Protein AF-0000000087724705 (afdb_homodimer)

InterPro domains:
  IPR007866 TRIC channel [PF05197] (50-212)
  IPR007866 TRIC channel [PTHR12454] (35-281)

Solvent-accessible surface area (backbone atoms only — not comparable to full-atom values): 36674 Å² total; per-residue (Å²): 130,85,68,82,76,66,83,76,35,83,44,83,50,67,69,30,31,50,44,30,51,57,62,64,63,56,51,65,71,60,34,50,44,27,24,24,45,42,32,36,64,49,68,63,79,30,59,83,73,36,63,65,58,34,53,52,43,27,47,29,46,67,46,22,6,49,41,53,34,20,57,72,58,38,36,64,85,84,36,46,42,59,69,80,68,42,65,62,55,48,52,48,34,52,51,32,29,44,42,36,67,64,35,84,89,39,58,52,40,53,51,52,64,36,68,74,46,35,34,51,16,46,35,22,39,40,50,52,35,38,50,43,15,53,51,36,24,53,49,27,47,69,76,26,66,88,25,64,50,31,21,39,51,36,2,17,33,23,39,23,27,6,56,49,52,36,39,52,52,29,50,74,68,68,63,59,91,65,75,42,48,59,45,38,66,45,63,56,45,46,45,16,36,51,43,18,44,50,38,42,39,31,32,61,73,66,34,36,24,46,54,58,22,27,46,13,49,47,40,46,55,50,40,49,48,41,63,45,27,61,81,66,72,45,92,73,60,83,49,50,66,56,50,52,49,50,28,61,75,61,50,41,73,64,56,52,61,39,45,52,48,42,48,49,44,47,50,46,50,62,60,60,46,70,76,70,78,78,71,77,72,75,76,74,75,78,76,78,76,77,74,75,80,73,76,69,84,80,77,86,83,91,88,77,89,72,88,88,78,88,69,83,88,78,85,84,73,89,93,77,89,70,89,88,76,86,74,94,77,135,130,84,69,81,74,66,82,74,35,83,43,81,49,68,68,31,31,50,45,30,51,56,63,64,65,57,51,63,70,57,35,48,43,26,26,23,46,44,31,35,62,49,68,63,79,30,58,59,48,12,52,56,45,33,52,52,42,28,48,31,45,69,45,21,7,49,41,52,34,18,60,71,65,54,35,46,85,86,38,43,42,59,56,48,69,36,51,63,56,46,52,47,36,53,53,32,28,44,40,36,67,38,35,83,88,37,57,52,38,55,51,52,65,36,68,73,46,34,35,51,16,45,35,22,38,39,50,54,36,37,50,42,15,52,50,36,25,53,48,26,46,68,76,38,66,90,47,69,61,47,20,38,50,36,2,17,34,24,39,22,27,7,52,48,53,36,39,52,54,28,50,75,67,69,63,60,89,66,77,40,50,84,67,38,67,44,64,56,46,46,46,16,34,51,44,18,43,52,37,43,38,33,33,61,73,65,35,38,24,46,54,58,24,28,46,13,49,47,39,46,54,51,39,50,48,42,62,44,25,61,81,65,72,44,92,71,60,85,51,52,66,56,50,50,49,50,29,64,75,66,69,45,81,63,68,61,52,52,59,50,43,45,49,48,46,51,50,44,51,61,61,58,45,67,75,70,76,76,72,76,73,74,77,71,75,74,78,72,87,76,83,88,82,85,87,89,84,88,88,84,90,84,87,92,85,84,93,88,86,94,84,91,88,89,95,76,90,95,85,94,78,92,96,79,93,94,74,99,81,135

Organism: NCBI:txid307507

pLDDT: mean 77.13, std 30.65, range [13.24, 98.88]

Structure (mmCIF, N/CA/C/O backbone):
data_AF-0000000087724705-model_v1
#
loop_
_entity.id
_entity.type
_entity.pdbx_description
1 polymer 'Uncharacterized protein'
#
loop_
_atom_site.group_PDB
_atom_site.id
_atom_site.type_symbol
_atom_site.label_atom_id
_atom_site.label_alt_id
_atom_site.label_comp_id
_atom_site.label_asym_id
_atom_site.label_entity_id
_atom_site.label_seq_id
_atom_site.pdbx_PDB_ins_code
_atom_site.Cartn_x
_atom_site.Cartn_y
_atom_site.Cartn_z
_atom_site.occupancy
_atom_site.B_iso_or_equiv
_atom_site.auth_seq_id
_atom_site.auth_comp_id
_atom_site.auth_asym_id
_atom_site.auth_atom_id
_atom_site.pdbx_PDB_model_num
ATOM 1 N N . MET A 1 1 ? 29.453 -5.098 37.906 1 23.61 1 MET A N 1
ATOM 2 C CA . MET A 1 1 ? 29.141 -3.729 37.5 1 23.61 1 MET A CA 1
ATOM 3 C C . MET A 1 1 ? 29.422 -3.512 36.031 1 23.61 1 MET A C 1
ATOM 5 O O . MET A 1 1 ? 30.016 -2.502 35.625 1 23.61 1 MET A O 1
ATOM 9 N N . LEU A 1 2 ? 29.609 -4.559 35.156 1 29.92 2 LEU A N 1
ATOM 10 C CA . LEU A 1 2 ? 29.844 -4.461 33.719 1 29.92 2 LEU A CA 1
ATOM 11 C C . LEU A 1 2 ? 28.812 -3.539 33.062 1 29.92 2 LEU A C 1
ATOM 13 O O . LEU A 1 2 ? 27.625 -3.867 33 1 29.92 2 LEU A O 1
ATOM 17 N N . GLY A 1 3 ? 28.844 -2.223 33.312 1 32.25 3 GLY A N 1
ATOM 18 C CA . GLY A 1 3 ? 27.922 -1.231 32.781 1 32.25 3 GLY A CA 1
ATOM 19 C C . GLY A 1 3 ? 27.594 -1.435 31.328 1 32.25 3 GLY A C 1
ATOM 20 O O . GLY A 1 3 ? 28.469 -1.817 30.531 1 32.25 3 GLY A O 1
ATOM 21 N N . SER A 1 4 ? 26.375 -1.932 30.953 1 38.59 4 SER A N 1
ATOM 22 C CA . SER A 1 4 ? 25.781 -2.154 29.641 1 38.59 4 SER A CA 1
ATOM 23 C C . SER A 1 4 ? 26.219 -1.076 28.656 1 38.59 4 SER A C 1
ATOM 25 O O . SER A 1 4 ? 25.906 0.103 28.844 1 38.59 4 SER A O 1
ATOM 27 N N . LEU A 1 5 ? 27.453 -1.017 28.203 1 36.84 5 LEU A N 1
ATOM 28 C CA . LEU A 1 5 ? 27.969 -0.115 27.188 1 36.84 5 LEU A CA 1
ATOM 29 C C . LEU A 1 5 ? 26.984 0.033 26.031 1 36.84 5 LEU A C 1
ATOM 31 O O . LEU A 1 5 ? 26.828 -0.881 25.219 1 36.84 5 LEU A O 1
ATOM 35 N N . ALA A 1 6 ? 25.828 0.545 26.234 1 42.91 6 ALA A N 1
ATOM 36 C CA . ALA A 1 6 ? 25 0.966 25.109 1 42.91 6 ALA A CA 1
ATOM 37 C C . ALA A 1 6 ? 25.844 1.614 24.016 1 42.91 6 ALA A C 1
ATOM 39 O O . ALA A 1 6 ? 26.688 2.473 24.297 1 42.91 6 ALA A O 1
ATOM 40 N N . PRO A 1 7 ? 26.188 1.064 22.953 1 50.22 7 PRO A N 1
ATOM 41 C CA . PRO A 1 7 ? 27.062 1.64 21.922 1 50.22 7 PRO A CA 1
ATOM 42 C C . PRO A 1 7 ? 26.781 3.123 21.688 1 50.22 7 PRO A C 1
ATOM 44 O O . PRO A 1 7 ? 25.625 3.539 21.625 1 50.22 7 PRO A O 1
ATOM 47 N N . THR A 1 8 ? 27.609 4.082 22.203 1 57.62 8 THR A N 1
ATOM 48 C CA . THR A 1 8 ? 27.562 5.535 22.094 1 57.62 8 THR A CA 1
ATOM 49 C C . THR A 1 8 ? 27.453 5.965 20.625 1 57.62 8 THR A C 1
ATOM 51 O O . THR A 1 8 ? 28.156 5.422 19.766 1 57.62 8 THR A O 1
ATOM 54 N N . SER A 1 9 ? 26.406 6.539 20.141 1 68.38 9 SER A N 1
ATOM 55 C CA . SER A 1 9 ? 26.281 7.148 18.828 1 68.38 9 SER A CA 1
ATOM 56 C C . SER A 1 9 ? 27.453 8.07 18.531 1 68.38 9 SER A C 1
ATOM 58 O O . SER A 1 9 ? 27.906 8.805 19.406 1 68.38 9 SER A O 1
ATOM 60 N N . PRO A 1 10 ? 28.125 7.941 17.469 1 78.12 10 PRO A N 1
ATOM 61 C CA . PRO A 1 10 ? 29.328 8.711 17.125 1 78.12 10 PRO A CA 1
ATOM 62 C C . PRO A 1 10 ? 29.109 10.219 17.203 1 78.12 10 PRO A C 1
ATOM 64 O O . PRO A 1 10 ? 30.031 10.969 17.516 1 78.12 10 PRO A O 1
ATOM 67 N N . LEU A 1 11 ? 27.906 10.609 16.891 1 86.94 11 LEU A N 1
ATOM 68 C CA . LEU A 1 11 ? 27.609 12.039 16.938 1 86.94 11 LEU A CA 1
ATOM 69 C C . LEU A 1 11 ? 26.75 12.383 18.141 1 86.94 11 LEU A C 1
ATOM 71 O O . LEU A 1 11 ? 25.609 11.922 18.234 1 86.94 11 LEU A O 1
ATOM 75 N N . ASP A 1 12 ? 27.344 13 19.078 1 86 12 ASP A N 1
ATOM 76 C CA . ASP A 1 12 ? 26.609 13.438 20.25 1 86 12 ASP A CA 1
ATOM 77 C C . ASP A 1 12 ? 26.031 14.836 20.047 1 86 12 ASP A C 1
ATOM 79 O O . ASP A 1 12 ? 26.766 15.812 19.922 1 86 12 ASP A O 1
ATOM 83 N N . LEU A 1 13 ? 24.719 14.906 19.875 1 92.81 13 LEU A N 1
ATOM 84 C CA . LEU A 1 13 ? 24.016 16.156 19.656 1 92.81 13 LEU A CA 1
ATOM 85 C C . LEU A 1 13 ? 23.016 16.422 20.766 1 92.81 13 LEU A C 1
ATOM 87 O O . LEU A 1 13 ? 21.797 16.375 20.531 1 92.81 13 LEU A O 1
ATOM 91 N N . PRO A 1 14 ? 23.469 16.828 21.969 1 91.56 14 PRO A N 1
ATOM 92 C CA . PRO A 1 14 ? 22.547 17.016 23.094 1 91.56 14 PRO A CA 1
ATOM 93 C C . PRO A 1 14 ? 21.5 18.094 22.828 1 91.56 14 PRO A C 1
ATOM 95 O O . PRO A 1 14 ? 20.375 17.984 23.312 1 91.56 14 PRO A O 1
ATOM 98 N N . TRP A 1 15 ? 21.875 19.094 22.141 1 94.19 15 TRP A N 1
ATOM 99 C CA . TRP A 1 15 ? 20.922 20.156 21.844 1 94.19 15 TRP A CA 1
ATOM 100 C C . TRP A 1 15 ? 19.766 19.641 21 1 94.19 15 TRP A C 1
ATOM 102 O O . TRP A 1 15 ? 18.641 20.141 21.094 1 94.19 15 TRP A O 1
ATOM 112 N N . ALA A 1 16 ? 20.016 18.703 20.141 1 94.62 16 ALA A N 1
ATOM 113 C CA . ALA A 1 16 ? 18.953 18.109 19.312 1 94.62 16 ALA A CA 1
ATOM 114 C C . ALA A 1 16 ? 17.984 17.297 20.172 1 94.62 16 ALA A C 1
ATOM 116 O O . ALA A 1 16 ? 16.781 17.281 19.891 1 94.62 16 ALA A O 1
ATOM 117 N N . ALA A 1 17 ? 18.516 16.688 21.125 1 94.75 17 ALA A N 1
ATOM 118 C CA . ALA A 1 17 ? 17.656 15.961 22.062 1 94.75 17 ALA A CA 1
ATOM 119 C C . ALA A 1 17 ? 16.781 16.922 22.859 1 94.75 17 ALA A C 1
ATOM 121 O O . ALA A 1 17 ? 15.625 16.609 23.172 1 94.75 17 ALA A O 1
ATOM 122 N N . GLU A 1 18 ? 17.312 18.062 23.203 1 95.69 18 GLU A N 1
ATOM 123 C CA . GLU A 1 18 ? 16.562 19.078 23.906 1 95.69 18 GLU A CA 1
ATOM 124 C C . GLU A 1 18 ? 15.43 19.641 23.031 1 95.69 18 GLU A C 1
ATOM 126 O O . GLU A 1 18 ? 14.359 19.984 23.531 1 95.69 18 GLU A O 1
ATOM 131 N N . LEU A 1 19 ? 15.734 19.734 21.781 1 96.19 19 LEU A N 1
ATOM 132 C CA . LEU A 1 19 ? 14.688 20.141 20.859 1 96.19 19 LEU A CA 1
ATOM 133 C C . LEU A 1 19 ? 13.523 19.156 20.875 1 96.19 19 LEU A C 1
ATOM 135 O O . LEU A 1 19 ? 12.359 19.547 20.906 1 96.19 19 LEU A O 1
ATOM 139 N N . ALA A 1 20 ? 13.891 17.922 20.828 1 96.19 20 ALA A N 1
ATOM 140 C CA . ALA A 1 20 ? 12.859 16.891 20.891 1 96.19 20 ALA A CA 1
ATOM 141 C C . ALA A 1 20 ? 12.016 17.031 22.156 1 96.19 20 ALA A C 1
ATOM 143 O O . ALA A 1 20 ? 10.789 16.938 22.109 1 96.19 20 ALA A O 1
ATOM 144 N N . ALA A 1 21 ? 12.664 17.25 23.266 1 95.5 21 ALA A N 1
ATOM 145 C CA . ALA A 1 21 ? 11.984 17.438 24.547 1 95.5 21 ALA A CA 1
ATOM 146 C C . ALA A 1 21 ? 11.086 18.672 24.516 1 95.5 21 ALA A C 1
ATOM 148 O O . ALA A 1 21 ? 10 18.672 25.094 1 95.5 21 ALA A O 1
ATOM 149 N N . GLY A 1 22 ? 11.57 19.703 23.938 1 96.31 22 GLY A N 1
ATOM 150 C CA . GLY A 1 22 ? 10.773 20.906 23.766 1 96.31 22 GLY A CA 1
ATOM 151 C C . GLY A 1 22 ? 9.492 20.656 22.984 1 96.31 22 GLY A C 1
ATOM 152 O O . GLY A 1 22 ? 8.414 21.078 23.406 1 96.31 22 GLY A O 1
ATOM 153 N N . TRP A 1 23 ? 9.617 19.984 21.875 1 96.56 23 TRP A N 1
ATOM 154 C CA . TRP A 1 23 ? 8.445 19.688 21.062 1 96.56 23 TRP A CA 1
ATOM 155 C C . TRP A 1 23 ? 7.484 18.766 21.797 1 96.56 23 TRP A C 1
ATOM 157 O O . TRP A 1 23 ? 6.266 18.922 21.719 1 96.56 23 TRP A O 1
ATOM 167 N N . ASP A 1 24 ? 8.023 17.844 22.594 1 94.94 24 ASP A N 1
ATOM 168 C CA . ASP A 1 24 ? 7.227 16.875 23.328 1 94.94 24 ASP A CA 1
ATOM 169 C C . ASP A 1 24 ? 6.492 17.531 24.5 1 94.94 24 ASP A C 1
ATOM 171 O O . ASP A 1 24 ? 5.547 16.953 25.047 1 94.94 24 ASP A O 1
ATOM 175 N N . SER A 1 25 ? 6.93 18.672 24.859 1 96.06 25 SER A N 1
ATOM 176 C CA . SER A 1 25 ? 6.348 19.344 26.016 1 96.06 25 SER A CA 1
ATOM 177 C C . SER A 1 25 ? 4.984 19.938 25.688 1 96.06 25 SER A C 1
ATOM 179 O O . SER A 1 25 ? 4.203 20.25 26.578 1 96.06 25 SER A O 1
ATOM 181 N N . VAL A 1 26 ? 4.684 20.109 24.375 1 95.62 26 VAL A N 1
ATOM 182 C CA . VAL A 1 26 ? 3.359 20.562 23.984 1 95.62 26 VAL A CA 1
ATOM 183 C C . VAL A 1 26 ? 2.32 19.484 24.281 1 95.62 26 VAL A C 1
ATOM 185 O O . VAL A 1 26 ? 2.432 18.359 23.797 1 95.62 26 VAL A O 1
ATOM 188 N N . PRO A 1 27 ? 1.357 19.859 25.094 1 95.12 27 PRO A N 1
ATOM 189 C CA . PRO A 1 27 ? 0.383 18.828 25.469 1 95.12 27 PRO A CA 1
ATOM 190 C C . PRO A 1 27 ? -0.416 18.312 24.281 1 95.12 27 PRO A C 1
ATOM 192 O O . PRO A 1 27 ? -0.725 19.062 23.359 1 95.12 27 PRO A O 1
ATOM 195 N N . LEU A 1 28 ? -0.783 17.094 24.344 1 93.38 28 LEU A N 1
ATOM 196 C CA . LEU A 1 28 ? -1.473 16.422 23.25 1 93.38 28 LEU A CA 1
ATOM 197 C C . LEU A 1 28 ? -2.779 17.125 22.906 1 93.38 28 LEU A C 1
ATOM 199 O O . LEU A 1 28 ? -3.113 17.297 21.734 1 93.38 28 LEU A O 1
ATOM 203 N N . TRP A 1 29 ? -3.572 17.531 23.969 1 94.75 29 TRP A N 1
ATOM 204 C CA . TRP A 1 29 ? -4.859 18.172 23.719 1 94.75 29 TRP A CA 1
ATOM 205 C C . TRP A 1 29 ? -4.684 19.453 22.906 1 94.75 29 TRP A C 1
ATOM 207 O O . TRP A 1 29 ? -5.516 19.781 22.062 1 94.75 29 TRP A O 1
ATOM 217 N N . ALA A 1 30 ? -3.607 20.188 23.156 1 96.69 30 ALA A N 1
ATOM 218 C CA . ALA A 1 30 ? -3.35 21.438 22.438 1 96.69 30 ALA A CA 1
ATOM 219 C C . ALA A 1 30 ? -2.973 21.156 20.984 1 96.69 30 ALA A C 1
ATOM 221 O O . ALA A 1 30 ? -3.455 21.844 20.062 1 96.69 30 ALA A O 1
ATOM 222 N N . LYS A 1 31 ? -2.111 20.156 20.734 1 97.38 31 LYS A N 1
ATOM 223 C CA . LYS A 1 31 ? -1.739 19.766 19.375 1 97.38 31 LYS A CA 1
ATOM 224 C C . LYS A 1 31 ? -2.953 19.281 18.578 1 97.38 31 LYS A C 1
ATOM 226 O O . LYS A 1 31 ? -3.145 19.656 17.422 1 97.38 31 LYS A O 1
ATOM 231 N N . LEU A 1 32 ? -3.734 18.516 19.281 1 97.88 32 LEU A N 1
ATOM 232 C CA . LEU A 1 32 ? -4.906 17.938 18.641 1 97.88 32 LEU A CA 1
ATOM 233 C C . LEU A 1 32 ? -5.934 19.016 18.297 1 97.88 32 LEU A C 1
ATOM 235 O O . LEU A 1 32 ? -6.574 18.953 17.25 1 97.88 32 LEU A O 1
ATOM 239 N N . THR A 1 33 ? -6.113 19.922 19.203 1 98.19 33 THR A N 1
ATOM 240 C CA . THR A 1 33 ? -7.055 21 18.953 1 98.19 33 THR A CA 1
ATOM 241 C C . THR A 1 33 ? -6.602 21.859 17.766 1 98.19 33 THR A C 1
ATOM 243 O O . THR A 1 33 ? -7.383 22.109 16.844 1 98.19 33 THR A O 1
ATOM 246 N N . GLY A 1 34 ? -5.348 22.312 17.797 1 98.19 34 GLY A N 1
ATOM 247 C CA . GLY A 1 34 ? -4.832 23.047 16.672 1 98.19 34 GLY A CA 1
ATOM 248 C C . GLY A 1 34 ? -4.93 22.297 15.352 1 98.19 34 GLY A C 1
ATOM 249 O O . GLY A 1 34 ? -5.344 22.859 14.336 1 98.19 34 GLY A O 1
ATOM 250 N N . HIS A 1 35 ? -4.582 21.047 15.383 1 98.38 35 HIS A N 1
ATOM 251 C CA . HIS A 1 35 ? -4.66 20.172 14.219 1 98.38 35 HIS A CA 1
ATOM 252 C C . HIS A 1 35 ? -6.09 20.062 13.703 1 98.38 35 HIS A C 1
ATOM 254 O O . HIS A 1 35 ? -6.336 20.203 12.508 1 98.38 35 HIS A O 1
ATOM 260 N N . SER A 1 36 ? -7.008 19.875 14.602 1 98.62 36 SER A N 1
ATOM 261 C CA . SER A 1 36 ? -8.406 19.703 14.242 1 98.62 36 SER A CA 1
ATOM 262 C C . SER A 1 36 ? -9 20.984 13.672 1 98.62 36 SER A C 1
ATOM 264 O O . SER A 1 36 ? -9.781 20.938 12.711 1 98.62 36 SER A O 1
ATOM 266 N N . LEU A 1 37 ? -8.633 22.062 14.266 1 98.25 37 LEU A N 1
ATOM 267 C CA . LEU A 1 37 ? -9.102 23.344 13.734 1 98.25 37 LEU A CA 1
ATOM 268 C C . LEU A 1 37 ? -8.594 23.562 12.312 1 98.25 37 LEU A C 1
ATOM 270 O O . LEU A 1 37 ? -9.336 24.047 11.453 1 98.25 37 LEU A O 1
ATOM 274 N N . PHE A 1 38 ? -7.426 23.203 12.078 1 97.69 38 PHE A N 1
ATOM 275 C CA . PHE A 1 38 ? -6.836 23.391 10.758 1 97.69 38 PHE A CA 1
ATOM 276 C C . PHE A 1 38 ? -7.539 22.531 9.727 1 97.69 38 PHE A C 1
ATOM 278 O O . PHE A 1 38 ? -7.973 23.031 8.68 1 97.69 38 PHE A O 1
ATOM 285 N N . VAL A 1 39 ? -7.664 21.234 10.016 1 97.81 39 VAL A N 1
ATOM 286 C CA . VAL A 1 39 ? -8.164 20.312 9 1 97.81 39 VAL A CA 1
ATOM 287 C C . VAL A 1 39 ? -9.664 20.516 8.805 1 97.81 39 VAL A C 1
ATOM 289 O O . VAL A 1 39 ? -10.188 20.297 7.707 1 97.81 39 VAL A O 1
ATOM 292 N N . ALA A 1 40 ? -10.305 21 9.836 1 97.44 40 ALA A N 1
ATOM 293 C CA . ALA A 1 40 ? -11.742 21.281 9.734 1 97.44 40 ALA A CA 1
ATOM 294 C C . ALA A 1 40 ? -12.023 22.359 8.703 1 97.44 40 ALA A C 1
ATOM 296 O O . ALA A 1 40 ? -13.133 22.438 8.172 1 97.44 40 ALA A O 1
ATOM 297 N N . GLY A 1 41 ? -11.047 23.219 8.453 1 95.5 41 GLY A N 1
ATOM 298 C CA . GLY A 1 41 ? -11.242 24.297 7.516 1 95.5 41 GLY A CA 1
ATOM 299 C C . GLY A 1 41 ? -10.891 23.938 6.086 1 95.5 41 GLY A C 1
ATOM 300 O O . GLY A 1 41 ? -11.055 24.734 5.172 1 95.5 41 GLY A O 1
ATOM 301 N N . LEU A 1 42 ? -10.539 22.688 5.859 1 94.75 42 LEU A N 1
ATOM 302 C CA . LEU A 1 42 ? -10.117 22.25 4.531 1 94.75 42 LEU A CA 1
ATOM 303 C C . LEU A 1 42 ? -11.312 21.781 3.707 1 94.75 42 LEU A C 1
ATOM 305 O O . LEU A 1 42 ? -12.383 21.531 4.254 1 94.75 42 LEU A O 1
ATOM 309 N N . ALA A 1 43 ? -11.203 21.875 2.383 1 94.25 43 ALA A N 1
ATOM 310 C CA . ALA A 1 43 ? -12.211 21.438 1.414 1 94.25 43 ALA A CA 1
ATOM 311 C C . ALA A 1 43 ? -13.555 22.109 1.683 1 94.25 43 ALA A C 1
ATOM 313 O O . ALA A 1 43 ? -14.578 21.422 1.789 1 94.25 43 ALA A O 1
ATOM 314 N N . PRO A 1 44 ? -13.578 23.375 1.803 1 92.75 44 PRO A N 1
ATOM 315 C CA . PRO A 1 44 ? -14.836 24.062 2.088 1 92.75 44 PRO A CA 1
ATOM 316 C C . PRO A 1 44 ? -15.906 23.812 1.023 1 92.75 44 PRO A C 1
ATOM 318 O O . PRO A 1 44 ? -17.094 23.969 1.291 1 92.75 44 PRO A O 1
ATOM 321 N N . GLU A 1 45 ? -15.5 23.375 -0.127 1 91.88 45 GLU A N 1
ATOM 322 C CA . GLU A 1 45 ? -16.422 23.109 -1.228 1 91.88 45 GLU A CA 1
ATOM 323 C C . GLU A 1 45 ? -17.391 21.984 -0.88 1 91.88 45 GLU A C 1
ATOM 325 O O . GLU A 1 45 ? -18.469 21.875 -1.472 1 91.88 45 GLU A O 1
ATOM 330 N N . PHE A 1 46 ? -17.047 21.172 0.083 1 94.56 46 PHE A N 1
ATOM 331 C CA . PHE A 1 46 ? -17.891 20.031 0.416 1 94.56 46 PHE A CA 1
ATOM 332 C C . PHE A 1 46 ? -18.875 20.375 1.527 1 94.56 46 PHE A C 1
ATOM 334 O O . PHE A 1 46 ? -19.812 19.625 1.78 1 94.56 46 PHE A O 1
ATOM 341 N N . LYS A 1 47 ? -18.703 21.531 2.191 1 91.31 47 LYS A N 1
ATOM 342 C CA . LYS A 1 47 ? -19.562 21.922 3.307 1 91.31 47 LYS A CA 1
ATOM 343 C C . LYS A 1 47 ? -21.016 22 2.873 1 91.31 47 LYS A C 1
ATOM 345 O O . LYS A 1 47 ? -21.922 21.594 3.619 1 91.31 47 LYS A O 1
ATOM 350 N N . GLY A 1 48 ? -21.188 22.516 1.69 1 91.19 48 GLY A N 1
ATOM 351 C CA . GLY A 1 48 ? -22.547 22.719 1.185 1 91.19 48 GLY A CA 1
ATOM 352 C C . GLY A 1 48 ? -23.094 21.531 0.419 1 91.19 48 GLY A C 1
ATOM 353 O O . GLY A 1 48 ? -24.281 21.484 0.111 1 91.19 48 GLY A O 1
ATOM 354 N N . VAL A 1 49 ? -22.312 20.578 0.096 1 90.88 49 VAL A N 1
ATOM 355 C CA . VAL A 1 49 ? -22.719 19.438 -0.711 1 90.88 49 VAL A CA 1
ATOM 356 C C . VAL A 1 49 ? -23.219 18.312 0.197 1 90.88 49 VAL A C 1
ATOM 358 O O . VAL A 1 49 ? -24.328 17.812 0.011 1 90.88 49 VAL A O 1
ATOM 361 N N . SER A 1 50 ? -22.453 17.922 1.137 1 93.5 50 SER A N 1
ATOM 362 C CA . SER A 1 50 ? -22.781 16.875 2.1 1 93.5 50 SER A CA 1
ATOM 363 C C . SER A 1 50 ? -21.969 17.031 3.381 1 93.5 50 SER A C 1
ATOM 365 O O . SER A 1 50 ? -20.734 16.953 3.359 1 93.5 50 SER A O 1
ATOM 367 N N . TRP A 1 51 ? -22.641 17.094 4.488 1 95.25 51 TRP A N 1
ATOM 368 C CA . TRP A 1 51 ? -21.969 17.266 5.773 1 95.25 51 TRP A CA 1
ATOM 369 C C . TRP A 1 51 ? -21.156 16.016 6.117 1 95.25 51 TRP A C 1
ATOM 371 O O . TRP A 1 51 ? -20.078 16.125 6.695 1 95.25 51 TRP A O 1
ATOM 381 N N . LEU A 1 52 ? -21.688 14.883 5.727 1 95.38 52 LEU A N 1
ATOM 382 C CA . LEU A 1 52 ? -21.016 13.633 6.059 1 95.38 52 LEU A CA 1
ATOM 383 C C . LEU A 1 52 ? -19.75 13.453 5.227 1 95.38 52 LEU A C 1
ATOM 385 O O . LEU A 1 52 ? -18.734 13 5.738 1 95.38 52 LEU A O 1
ATOM 389 N N . VAL A 1 53 ? -19.781 13.797 3.93 1 95.12 53 VAL A N 1
ATOM 390 C CA . VAL A 1 53 ? -18.594 13.727 3.09 1 95.12 53 VAL A CA 1
ATOM 391 C C . VAL A 1 53 ? -17.531 14.688 3.609 1 95.12 53 VAL A C 1
ATOM 393 O O . VAL A 1 53 ? -16.344 14.344 3.691 1 95.12 53 VAL A O 1
ATOM 396 N N . HIS A 1 54 ? -18 15.859 3.982 1 97.06 54 HIS A N 1
ATOM 397 C CA . HIS A 1 54 ? -17.062 16.844 4.512 1 97.06 54 HIS A CA 1
ATOM 398 C C . HIS A 1 54 ? -16.422 16.344 5.805 1 97.06 54 HIS A C 1
ATOM 400 O O . HIS A 1 54 ? -15.211 16.469 5.996 1 97.06 54 HIS A O 1
ATOM 406 N N . LEU A 1 55 ? -17.203 15.766 6.691 1 97.38 55 LEU A N 1
ATOM 407 C CA . LEU A 1 55 ? -16.734 15.219 7.957 1 97.38 55 LEU A CA 1
ATOM 408 C C . LEU A 1 55 ? -15.695 14.125 7.723 1 97.38 55 LEU A C 1
ATOM 410 O O . LEU A 1 55 ? -14.609 14.148 8.312 1 97.38 55 LEU A O 1
ATOM 414 N N . VAL A 1 56 ? -15.984 13.188 6.855 1 96.62 56 VAL A N 1
ATOM 415 C CA . VAL A 1 56 ? -15.117 12.047 6.602 1 96.62 56 VAL A CA 1
ATOM 416 C C . VAL A 1 56 ? -13.852 12.508 5.875 1 96.62 56 VAL A C 1
ATOM 418 O O . VAL A 1 56 ? -12.742 12.078 6.211 1 96.62 56 VAL A O 1
ATOM 421 N N . LEU A 1 57 ? -14.078 13.383 4.965 1 97.19 57 LEU A N 1
ATOM 422 C CA . LEU A 1 57 ? -12.969 13.883 4.16 1 97.19 57 LEU A CA 1
ATOM 423 C C . LEU A 1 57 ? -11.961 14.625 5.031 1 97.19 57 LEU A C 1
ATOM 425 O O . LEU A 1 57 ? -10.758 14.352 4.969 1 97.19 57 LEU A O 1
ATOM 429 N N . THR A 1 58 ? -12.414 15.5 5.844 1 98.19 58 THR A N 1
ATOM 430 C CA . THR A 1 58 ? -11.492 16.297 6.656 1 98.19 58 THR A CA 1
ATOM 431 C C . THR A 1 58 ? -10.906 15.453 7.785 1 98.19 58 THR A C 1
ATOM 433 O O . THR A 1 58 ? -9.766 15.656 8.195 1 98.19 58 THR A O 1
ATOM 436 N N . PHE A 1 59 ? -11.648 14.5 8.266 1 98.19 59 PHE A N 1
ATOM 437 C CA . PHE A 1 59 ? -11.094 13.562 9.234 1 98.19 59 PHE A CA 1
ATOM 438 C C . PHE A 1 59 ? -9.961 12.758 8.609 1 98.19 59 PHE A C 1
ATOM 440 O O . PHE A 1 59 ? -8.906 12.578 9.227 1 98.19 59 PHE A O 1
ATOM 447 N N . CYS A 1 60 ? -10.188 12.266 7.422 1 97.81 60 CYS A N 1
ATOM 448 C CA . CYS A 1 60 ? -9.164 11.5 6.727 1 97.81 60 CYS A CA 1
ATOM 449 C C . CYS A 1 60 ? -7.957 12.359 6.402 1 97.81 60 CYS A C 1
ATOM 451 O O . CYS A 1 60 ? -6.82 11.883 6.414 1 97.81 60 CYS A O 1
ATOM 453 N N . TRP A 1 61 ? -8.227 13.562 6.145 1 97.62 61 TRP A N 1
ATOM 454 C CA . TRP A 1 61 ? -7.121 14.477 5.891 1 97.62 61 TRP A CA 1
ATOM 455 C C . TRP A 1 61 ? -6.195 14.562 7.102 1 97.62 61 TRP A C 1
ATOM 457 O O . TRP A 1 61 ? -4.969 14.578 6.953 1 97.62 61 TRP A O 1
ATOM 467 N N . GLY A 1 62 ? -6.754 14.586 8.234 1 97.94 62 GLY A N 1
ATOM 468 C CA . GLY A 1 62 ? -5.977 14.789 9.445 1 97.94 62 GLY A CA 1
ATOM 469 C C . GLY A 1 62 ? -5.445 13.5 10.039 1 97.94 62 GLY A C 1
ATOM 470 O O . GLY A 1 62 ? -4.359 13.484 10.625 1 97.94 62 GLY A O 1
ATOM 471 N N . PHE A 1 63 ? -6.195 12.453 9.898 1 98.44 63 PHE A N 1
ATOM 472 C CA . PHE A 1 63 ? -5.848 11.25 10.656 1 98.44 63 PHE A CA 1
ATOM 473 C C . PHE A 1 63 ? -5.645 10.062 9.719 1 98.44 63 PHE A C 1
ATOM 475 O O . PHE A 1 63 ? -5.414 8.945 10.172 1 98.44 63 PHE A O 1
ATOM 482 N N . GLY A 1 64 ? -5.723 10.336 8.484 1 98.25 64 GLY A N 1
ATOM 483 C CA . GLY A 1 64 ? -5.641 9.266 7.5 1 98.25 64 GLY A CA 1
ATOM 484 C C . GLY A 1 64 ? -4.297 8.57 7.488 1 98.25 64 GLY A C 1
ATOM 485 O O . GLY A 1 64 ? -4.223 7.359 7.25 1 98.25 64 GLY A O 1
ATOM 486 N N . GLY A 1 65 ? -3.201 9.273 7.66 1 98.44 65 GLY A N 1
ATOM 487 C CA . GLY A 1 65 ? -1.891 8.656 7.742 1 98.44 65 GLY A CA 1
ATOM 488 C C . GLY A 1 65 ? -1.781 7.633 8.859 1 98.44 65 GLY A C 1
ATOM 489 O O . GLY A 1 65 ? -1.21 6.555 8.672 1 98.44 65 GLY A O 1
ATOM 490 N N . GLY A 1 66 ? -2.326 8.047 9.977 1 98.25 66 GLY A N 1
ATOM 491 C CA . GLY A 1 66 ? -2.365 7.113 11.086 1 98.25 66 GLY A CA 1
ATOM 492 C C . GLY A 1 66 ? -3.219 5.887 10.805 1 98.25 66 GLY A C 1
ATOM 493 O O . GLY A 1 66 ? -2.844 4.77 11.164 1 98.25 66 GLY A O 1
ATOM 494 N N . ILE A 1 67 ? -4.309 6.078 10.164 1 97.88 67 ILE A N 1
ATOM 495 C CA . ILE A 1 67 ? -5.219 4.984 9.852 1 97.88 67 ILE A CA 1
ATOM 496 C C . ILE A 1 67 ? -4.547 4.012 8.891 1 97.88 67 ILE A C 1
ATOM 498 O O . ILE A 1 67 ? -4.484 2.809 9.148 1 97.88 67 ILE A O 1
ATOM 502 N N . LEU A 1 68 ? -4.012 4.508 7.828 1 97.75 68 LEU A N 1
ATOM 503 C CA . LEU A 1 68 ? -3.428 3.658 6.797 1 97.75 68 LEU A CA 1
ATOM 504 C C . LEU A 1 68 ? -2.215 2.906 7.336 1 97.75 68 LEU A C 1
ATOM 506 O O . LEU A 1 68 ? -2.049 1.714 7.066 1 97.75 68 LEU A O 1
ATOM 510 N N . SER A 1 69 ? -1.34 3.619 8.031 1 98.06 69 SER A N 1
ATOM 511 C CA . SER A 1 69 ? -0.165 2.943 8.57 1 98.06 69 SER A CA 1
ATOM 512 C C . SER A 1 69 ? -0.559 1.888 9.602 1 98.06 69 SER A C 1
ATOM 514 O O . SER A 1 69 ? 0.06 0.824 9.672 1 98.06 69 SER A O 1
ATOM 516 N N . SER A 1 70 ? -1.626 2.135 10.375 1 97.81 70 SER A N 1
ATOM 517 C CA . SER A 1 70 ? -2.123 1.146 11.328 1 97.81 70 SER A CA 1
ATOM 518 C C . SER A 1 70 ? -2.656 -0.09 10.617 1 97.81 70 SER A C 1
ATOM 520 O O . SER A 1 70 ? -2.402 -1.219 11.039 1 97.81 70 SER A O 1
ATOM 522 N N . LEU A 1 71 ? -3.379 0.144 9.586 1 96.38 71 LEU A N 1
ATOM 523 C CA . LEU A 1 71 ? -3.93 -0.972 8.828 1 96.38 71 LEU A CA 1
ATOM 524 C C . LEU A 1 71 ? -2.816 -1.825 8.227 1 96.38 71 LEU A C 1
ATOM 526 O O . LEU A 1 71 ? -2.879 -3.055 8.273 1 96.38 71 LEU A O 1
ATOM 530 N N . LEU A 1 72 ? -1.81 -1.246 7.738 1 96.38 72 LEU A N 1
ATOM 531 C CA . LEU A 1 72 ? -0.713 -1.968 7.102 1 96.38 72 LEU A CA 1
ATOM 532 C C . LEU A 1 72 ? 0.109 -2.73 8.133 1 96.38 72 LEU A C 1
ATOM 534 O O . LEU A 1 72 ? 0.668 -3.787 7.832 1 96.38 72 LEU A O 1
ATOM 538 N N . ILE A 1 73 ? 0.212 -2.207 9.312 1 95.88 73 ILE A N 1
ATOM 539 C CA . ILE A 1 73 ? 0.971 -2.846 10.383 1 95.88 73 ILE A CA 1
ATOM 540 C C . ILE A 1 73 ? 0.21 -4.066 10.898 1 95.88 73 ILE A C 1
ATOM 542 O O . ILE A 1 73 ? 0.818 -5.035 11.359 1 95.88 73 ILE A O 1
ATOM 546 N N . MET A 1 74 ? -1.108 -4.074 10.852 1 95.31 74 MET A N 1
ATOM 547 C CA . MET A 1 74 ? -1.999 -5.188 11.172 1 95.31 74 MET A CA 1
ATOM 548 C C . MET A 1 74 ? -1.835 -5.609 12.625 1 95.31 74 MET A C 1
ATOM 550 O O . MET A 1 74 ? -1.883 -6.801 12.945 1 95.31 74 MET A O 1
ATOM 554 N N . ASP A 1 75 ? -1.503 -4.711 13.562 1 95.12 75 ASP A N 1
ATOM 555 C CA . ASP A 1 75 ? -1.355 -4.957 15 1 95.12 75 ASP A CA 1
ATOM 556 C C . ASP A 1 75 ? -2.049 -3.873 15.82 1 95.12 75 ASP A C 1
ATOM 558 O O . ASP A 1 75 ? -1.424 -2.881 16.203 1 95.12 75 ASP A O 1
ATOM 562 N N . PRO A 1 76 ? -3.291 -4.062 16.188 1 93.19 76 PRO A N 1
ATOM 563 C CA . PRO A 1 76 ? -4.074 -3.018 16.859 1 93.19 76 PRO A CA 1
ATOM 564 C C . PRO A 1 76 ? -3.57 -2.715 18.266 1 93.19 76 PRO A C 1
ATOM 566 O O . PRO A 1 76 ? -3.879 -1.657 18.812 1 93.19 76 PRO A O 1
ATOM 569 N N . LYS A 1 77 ? -2.85 -3.576 18.844 1 93.94 77 LYS A N 1
ATOM 570 C CA . LYS A 1 77 ? -2.297 -3.32 20.172 1 93.94 77 LYS A CA 1
ATOM 571 C C . LYS A 1 77 ? -1.115 -2.357 20.094 1 93.94 77 LYS A C 1
ATOM 573 O O . LYS A 1 77 ? -1.02 -1.423 20.891 1 93.94 77 LYS A O 1
ATOM 578 N N . ARG A 1 78 ? -0.283 -2.488 19.125 1 95.25 78 ARG A N 1
ATOM 579 C CA . ARG A 1 78 ? 0.927 -1.679 19.016 1 95.25 78 ARG A CA 1
ATOM 580 C C . ARG A 1 78 ? 0.687 -0.448 18.141 1 95.25 78 ARG A C 1
ATOM 582 O O . ARG A 1 78 ? 1.364 0.571 18.297 1 95.25 78 ARG A O 1
ATOM 589 N N . ALA A 1 79 ? -0.175 -0.564 17.203 1 96.44 79 ALA A N 1
ATOM 590 C CA . ALA A 1 79 ? -0.488 0.549 16.312 1 96.44 79 ALA A CA 1
ATOM 591 C C . ALA A 1 79 ? -1.996 0.714 16.156 1 96.44 79 ALA A C 1
ATOM 593 O O . ALA A 1 79 ? -2.533 0.518 15.062 1 96.44 79 ALA A O 1
ATOM 594 N N . PRO A 1 80 ? -2.623 1.139 17.188 1 95.31 80 PRO A N 1
ATOM 595 C CA . PRO A 1 80 ? -4.07 1.322 17.094 1 95.31 80 PRO A CA 1
ATOM 596 C C . PRO A 1 80 ? -4.453 2.5 16.188 1 95.31 80 PRO A C 1
ATOM 598 O O . PRO A 1 80 ? -3.674 3.443 16.047 1 95.31 80 PRO A O 1
ATOM 601 N N . ILE A 1 81 ? -5.59 2.352 15.594 1 96 81 ILE A N 1
ATOM 602 C CA . ILE A 1 81 ? -6.191 3.518 14.961 1 96 81 ILE A CA 1
ATOM 603 C C . ILE A 1 81 ? -6.578 4.543 16.031 1 96 81 ILE A C 1
ATOM 605 O O . ILE A 1 81 ? -7.293 4.219 16.969 1 96 81 ILE A O 1
ATOM 609 N N . ALA A 1 82 ? -6.184 5.75 15.859 1 93.31 82 ALA A N 1
ATOM 610 C CA . ALA A 1 82 ? -6.266 6.785 16.891 1 93.31 82 ALA A CA 1
ATOM 611 C C . ALA A 1 82 ? -7.707 6.988 17.344 1 93.31 82 ALA A C 1
ATOM 613 O O . ALA A 1 82 ? -7.965 7.191 18.531 1 93.31 82 ALA A O 1
ATOM 614 N N . LEU A 1 83 ? -8.641 6.91 16.469 1 93.75 83 LEU A N 1
ATOM 615 C CA . LEU A 1 83 ? -10.047 7.121 16.781 1 93.75 83 LEU A CA 1
ATOM 616 C C . LEU A 1 83 ? -10.531 6.105 17.812 1 93.75 83 LEU A C 1
ATOM 618 O O . LEU A 1 83 ? -11.43 6.398 18.594 1 93.75 83 LEU A O 1
ATOM 622 N N . PHE A 1 84 ? -9.922 4.945 17.875 1 95.56 84 PHE A N 1
ATOM 623 C CA . PHE A 1 84 ? -10.375 3.865 18.75 1 95.56 84 PHE A CA 1
ATOM 624 C C . PHE A 1 84 ? -9.477 3.752 19.969 1 95.56 84 PHE A C 1
ATOM 626 O O . PHE A 1 84 ? -9.773 2.98 20.891 1 95.56 84 PHE A O 1
ATOM 633 N N . ALA A 1 85 ? -8.461 4.527 19.984 1 91.25 85 ALA A N 1
ATOM 634 C CA . ALA A 1 85 ? -7.477 4.422 21.062 1 91.25 85 ALA A CA 1
ATOM 635 C C . ALA A 1 85 ? -7.863 5.305 22.25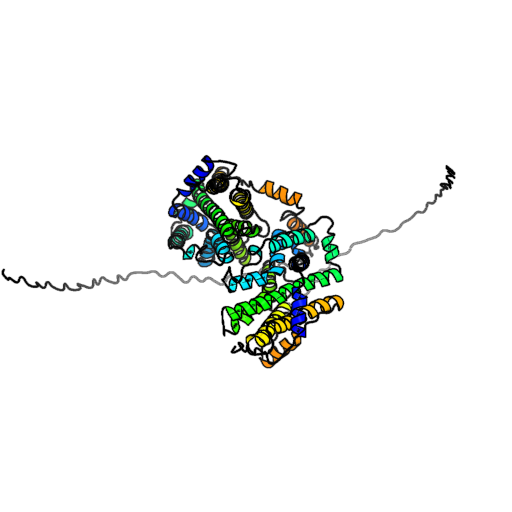 1 91.25 85 ALA A C 1
ATOM 637 O O . ALA A 1 85 ? -7.527 5 23.391 1 91.25 85 ALA A O 1
ATOM 638 N N . SER A 1 86 ? -8.523 6.48 22.016 1 89.94 86 SER A N 1
ATOM 639 C CA . SER A 1 86 ? -8.922 7.395 23.078 1 89.94 86 SER A CA 1
ATOM 640 C C . SER A 1 86 ? -10.117 8.25 22.656 1 89.94 86 SER A C 1
ATOM 642 O O . SER A 1 86 ? -10.32 8.484 21.469 1 89.94 86 SER A O 1
ATOM 644 N N . ASN A 1 87 ? -10.758 8.773 23.547 1 92.12 87 ASN A N 1
ATOM 645 C CA . ASN A 1 87 ? -11.898 9.641 23.297 1 92.12 87 ASN A CA 1
ATOM 646 C C . ASN A 1 87 ? -11.445 11.016 22.797 1 92.12 87 ASN A C 1
ATOM 648 O O . ASN A 1 87 ? -12.211 11.727 22.141 1 92.12 87 ASN A O 1
ATOM 652 N N . GLU A 1 88 ? -10.273 11.352 23.109 1 94.25 88 GLU A N 1
ATOM 653 C CA . GLU A 1 88 ? -9.789 12.703 22.844 1 94.25 88 GLU A CA 1
ATOM 654 C C . GLU A 1 88 ? -9.797 13.008 21.344 1 94.25 88 GLU A C 1
ATOM 656 O O . GLU A 1 88 ? -10.234 14.086 20.922 1 94.25 88 GLU A O 1
ATOM 661 N N . VAL A 1 89 ? -9.398 12.07 20.562 1 95.94 89 VAL A N 1
ATOM 662 C CA . VAL A 1 89 ? -9.273 12.297 19.125 1 95.94 89 VAL A CA 1
ATOM 663 C C . VAL A 1 89 ? -10.656 12.555 18.516 1 95.94 89 VAL A C 1
ATOM 665 O O . VAL A 1 89 ? -10.867 13.562 17.828 1 95.94 89 VAL A O 1
ATOM 668 N N . GLY A 1 90 ? -11.617 11.742 18.844 1 96.31 90 GLY A N 1
ATOM 669 C CA . GLY A 1 90 ? -12.945 11.875 18.266 1 96.31 90 GLY A CA 1
ATOM 670 C C . GLY A 1 90 ? -13.695 13.094 18.781 1 96.31 90 GLY A C 1
ATOM 671 O O . GLY A 1 90 ? -14.273 13.844 17.984 1 96.31 90 GLY A O 1
ATOM 672 N N . LEU A 1 91 ? -13.633 13.312 20 1 96.56 91 LEU A N 1
ATOM 673 C CA . LEU A 1 91 ? -14.414 14.391 20.609 1 96.56 91 LEU A CA 1
ATOM 674 C C . LEU A 1 91 ? -13.844 15.75 20.219 1 96.56 91 LEU A C 1
ATOM 676 O O . LEU A 1 91 ? -14.594 16.672 19.891 1 96.56 91 LEU A O 1
ATOM 680 N N . ILE A 1 92 ? -12.516 15.891 20.312 1 97.88 92 ILE A N 1
ATOM 681 C CA . ILE A 1 92 ? -11.898 17.172 19.969 1 97.88 92 ILE A CA 1
ATOM 682 C C . ILE A 1 92 ? -12.109 17.469 18.484 1 97.88 92 ILE A C 1
ATOM 684 O O . ILE A 1 92 ? -12.477 18.594 18.109 1 97.88 92 ILE A O 1
ATOM 688 N N . TYR A 1 93 ? -11.953 16.469 17.672 1 98.19 93 TYR A N 1
ATOM 689 C CA . TYR A 1 93 ? -12.148 16.688 16.234 1 98.19 93 TYR A CA 1
ATOM 690 C C . TYR A 1 93 ? -13.586 17.094 15.945 1 98.19 93 TYR A C 1
ATOM 692 O O . TYR A 1 93 ? -13.828 18.062 15.211 1 98.19 93 TYR A O 1
ATOM 700 N N . LEU A 1 94 ? -14.539 16.312 16.438 1 97.88 94 LEU A N 1
ATOM 701 C CA . LEU A 1 94 ? -15.945 16.578 16.156 1 97.88 94 LEU A CA 1
ATOM 702 C C . LEU A 1 94 ? -16.328 17.984 16.625 1 97.88 94 LEU A C 1
ATOM 704 O O . LEU A 1 94 ? -17.047 18.703 15.922 1 97.88 94 LEU A O 1
ATOM 708 N N . ALA A 1 95 ? -15.938 18.359 17.797 1 97.94 95 ALA A N 1
ATOM 709 C CA . ALA A 1 95 ? -16.234 19.688 18.312 1 97.94 95 ALA A CA 1
ATOM 710 C C . ALA A 1 95 ? -15.617 20.766 17.422 1 97.94 95 ALA A C 1
ATOM 712 O O . ALA A 1 95 ? -16.297 21.719 17.031 1 97.94 95 ALA A O 1
ATOM 713 N N . CYS A 1 96 ? -14.32 20.672 17.094 1 98.19 96 CYS A N 1
ATOM 714 C CA . CYS A 1 96 ? -13.641 21.641 16.25 1 98.19 96 CYS A CA 1
ATOM 715 C C . CYS A 1 96 ? -14.266 21.703 14.867 1 98.19 96 CYS A C 1
ATOM 717 O O . CYS A 1 96 ? -14.43 22.781 14.297 1 98.19 96 CYS A O 1
ATOM 719 N N . TRP A 1 97 ? -14.602 20.531 14.375 1 98.19 97 TRP A N 1
ATOM 720 C CA . TRP A 1 97 ? -15.211 20.453 13.055 1 98.19 97 TRP A CA 1
ATOM 721 C C . TRP A 1 97 ? -16.547 21.203 13.031 1 98.19 97 TRP A C 1
ATOM 723 O O . TRP A 1 97 ? -16.781 22.016 12.133 1 98.19 97 TRP A O 1
ATOM 733 N N . TRP A 1 98 ? -17.422 20.953 13.969 1 97.5 98 TRP A N 1
ATOM 734 C CA . TRP A 1 98 ? -18.703 21.641 14.023 1 97.5 98 TRP A CA 1
ATOM 735 C C . TRP A 1 98 ? -18.516 23.141 14.203 1 97.5 98 TRP A C 1
ATOM 737 O O . TRP A 1 98 ? -19.188 23.938 13.562 1 97.5 98 TRP A O 1
ATOM 747 N N . LEU A 1 99 ? -17.594 23.578 15.047 1 97.12 99 LEU A N 1
ATOM 748 C CA . LEU A 1 99 ? -17.359 24.984 15.352 1 97.12 99 LEU A CA 1
ATOM 749 C C . LEU A 1 99 ? -16.875 25.719 14.109 1 97.12 99 LEU A C 1
ATOM 751 O O . LEU A 1 99 ? -17.266 26.875 13.883 1 97.12 99 LEU A O 1
ATOM 755 N N . VAL A 1 100 ? -16.078 25.094 13.312 1 96.94 100 VAL A N 1
ATOM 756 C CA . VAL A 1 100 ? -15.5 25.75 12.148 1 96.94 100 VAL A CA 1
ATOM 757 C C . VAL A 1 100 ? -16.469 25.672 10.969 1 96.94 100 VAL A C 1
ATOM 759 O O . VAL A 1 100 ? -16.656 26.656 10.25 1 96.94 100 VAL A O 1
ATOM 762 N N . ALA A 1 101 ? -17.156 24.562 10.805 1 95.19 101 ALA A N 1
ATOM 763 C CA . ALA A 1 101 ? -17.922 24.328 9.594 1 95.19 101 ALA A CA 1
ATOM 764 C C . ALA A 1 101 ? -19.344 24.875 9.727 1 95.19 101 ALA A C 1
ATOM 766 O O . ALA A 1 101 ? -19.906 25.375 8.75 1 95.19 101 ALA A O 1
ATOM 767 N N . TYR A 1 102 ? -19.922 24.844 10.93 1 93.44 102 TYR A N 1
ATOM 768 C CA . TYR A 1 102 ? -21.359 25.078 10.914 1 93.44 102 TYR A CA 1
ATOM 769 C C . TYR A 1 102 ? -21.766 25.984 12.07 1 93.44 102 TYR A C 1
ATOM 771 O O . TYR A 1 102 ? -22.938 26.375 12.18 1 93.44 102 TYR A O 1
ATOM 779 N N . CYS A 1 103 ? -20.875 26.312 12.922 1 92.12 103 CYS A N 1
ATOM 780 C CA . CYS A 1 103 ? -21.25 27.219 14.008 1 92.12 103 CYS A CA 1
ATOM 781 C C . CYS A 1 103 ? -21.844 28.516 13.469 1 92.12 103 CYS A C 1
ATOM 783 O O . CYS A 1 103 ? -21.266 29.125 12.57 1 92.12 103 CYS A O 1
ATOM 785 N N . PRO A 1 104 ? -23 28.906 14.008 1 92 104 PRO A N 1
ATOM 786 C CA . PRO A 1 104 ? -23.656 30.125 13.516 1 92 104 PRO A CA 1
ATOM 787 C C . PRO A 1 104 ? -22.75 31.359 13.625 1 92 104 PRO A C 1
ATOM 789 O O . PRO A 1 104 ? -22.031 31.516 14.609 1 92 104 PRO A O 1
ATOM 792 N N . GLY A 1 105 ? -22.781 32.219 12.562 1 92.88 105 GLY A N 1
ATOM 793 C CA . GLY A 1 105 ? -21.984 33.438 12.516 1 92.88 105 GLY A CA 1
ATOM 794 C C . GLY A 1 105 ? -20.609 33.219 11.922 1 92.88 105 GLY A C 1
ATOM 795 O O . GLY A 1 105 ? -19.922 34.156 11.516 1 92.88 105 GLY A O 1
ATOM 796 N N . GLY A 1 106 ? -20.094 32.031 11.969 1 91.38 106 GLY A N 1
ATOM 797 C CA . GLY A 1 106 ? -18.828 31.688 11.32 1 91.38 106 GLY A CA 1
ATOM 798 C C . GLY A 1 106 ? -17.625 32.344 11.977 1 91.38 106 GLY A C 1
ATOM 799 O O . GLY A 1 106 ? -16.672 32.719 11.297 1 91.38 106 GLY A O 1
ATOM 800 N N . LEU A 1 107 ? -17.75 32.562 13.266 1 92.19 107 LEU A N 1
ATOM 801 C CA . LEU A 1 107 ? -16.703 33.312 13.977 1 92.19 107 LEU A CA 1
ATOM 802 C C . LEU A 1 107 ? -15.391 32.531 13.992 1 92.19 107 LEU A C 1
ATOM 804 O O . LEU A 1 107 ? -14.336 33.094 13.695 1 92.19 107 LEU A O 1
ATOM 808 N N . LEU A 1 108 ? -15.43 31.25 14.312 1 93.62 108 LEU A N 1
ATOM 809 C CA . LEU A 1 108 ? -14.203 30.469 14.422 1 93.62 108 LEU A CA 1
ATOM 810 C C . LEU A 1 108 ? -13.578 30.25 13.047 1 93.62 108 LEU A C 1
ATOM 812 O O . LEU A 1 108 ? -12.352 30.203 12.922 1 93.62 108 LEU A O 1
ATOM 816 N N . GLU A 1 109 ? -14.398 30.062 12.094 1 92.94 109 GLU A N 1
ATOM 817 C CA . GLU A 1 109 ? -13.883 29.969 10.734 1 92.94 109 GLU A CA 1
ATOM 818 C C . GLU A 1 109 ? -13.094 31.219 10.352 1 92.94 109 GLU A C 1
ATOM 820 O O . GLU A 1 109 ? -12.031 31.125 9.742 1 92.94 109 GLU A O 1
ATOM 825 N N . ARG A 1 110 ? -13.633 32.406 10.758 1 94.31 110 ARG A N 1
ATOM 826 C CA . ARG A 1 110 ? -12.977 33.656 10.461 1 94.31 110 ARG A CA 1
ATOM 827 C C . ARG A 1 110 ? -11.68 33.812 11.242 1 94.31 110 ARG A C 1
ATOM 829 O O . ARG A 1 110 ? -10.664 34.25 10.703 1 94.31 110 ARG A O 1
ATOM 836 N N . ILE A 1 111 ? -11.711 33.438 12.445 1 95.19 111 ILE A N 1
ATOM 837 C CA . ILE A 1 111 ? -10.531 33.5 13.297 1 95.19 111 ILE A CA 1
ATOM 838 C C . ILE A 1 111 ? -9.445 32.594 12.75 1 95.19 111 ILE A C 1
ATOM 840 O O . ILE A 1 111 ? -8.281 32.969 12.648 1 95.19 111 ILE A O 1
ATOM 844 N N . CYS A 1 112 ? -9.797 31.375 12.328 1 93.88 112 CYS A N 1
ATOM 845 C CA . CYS A 1 112 ? -8.852 30.391 11.836 1 93.88 112 CYS A CA 1
ATOM 846 C C . CYS A 1 112 ? -8.305 30.797 10.469 1 93.88 112 CYS A C 1
ATOM 848 O O . CYS A 1 112 ? -7.273 30.281 10.031 1 93.88 112 CYS A O 1
ATOM 850 N N . GLY A 1 113 ? -8.977 31.766 9.898 1 90.19 113 GLY A N 1
ATOM 851 C CA . GLY A 1 113 ? -8.531 32.25 8.609 1 90.19 113 GLY A CA 1
ATOM 852 C C . GLY A 1 113 ? -7.43 33.312 8.719 1 90.19 113 GLY A C 1
ATOM 853 O O . GLY A 1 113 ? -6.75 33.594 7.738 1 90.19 113 GLY A O 1
ATOM 854 N N . ARG A 1 114 ? -7.207 33.844 9.914 1 91.62 114 ARG A N 1
ATOM 855 C CA . ARG A 1 114 ? -6.129 34.812 10.133 1 91.62 114 ARG A CA 1
ATOM 856 C C . ARG A 1 114 ? -4.766 34.125 10.07 1 91.62 114 ARG A C 1
ATOM 858 O O . ARG A 1 114 ? -4.605 33 10.562 1 91.62 114 ARG A O 1
ATOM 865 N N . TRP A 1 115 ? -3.766 34.844 9.508 1 88 115 TRP A N 1
ATOM 866 C CA . TRP A 1 115 ? -2.486 34.188 9.195 1 88 115 TRP A CA 1
ATOM 867 C C . TRP A 1 115 ? -1.8 33.688 10.461 1 88 115 TRP A C 1
ATOM 869 O O . TRP A 1 115 ? -1.149 32.656 10.445 1 88 115 TRP A O 1
ATOM 879 N N . TYR A 1 116 ? -1.835 34.438 11.562 1 91.56 116 TYR A N 1
ATOM 880 C CA . TYR A 1 116 ? -1.127 34.031 12.773 1 91.56 116 TYR A CA 1
ATOM 881 C C . TYR A 1 116 ? -1.807 32.812 13.422 1 91.56 116 TYR A C 1
ATOM 883 O O . TYR A 1 116 ? -1.141 31.969 14 1 91.56 116 TYR A O 1
ATOM 891 N N . VAL A 1 117 ? -3.158 32.719 13.305 1 94.56 117 VAL A N 1
ATOM 892 C CA . VAL A 1 117 ? -3.857 31.547 13.82 1 94.56 117 VAL A CA 1
ATOM 893 C C . VAL A 1 117 ? -3.617 30.344 12.891 1 94.56 117 VAL A C 1
ATOM 895 O O . VAL A 1 117 ? -3.375 29.234 13.359 1 94.56 117 VAL A O 1
ATOM 898 N N . LYS A 1 118 ? -3.629 30.641 11.672 1 93.12 118 LYS A N 1
ATOM 899 C CA . LYS A 1 118 ? -3.385 29.594 10.68 1 93.12 118 LYS A CA 1
ATOM 900 C C . LYS A 1 118 ? -1.984 29 10.836 1 93.12 118 LYS A C 1
ATOM 902 O O . LYS A 1 118 ? -1.801 27.797 10.75 1 93.12 118 LYS A O 1
ATOM 907 N N . THR A 1 119 ? -1.048 29.875 11.055 1 93.81 119 THR A N 1
ATOM 908 C CA . THR A 1 119 ? 0.315 29.406 11.281 1 93.81 119 THR A CA 1
ATOM 909 C C . THR A 1 119 ? 0.378 28.5 12.508 1 93.81 119 THR A C 1
ATOM 911 O O . THR A 1 119 ? 1.027 27.453 12.484 1 93.81 119 THR A O 1
ATOM 914 N N . PHE A 1 120 ? -0.308 28.922 13.492 1 95.38 120 PHE A N 1
ATOM 915 C CA . PHE A 1 120 ? -0.314 28.141 14.727 1 95.38 120 PHE A CA 1
ATOM 916 C C . PHE A 1 120 ? -0.981 26.781 14.508 1 95.38 120 PHE A C 1
ATOM 918 O O . PHE A 1 120 ? -0.429 25.75 14.875 1 95.38 120 PHE A O 1
ATOM 925 N N . THR A 1 121 ? -2.148 26.719 13.906 1 96.81 121 THR A N 1
ATOM 926 C CA . THR A 1 121 ? -2.891 25.484 13.703 1 96.81 121 THR A CA 1
ATOM 927 C C . THR A 1 121 ? -2.148 24.562 12.734 1 96.81 121 THR A C 1
ATOM 929 O O . THR A 1 121 ? -2.061 23.359 12.961 1 96.81 121 THR A O 1
ATOM 932 N N . LYS A 1 122 ? -1.581 25.109 11.766 1 95.12 122 LYS A N 1
ATOM 933 C CA . LYS A 1 122 ? -0.785 24.344 10.812 1 95.12 122 LYS A CA 1
ATOM 934 C C . LYS A 1 122 ? 0.447 23.75 11.484 1 95.12 122 LYS A C 1
ATOM 936 O O . LYS A 1 122 ? 0.87 22.641 11.141 1 95.12 122 LYS A O 1
ATOM 941 N N . SER A 1 123 ? 1.031 24.547 12.359 1 96.5 123 SER A N 1
ATOM 942 C CA . SER A 1 123 ? 2.193 24.031 13.086 1 96.5 123 SER A CA 1
ATOM 943 C C . SER A 1 123 ? 1.822 22.859 13.977 1 96.5 123 SER A C 1
ATOM 945 O O . SER A 1 123 ? 2.625 21.938 14.172 1 96.5 123 SER A O 1
ATOM 947 N N . CYS A 1 124 ? 0.647 22.859 14.516 1 97.81 124 CYS A N 1
ATOM 948 C CA . CYS A 1 124 ? 0.17 21.734 15.297 1 97.81 124 CYS A CA 1
ATOM 949 C C . CYS A 1 124 ? 0.023 20.484 14.422 1 97.81 124 CYS A C 1
ATOM 951 O O . CYS A 1 124 ? 0.373 19.391 14.836 1 97.81 124 CYS A O 1
ATOM 953 N N . THR A 1 125 ? -0.469 20.672 13.227 1 97.81 125 THR A N 1
ATOM 954 C CA . THR A 1 125 ? -0.569 19.578 12.266 1 97.81 125 THR A CA 1
ATOM 955 C C . THR A 1 125 ? 0.812 19.016 11.938 1 97.81 125 THR A C 1
ATOM 957 O O . THR A 1 125 ? 1.005 17.812 11.906 1 97.81 125 THR A O 1
ATOM 960 N N . SER A 1 126 ? 1.742 19.891 11.75 1 97.44 126 SER A N 1
ATOM 961 C CA . SER A 1 126 ? 3.1 19.469 11.422 1 97.44 126 SER A CA 1
ATOM 962 C C . SER A 1 126 ? 3.742 18.719 12.578 1 97.44 126 SER A C 1
ATOM 964 O O . SER A 1 126 ? 4.48 17.75 12.359 1 97.44 126 SER A O 1
ATOM 966 N N . LEU A 1 127 ? 3.494 19.188 13.711 1 98.38 127 LEU A N 1
ATOM 967 C CA . LEU A 1 127 ? 4.07 18.562 14.891 1 98.38 127 LEU A CA 1
ATOM 968 C C . LEU A 1 127 ? 3.516 17.141 15.078 1 98.38 127 LEU A C 1
ATOM 970 O O . LEU A 1 127 ? 4.27 16.203 15.336 1 98.38 127 LEU A O 1
ATOM 974 N N . LEU A 1 128 ? 2.236 16.922 14.93 1 98.19 128 LEU A N 1
ATOM 975 C CA . LEU A 1 128 ? 1.616 15.609 15.031 1 98.19 128 LEU A CA 1
ATOM 976 C C . LEU A 1 128 ? 2.08 14.695 13.906 1 98.19 128 LEU A C 1
ATOM 978 O O . LEU A 1 128 ? 2.369 13.516 14.133 1 98.19 128 LEU A O 1
ATOM 982 N N . ARG A 1 129 ? 2.109 15.266 12.797 1 98.38 129 ARG A N 1
ATOM 983 C CA . ARG A 1 129 ? 2.562 14.539 11.609 1 98.38 129 ARG A CA 1
ATOM 984 C C . ARG A 1 129 ? 4 14.062 11.781 1 98.38 129 ARG A C 1
ATOM 986 O O . ARG A 1 129 ? 4.305 12.891 11.531 1 98.38 129 ARG A O 1
ATOM 993 N N . ALA A 1 130 ? 4.883 14.922 12.227 1 98.62 130 ALA A N 1
ATOM 994 C CA . ALA A 1 130 ? 6.289 14.578 12.445 1 98.62 130 ALA A CA 1
ATOM 995 C C . ALA A 1 130 ? 6.434 13.516 13.523 1 98.62 130 ALA A C 1
ATOM 997 O O . ALA A 1 130 ? 7.215 12.57 13.383 1 98.62 130 ALA A O 1
ATOM 998 N N . GLY A 1 131 ? 5.703 13.727 14.555 1 98.12 131 GLY A N 1
ATOM 999 C CA . GLY A 1 131 ? 5.727 12.734 15.617 1 98.12 131 GLY A CA 1
ATOM 1000 C C . GLY A 1 131 ? 5.273 11.367 15.164 1 98.12 131 GLY A C 1
ATOM 1001 O O . GLY A 1 131 ? 5.84 10.352 15.57 1 98.12 131 GLY A O 1
ATOM 1002 N N . LEU A 1 132 ? 4.27 11.32 14.344 1 98.44 132 LEU A N 1
ATOM 1003 C CA . LEU A 1 132 ? 3.74 10.047 13.859 1 98.44 132 LEU A CA 1
ATOM 1004 C C . LEU A 1 132 ? 4.746 9.359 12.938 1 98.44 132 LEU A C 1
ATOM 1006 O O . LEU A 1 132 ? 4.902 8.141 12.992 1 98.44 132 LEU A O 1
ATOM 1010 N N . ILE A 1 133 ? 5.406 10.117 12.086 1 98.88 133 ILE A N 1
ATOM 1011 C CA . ILE A 1 133 ? 6.441 9.562 11.227 1 98.88 133 ILE A CA 1
ATOM 1012 C C . ILE A 1 133 ? 7.512 8.883 12.078 1 98.88 133 ILE A C 1
ATOM 1014 O O . ILE A 1 133 ? 7.863 7.727 11.836 1 98.88 133 ILE A O 1
ATOM 1018 N N . VAL A 1 134 ? 8 9.57 13.078 1 98.75 134 VAL A N 1
ATOM 1019 C CA . VAL A 1 134 ? 9.055 9.055 13.953 1 98.75 134 VAL A CA 1
ATOM 1020 C C . VAL A 1 134 ? 8.555 7.801 14.672 1 98.75 134 VAL A C 1
ATOM 1022 O O . VAL A 1 134 ? 9.242 6.781 14.711 1 98.75 134 VAL A O 1
ATOM 1025 N N . ALA A 1 135 ? 7.387 7.875 15.172 1 98.31 135 ALA A N 1
ATOM 1026 C CA . ALA A 1 135 ? 6.82 6.754 15.922 1 98.31 135 ALA A CA 1
ATOM 1027 C C . ALA A 1 135 ? 6.676 5.52 15.039 1 98.31 135 ALA A C 1
ATOM 1029 O O . ALA A 1 135 ? 6.934 4.398 15.477 1 98.31 135 ALA A O 1
ATOM 1030 N N . ARG A 1 136 ? 6.227 5.699 13.812 1 98.75 136 ARG A N 1
ATOM 1031 C CA . ARG A 1 136 ? 6.012 4.562 12.922 1 98.75 136 ARG A CA 1
ATOM 1032 C C . ARG A 1 136 ? 7.336 3.984 12.438 1 98.75 136 ARG A C 1
ATOM 1034 O O . ARG A 1 136 ? 7.453 2.773 12.234 1 98.75 136 ARG A O 1
ATOM 1041 N N . VAL A 1 137 ? 8.281 4.848 12.234 1 98.81 137 VAL A N 1
ATOM 1042 C CA . VAL A 1 137 ? 9.609 4.34 11.898 1 98.81 137 VAL A CA 1
ATOM 1043 C C . VAL A 1 137 ? 10.141 3.492 13.047 1 98.81 137 VAL A C 1
ATOM 1045 O O . VAL A 1 137 ? 10.625 2.379 12.836 1 98.81 137 VAL A O 1
ATOM 1048 N N . ASP A 1 138 ? 10.047 3.951 14.273 1 98.62 138 ASP A N 1
ATOM 1049 C CA . ASP A 1 138 ? 10.5 3.203 15.438 1 98.62 138 ASP A CA 1
ATOM 1050 C C . ASP A 1 138 ? 9.766 1.868 15.555 1 98.62 138 ASP A C 1
ATOM 1052 O O . ASP A 1 138 ? 10.391 0.83 15.781 1 98.62 138 ASP A O 1
ATOM 1056 N N . LEU A 1 139 ? 8.531 1.976 15.383 1 98 139 LEU A N 1
ATOM 1057 C CA . LEU A 1 139 ? 7.73 0.761 15.5 1 98 139 LEU A CA 1
ATOM 1058 C C . LEU A 1 139 ? 8.094 -0.238 14.406 1 98 139 LEU A C 1
ATOM 1060 O O . LEU A 1 139 ? 8.211 -1.438 14.664 1 98 139 LEU A O 1
ATOM 1064 N N . ALA A 1 140 ? 8.211 0.24 13.234 1 97.81 140 ALA A N 1
ATOM 1065 C CA . ALA A 1 140 ? 8.578 -0.624 12.117 1 97.81 140 ALA A CA 1
ATOM 1066 C C . ALA A 1 140 ? 9.922 -1.309 12.367 1 97.81 140 ALA A C 1
ATOM 1068 O O . ALA A 1 140 ? 10.078 -2.5 12.094 1 97.81 140 ALA A O 1
ATOM 1069 N N . CYS A 1 141 ? 10.898 -0.549 12.875 1 97.44 141 CYS A N 1
ATOM 1070 C CA . CYS A 1 141 ? 12.219 -1.108 13.148 1 97.44 141 CYS A CA 1
ATOM 1071 C C . CYS A 1 141 ? 12.148 -2.152 14.258 1 97.44 141 CYS A C 1
ATOM 1073 O O . CYS A 1 141 ? 12.922 -3.113 14.266 1 97.44 141 CYS A O 1
ATOM 1075 N N . SER A 1 142 ? 11.258 -1.947 15.148 1 96.5 142 SER A N 1
ATOM 1076 C CA . SER A 1 142 ? 11.086 -2.904 16.234 1 96.5 142 SER A CA 1
ATOM 1077 C C . SER A 1 142 ? 10.367 -4.16 15.758 1 96.5 142 SER A C 1
ATOM 1079 O O . SER A 1 142 ? 10.719 -5.273 16.156 1 96.5 142 SER A O 1
ATOM 1081 N N . MET A 1 143 ? 9.375 -4.059 14.898 1 94.62 143 MET A N 1
ATOM 1082 C CA . MET A 1 143 ? 8.531 -5.168 14.469 1 94.62 143 MET A CA 1
ATOM 1083 C C . MET A 1 143 ? 9.195 -5.949 13.336 1 94.62 143 MET A C 1
ATOM 1085 O O . MET A 1 143 ? 8.984 -7.156 13.203 1 94.62 143 MET A O 1
ATOM 1089 N N . PHE A 1 144 ? 9.883 -5.258 12.555 1 94.44 144 PHE A N 1
ATOM 1090 C CA . PHE A 1 144 ? 10.508 -5.844 11.375 1 94.44 144 PHE A CA 1
ATOM 1091 C C . PHE A 1 144 ? 12 -5.52 11.336 1 94.44 144 PHE A C 1
ATOM 1093 O O . PHE A 1 144 ? 12.469 -4.852 10.414 1 94.44 144 PHE A O 1
ATOM 1100 N N . PRO A 1 145 ? 12.695 -6.066 12.289 1 93.88 145 PRO A N 1
ATOM 1101 C CA . PRO A 1 145 ? 14.117 -5.719 12.375 1 93.88 145 PRO A CA 1
ATOM 1102 C C . PRO A 1 145 ? 14.891 -6.094 11.117 1 93.88 145 PRO A C 1
ATOM 1104 O O . PRO A 1 145 ? 14.75 -7.211 10.609 1 93.88 145 PRO A O 1
ATOM 1107 N N . GLY A 1 146 ? 15.57 -5.125 10.578 1 94.19 146 GLY A N 1
ATOM 1108 C CA . GLY A 1 146 ? 16.453 -5.367 9.453 1 94.19 146 GLY A CA 1
ATOM 1109 C C . GLY A 1 146 ? 15.797 -5.145 8.109 1 94.19 146 GLY A C 1
ATOM 1110 O O . GLY A 1 146 ? 16.469 -5.133 7.074 1 94.19 146 GLY A O 1
ATOM 1111 N N . VAL A 1 147 ? 14.539 -5.016 8.102 1 96.19 147 VAL A N 1
ATOM 1112 C CA . VAL A 1 147 ? 13.828 -4.789 6.848 1 96.19 147 VAL A CA 1
ATOM 1113 C C . VAL A 1 147 ? 13.812 -3.299 6.52 1 96.19 147 VAL A C 1
ATOM 1115 O O . VAL A 1 147 ? 13.156 -2.514 7.207 1 96.19 147 VAL A O 1
ATOM 1118 N N . VAL A 1 148 ? 14.406 -2.896 5.43 1 96.69 148 VAL A N 1
ATOM 1119 C CA . VAL A 1 148 ? 14.617 -1.493 5.086 1 96.69 148 VAL A CA 1
ATOM 1120 C C . VAL A 1 148 ? 13.312 -0.882 4.59 1 96.69 148 VAL A C 1
ATOM 1122 O O . VAL A 1 148 ? 13.023 0.286 4.859 1 96.69 148 VAL A O 1
ATOM 1125 N N . ALA A 1 149 ? 12.523 -1.696 3.965 1 96.81 149 ALA A N 1
ATOM 1126 C CA . ALA A 1 149 ? 11.297 -1.186 3.363 1 96.81 149 ALA A CA 1
ATOM 1127 C C . ALA A 1 149 ? 10.273 -0.815 4.434 1 96.81 149 ALA A C 1
ATOM 1129 O O . ALA A 1 149 ? 9.484 0.117 4.254 1 96.81 149 ALA A O 1
ATOM 1130 N N . ALA A 1 150 ? 10.289 -1.485 5.523 1 97.69 150 ALA A N 1
ATOM 1131 C CA . ALA A 1 150 ? 9.242 -1.332 6.531 1 97.69 150 ALA A CA 1
ATOM 1132 C C . ALA A 1 150 ? 9.242 0.081 7.109 1 97.69 150 ALA A C 1
ATOM 1134 O O . ALA A 1 150 ? 8.258 0.812 6.973 1 97.69 150 ALA A O 1
ATOM 1135 N N . PRO A 1 151 ? 10.359 0.562 7.684 1 98.5 151 PRO A N 1
ATOM 1136 C CA . PRO A 1 151 ? 10.344 1.918 8.234 1 98.5 151 PRO A CA 1
ATOM 1137 C C . PRO A 1 151 ? 10.164 2.99 7.164 1 98.5 151 PRO A C 1
ATOM 1139 O O . PRO A 1 151 ? 9.531 4.02 7.414 1 98.5 151 PRO A O 1
ATOM 1142 N N . LEU A 1 152 ? 10.656 2.764 5.957 1 98.5 152 LEU A N 1
ATOM 1143 C CA . LEU A 1 152 ? 10.562 3.766 4.902 1 98.5 152 LEU A CA 1
ATOM 1144 C C . LEU A 1 152 ? 9.133 3.902 4.406 1 98.5 152 LEU A C 1
ATOM 1146 O O . LEU A 1 152 ? 8.617 5.016 4.266 1 98.5 152 LEU A O 1
ATOM 1150 N N . VAL A 1 153 ? 8.484 2.789 4.203 1 98.38 153 VAL A N 1
ATOM 1151 C CA . VAL A 1 153 ? 7.133 2.801 3.65 1 98.38 153 VAL A CA 1
ATOM 1152 C C . VAL A 1 153 ? 6.141 3.219 4.73 1 98.38 153 VAL A C 1
ATOM 1154 O O . VAL A 1 153 ? 5.297 4.09 4.504 1 98.38 153 VAL A O 1
ATOM 1157 N N . LEU A 1 154 ? 6.238 2.666 5.867 1 98.69 154 LEU A N 1
ATOM 1158 C CA . LEU A 1 154 ? 5.281 2.947 6.934 1 98.69 154 LEU A CA 1
ATOM 1159 C C . LEU A 1 154 ? 5.445 4.371 7.449 1 98.69 154 LEU A C 1
ATOM 1161 O O . LEU A 1 154 ? 4.461 5.039 7.77 1 98.69 154 LEU A O 1
ATOM 1165 N N . GLY A 1 155 ? 6.727 4.859 7.57 1 98.88 155 GLY A N 1
ATOM 1166 C CA . GLY A 1 155 ? 6.941 6.254 7.93 1 98.88 155 GLY A CA 1
ATOM 1167 C C . GLY A 1 155 ? 6.391 7.227 6.906 1 98.88 155 GLY A C 1
ATOM 1168 O O . GLY A 1 155 ? 5.777 8.234 7.266 1 98.88 155 GLY A O 1
ATOM 1169 N N . THR A 1 156 ? 6.594 6.883 5.664 1 98.75 156 THR A N 1
ATOM 1170 C CA . THR A 1 156 ? 6.117 7.75 4.594 1 98.75 156 THR A CA 1
ATOM 1171 C C . THR A 1 156 ? 4.59 7.777 4.559 1 98.75 156 THR A C 1
ATOM 1173 O O . THR A 1 156 ? 3.986 8.844 4.473 1 98.75 156 THR A O 1
ATOM 1176 N N . ILE A 1 157 ? 3.977 6.633 4.707 1 98.56 157 ILE A N 1
ATOM 1177 C CA . ILE A 1 157 ? 2.521 6.535 4.691 1 98.56 157 ILE A CA 1
ATOM 1178 C C . ILE A 1 157 ? 1.941 7.27 5.898 1 98.56 157 ILE A C 1
ATOM 1180 O O . ILE A 1 157 ? 0.899 7.922 5.797 1 98.56 157 ILE A O 1
ATOM 1184 N N . ALA A 1 158 ? 2.621 7.191 6.973 1 98.75 158 ALA A N 1
ATOM 1185 C CA . ALA A 1 158 ? 2.193 7.906 8.172 1 98.75 158 ALA A CA 1
ATOM 1186 C C . ALA A 1 158 ? 2.135 9.406 7.926 1 98.75 158 ALA A C 1
ATOM 1188 O O . ALA A 1 158 ? 1.257 10.102 8.453 1 98.75 158 ALA A O 1
ATOM 1189 N N . GLY A 1 159 ? 2.992 9.906 7.113 1 98.5 159 GLY A N 1
ATOM 1190 C CA . GLY A 1 159 ? 3.113 11.336 6.906 1 98.5 159 GLY A CA 1
ATOM 1191 C C . GLY A 1 159 ? 2.26 11.852 5.762 1 98.5 159 GLY A C 1
ATOM 1192 O O . GLY A 1 159 ? 1.917 13.039 5.719 1 98.5 159 GLY A O 1
ATOM 1193 N N . CYS A 1 160 ? 1.908 10.938 4.867 1 98.06 160 CYS A N 1
ATOM 1194 C CA . CYS A 1 160 ? 1.225 11.477 3.695 1 98.06 160 CYS A CA 1
ATOM 1195 C C . CYS A 1 160 ? -0.07 10.719 3.426 1 98.06 160 CYS A C 1
ATOM 1197 O O . CYS A 1 160 ? -0.819 11.07 2.512 1 98.06 160 CYS A O 1
ATOM 1199 N N . GLY A 1 161 ? -0.378 9.742 4.18 1 97.75 161 GLY A N 1
ATOM 1200 C CA . GLY A 1 161 ? -1.531 8.891 3.932 1 97.75 161 GLY A CA 1
ATOM 1201 C C . GLY A 1 161 ? -2.842 9.656 3.906 1 97.75 161 GLY A C 1
ATOM 1202 O O . GLY A 1 161 ? -3.756 9.305 3.158 1 97.75 161 GLY A O 1
ATOM 1203 N N . GLY A 1 162 ? -2.967 10.656 4.715 1 97.25 162 GLY A N 1
ATOM 1204 C CA . GLY A 1 162 ? -4.168 11.477 4.703 1 97.25 162 GLY A CA 1
ATOM 1205 C C . GLY A 1 162 ? -4.43 12.125 3.359 1 97.25 162 GLY A C 1
ATOM 1206 O O . GLY A 1 162 ? -5.543 12.055 2.834 1 97.25 162 GLY A O 1
ATOM 1207 N N . LYS A 1 163 ? -3.404 12.672 2.828 1 96.31 163 LYS A N 1
ATOM 1208 C CA . LYS A 1 163 ? -3.535 13.32 1.527 1 96.31 163 LYS A CA 1
ATOM 1209 C C . LYS A 1 163 ? -3.865 12.312 0.436 1 96.31 163 LYS A C 1
ATOM 1211 O O . LYS A 1 163 ? -4.641 12.602 -0.476 1 96.31 163 LYS A O 1
ATOM 1216 N N . VAL A 1 164 ? -3.314 11.18 0.541 1 95.12 164 VAL A N 1
ATOM 1217 C CA . VAL A 1 164 ? -3.561 10.133 -0.444 1 95.12 164 VAL A CA 1
ATOM 1218 C C . VAL A 1 164 ? -5.031 9.727 -0.413 1 95.12 164 VAL A C 1
ATOM 1220 O O . VAL A 1 164 ? -5.68 9.633 -1.458 1 95.12 164 VAL A O 1
ATOM 1223 N N . ILE A 1 165 ? -5.551 9.555 0.724 1 95.88 165 ILE A N 1
ATOM 1224 C CA . ILE A 1 165 ? -6.945 9.164 0.874 1 95.88 165 ILE A CA 1
ATOM 1225 C C . ILE A 1 165 ? -7.855 10.281 0.362 1 95.88 165 ILE A C 1
ATOM 1227 O O . ILE A 1 165 ? -8.789 10.023 -0.397 1 95.88 165 ILE A O 1
ATOM 1231 N N . VAL A 1 166 ? -7.559 11.469 0.739 1 96.31 166 VAL A N 1
ATOM 1232 C CA . VAL A 1 166 ? -8.406 12.609 0.394 1 96.31 166 VAL A CA 1
ATOM 1233 C C . VAL A 1 166 ? -8.391 12.82 -1.118 1 96.31 166 VAL A C 1
ATOM 1235 O O . VAL A 1 166 ? -9.422 13.117 -1.72 1 96.31 166 VAL A O 1
ATOM 1238 N N . ASP A 1 167 ? -7.273 12.695 -1.715 1 94.31 167 ASP A N 1
ATOM 1239 C CA . ASP A 1 167 ? -7.188 12.836 -3.166 1 94.31 167 ASP A CA 1
ATOM 1240 C C . ASP A 1 167 ? -8.023 11.773 -3.873 1 94.31 167 ASP A C 1
ATOM 1242 O O . ASP A 1 167 ? -8.633 12.039 -4.906 1 94.31 167 ASP A O 1
ATOM 1246 N N . ALA A 1 168 ? -8.016 10.625 -3.338 1 91.12 168 ALA A N 1
ATOM 1247 C CA . ALA A 1 168 ? -8.836 9.555 -3.92 1 91.12 168 ALA A CA 1
ATOM 1248 C C . ALA A 1 168 ? -10.32 9.891 -3.816 1 91.12 168 ALA A C 1
ATOM 1250 O O . ALA A 1 168 ? -11.07 9.695 -4.773 1 91.12 168 ALA A O 1
ATOM 1251 N N . ILE A 1 169 ? -10.688 10.414 -2.691 1 91.12 169 ILE A N 1
ATOM 1252 C CA . ILE A 1 169 ? -12.086 10.781 -2.49 1 91.12 169 ILE A CA 1
ATOM 1253 C C . ILE A 1 169 ? -12.453 11.93 -3.418 1 91.12 169 ILE A C 1
ATOM 1255 O O . ILE A 1 169 ? -13.469 11.875 -4.117 1 91.12 169 ILE A O 1
ATOM 1259 N N . LYS A 1 170 ? -11.633 12.906 -3.43 1 92.75 170 LYS A N 1
ATOM 1260 C CA . LYS A 1 170 ? -11.898 14.055 -4.289 1 92.75 170 LYS A CA 1
ATOM 1261 C C . LYS A 1 170 ? -11.93 13.648 -5.758 1 92.75 170 LYS A C 1
ATOM 1263 O O . LYS A 1 170 ? -12.719 14.188 -6.539 1 92.75 170 LYS A O 1
ATOM 1268 N N . PHE A 1 171 ? -11.055 12.789 -6.066 1 88.88 171 PHE A N 1
ATOM 1269 C CA . PHE A 1 171 ? -11.031 12.273 -7.43 1 88.88 171 PHE A CA 1
ATOM 1270 C C . PHE A 1 171 ? -12.367 11.625 -7.789 1 88.88 171 PHE A C 1
ATOM 1272 O O . PHE A 1 171 ? -12.914 11.867 -8.867 1 88.88 171 PHE A O 1
ATOM 1279 N N . GLY A 1 172 ? -12.945 10.859 -6.926 1 86.12 172 GLY A N 1
ATOM 1280 C CA . GLY A 1 172 ? -14.219 10.195 -7.141 1 86.12 172 GLY A CA 1
ATOM 1281 C C . GLY A 1 172 ? -15.375 11.164 -7.297 1 86.12 172 GLY A C 1
ATOM 1282 O O . GLY A 1 172 ? -16.312 10.898 -8.047 1 86.12 172 GLY A O 1
ATOM 1283 N N . TRP A 1 173 ? -15.188 12.305 -6.703 1 88.12 173 TRP A N 1
ATOM 1284 C CA . TRP A 1 173 ? -16.234 13.32 -6.738 1 88.12 173 TRP A CA 1
ATOM 1285 C C . TRP A 1 173 ? -16.016 14.305 -7.883 1 88.12 173 TRP A C 1
ATOM 1287 O O . TRP A 1 173 ? -16.797 15.227 -8.078 1 88.12 173 TRP A O 1
ATOM 1297 N N . GLY A 1 174 ? -14.938 14.07 -8.562 1 86.75 174 GLY A N 1
ATOM 1298 C CA . GLY A 1 174 ? -14.594 15.031 -9.602 1 86.75 174 GLY A CA 1
ATOM 1299 C C . GLY A 1 174 ? -14.203 16.391 -9.055 1 86.75 174 GLY A C 1
ATOM 1300 O O . GLY A 1 174 ? -14.391 17.406 -9.719 1 86.75 174 GLY A O 1
ATOM 1301 N N . ALA A 1 175 ? -13.742 16.422 -7.852 1 89.94 175 ALA A N 1
ATOM 1302 C CA . ALA A 1 175 ? -13.469 17.688 -7.184 1 89.94 175 ALA A CA 1
ATOM 1303 C C . ALA A 1 175 ? -11.961 17.938 -7.074 1 89.94 175 ALA A C 1
ATOM 1305 O O . ALA A 1 175 ? -11.516 18.703 -6.23 1 89.94 175 ALA A O 1
ATOM 1306 N N . MET A 1 176 ? -11.227 17.281 -7.973 1 90.31 176 MET A N 1
ATOM 1307 C CA . MET A 1 176 ? -9.781 17.5 -7.953 1 90.31 176 MET A CA 1
ATOM 1308 C C . MET A 1 176 ? -9.43 18.859 -8.57 1 90.31 176 MET A C 1
ATOM 1310 O O . MET A 1 176 ? -9.961 19.219 -9.617 1 90.31 176 MET A O 1
ATOM 1314 N N . THR A 1 177 ? -8.648 19.719 -7.969 1 83.5 177 THR A N 1
ATOM 1315 C CA . THR A 1 177 ? -8.195 20.984 -8.516 1 83.5 177 THR A CA 1
ATOM 1316 C C . THR A 1 177 ? -6.766 20.875 -9.039 1 83.5 177 THR A C 1
ATOM 1318 O O . THR A 1 177 ? -6.336 21.688 -9.859 1 83.5 177 THR A O 1
ATOM 1321 N N . GLY A 1 178 ? -6.062 19.828 -9.07 1 86.19 178 GLY A N 1
ATOM 1322 C CA . GLY A 1 178 ? -4.699 19.547 -9.492 1 86.19 178 GLY A CA 1
ATOM 1323 C C . GLY A 1 178 ? -4.379 18.062 -9.508 1 86.19 178 GLY A C 1
ATOM 1324 O O . GLY A 1 178 ? -5.285 17.234 -9.531 1 86.19 178 GLY A O 1
ATOM 1325 N N . ALA A 1 179 ? -3.123 17.875 -9.625 1 88.06 179 ALA A N 1
ATOM 1326 C CA . ALA A 1 179 ? -2.695 16.469 -9.672 1 88.06 179 ALA A CA 1
ATOM 1327 C C . ALA A 1 179 ? -2.795 15.82 -8.305 1 88.06 179 ALA A C 1
ATOM 1329 O O . ALA A 1 179 ? -2.531 16.469 -7.281 1 88.06 179 ALA A O 1
ATOM 1330 N N . ALA A 1 180 ? -3.211 14.586 -8.359 1 90.44 180 ALA A N 1
ATOM 1331 C CA . ALA A 1 180 ? -3.225 13.812 -7.125 1 90.44 180 ALA A CA 1
ATOM 1332 C C . ALA A 1 180 ? -1.809 13.602 -6.594 1 90.44 180 ALA A C 1
ATOM 1334 O O . ALA A 1 180 ? -0.856 13.5 -7.371 1 90.44 180 ALA A O 1
ATOM 1335 N N . GLU A 1 181 ? -1.708 13.5 -5.273 1 90.75 181 GLU A N 1
ATOM 1336 C CA . GLU A 1 181 ? -0.421 13.289 -4.617 1 90.75 181 GLU A CA 1
ATOM 1337 C C . GLU A 1 181 ? 0.282 12.047 -5.156 1 90.75 181 GLU A C 1
ATOM 1339 O O . GLU A 1 181 ? 1.505 12.039 -5.316 1 90.75 181 GLU A O 1
ATOM 1344 N N . MET A 1 182 ? -0.39 11.062 -5.461 1 89 182 MET A N 1
ATOM 1345 C CA . MET A 1 182 ? 0.186 9.828 -5.977 1 89 182 MET A CA 1
ATOM 1346 C C . MET A 1 182 ? 0.686 10.016 -7.406 1 89 182 MET A C 1
ATOM 1348 O O . MET A 1 182 ? 1.671 9.391 -7.812 1 89 182 MET A O 1
ATOM 1352 N N . SER A 1 183 ? 0.036 10.875 -8.164 1 89.56 183 SER A N 1
ATOM 1353 C CA . SER A 1 183 ? 0.408 11.117 -9.555 1 89.56 183 SER A CA 1
ATOM 1354 C C . SER A 1 183 ? 1.602 12.062 -9.648 1 89.56 183 SER A C 1
ATOM 1356 O O . SER A 1 183 ? 2.494 11.859 -10.477 1 89.56 183 SER A O 1
ATOM 1358 N N . GLN A 1 184 ? 1.545 13.047 -8.852 1 91.38 184 GLN A N 1
ATOM 1359 C CA . GLN A 1 184 ? 2.609 14.039 -8.773 1 91.38 184 GLN A CA 1
ATOM 1360 C C . GLN A 1 184 ? 2.955 14.359 -7.32 1 91.38 184 GLN A C 1
ATOM 1362 O O . GLN A 1 184 ? 2.473 15.352 -6.762 1 91.38 184 GLN A O 1
ATOM 1367 N N . PRO A 1 185 ? 3.861 13.531 -6.816 1 93.25 185 PRO A N 1
ATOM 1368 C CA . PRO A 1 185 ? 4.195 13.75 -5.406 1 93.25 185 PRO A CA 1
ATOM 1369 C C . PRO A 1 185 ? 4.676 15.172 -5.129 1 93.25 185 PRO A C 1
ATOM 1371 O O . PRO A 1 185 ? 5.59 15.664 -5.797 1 93.25 185 PRO A O 1
ATOM 1374 N N . GLY A 1 186 ? 4.039 15.828 -4.238 1 92.88 186 GLY A N 1
ATOM 1375 C CA . GLY A 1 186 ? 4.418 17.156 -3.789 1 92.88 186 GLY A CA 1
ATOM 1376 C C . GLY A 1 186 ? 5.172 17.141 -2.471 1 92.88 186 GLY A C 1
ATOM 1377 O O . GLY A 1 186 ? 5.824 16.156 -2.129 1 92.88 186 GLY A O 1
ATOM 1378 N N . PHE A 1 187 ? 5.086 18.266 -1.805 1 94 187 PHE A N 1
ATOM 1379 C CA . PHE A 1 187 ? 5.824 18.422 -0.553 1 94 187 PHE A CA 1
ATOM 1380 C C . PHE A 1 187 ? 5.363 17.391 0.469 1 94 187 PHE A C 1
ATOM 1382 O O . PHE A 1 187 ? 6.176 16.859 1.236 1 94 187 PHE A O 1
ATOM 1389 N N . ALA A 1 188 ? 4.078 17.062 0.557 1 94.44 188 ALA A N 1
ATOM 1390 C CA . ALA A 1 188 ? 3.531 16.156 1.563 1 94.44 188 ALA A CA 1
ATOM 1391 C C . ALA A 1 188 ? 4.188 14.781 1.481 1 94.44 188 ALA A C 1
ATOM 1393 O O . ALA A 1 188 ? 4.73 14.289 2.473 1 94.44 188 ALA A O 1
ATOM 1394 N N . SER A 1 189 ? 4.215 14.18 0.374 1 96.75 189 SER A N 1
ATOM 1395 C CA . SER A 1 189 ? 4.793 12.852 0.209 1 96.75 189 SER A CA 1
ATOM 1396 C C . SER A 1 189 ? 6.316 12.898 0.266 1 96.75 189 SER A C 1
ATOM 1398 O O . SER A 1 189 ? 6.941 12.047 0.904 1 96.75 189 SER A O 1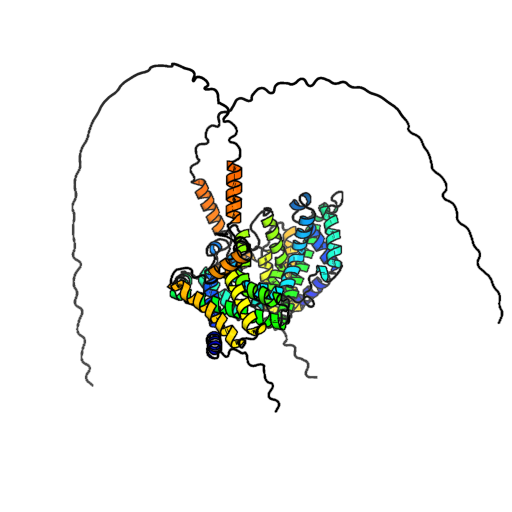
ATOM 1400 N N . ARG A 1 190 ? 6.879 13.891 -0.381 1 97.06 190 ARG A N 1
ATOM 1401 C CA . ARG A 1 190 ? 8.336 13.992 -0.428 1 97.06 190 ARG A CA 1
ATOM 1402 C C . ARG A 1 190 ? 8.914 14.25 0.959 1 97.06 190 ARG A C 1
ATOM 1404 O O . ARG A 1 190 ? 9.898 13.625 1.355 1 97.06 190 ARG A O 1
ATOM 1411 N N . SER A 1 191 ? 8.328 15.164 1.636 1 98 191 SER A N 1
ATOM 1412 C CA . SER A 1 191 ? 8.836 15.469 2.969 1 98 191 SER A CA 1
ATOM 1413 C C . SER A 1 191 ? 8.641 14.289 3.918 1 98 191 SER A C 1
ATOM 1415 O O . SER A 1 191 ? 9.469 14.047 4.801 1 98 191 SER A O 1
ATOM 1417 N N . ALA A 1 192 ? 7.539 13.555 3.76 1 98.62 192 ALA A N 1
ATOM 1418 C CA . ALA A 1 192 ? 7.305 12.367 4.582 1 98.62 192 ALA A CA 1
ATOM 1419 C C . ALA A 1 192 ? 8.391 11.312 4.348 1 98.62 192 ALA A C 1
ATOM 1421 O O . ALA A 1 192 ? 8.93 10.758 5.301 1 98.62 192 ALA A O 1
ATOM 1422 N N . PHE A 1 193 ? 8.703 11.094 3.111 1 98.5 193 PHE A N 1
ATOM 1423 C CA . PHE A 1 193 ? 9.734 10.117 2.785 1 98.5 193 PHE A CA 1
ATOM 1424 C C . PHE A 1 193 ? 11.094 10.57 3.311 1 98.5 193 PHE A C 1
ATOM 1426 O O . PHE A 1 193 ? 11.836 9.781 3.895 1 98.5 193 PHE A O 1
ATOM 1433 N N . VAL A 1 194 ? 11.406 11.805 3.082 1 98.44 194 VAL A N 1
ATOM 1434 C CA . VAL A 1 194 ? 12.695 12.344 3.506 1 98.44 194 VAL A CA 1
ATOM 1435 C C . VAL A 1 194 ? 12.812 12.273 5.027 1 98.44 194 VAL A C 1
ATOM 1437 O O . VAL A 1 194 ? 13.859 11.906 5.559 1 98.44 194 VAL A O 1
ATOM 1440 N N . ALA A 1 195 ? 11.773 12.633 5.699 1 98.75 195 ALA A N 1
ATOM 1441 C CA . ALA A 1 195 ? 11.773 12.586 7.16 1 98.75 195 ALA A CA 1
ATOM 1442 C C . ALA A 1 195 ? 11.93 11.148 7.66 1 98.75 195 ALA A C 1
ATOM 1444 O O . ALA A 1 195 ? 12.75 10.875 8.539 1 98.75 195 ALA A O 1
ATOM 1445 N N . ALA A 1 196 ? 11.18 10.234 7.078 1 98.88 196 ALA A N 1
ATOM 1446 C CA . ALA A 1 196 ? 11.273 8.836 7.469 1 98.88 196 ALA A CA 1
ATOM 1447 C C . ALA A 1 196 ? 12.664 8.273 7.188 1 98.88 196 ALA A C 1
ATOM 1449 O O . ALA A 1 196 ? 13.25 7.602 8.039 1 98.88 196 ALA A O 1
ATOM 1450 N N . ALA A 1 197 ? 13.156 8.57 6.035 1 98.69 197 ALA A N 1
ATOM 1451 C CA . ALA A 1 197 ? 14.469 8.078 5.633 1 98.69 197 ALA A CA 1
ATOM 1452 C C . ALA A 1 197 ? 15.562 8.656 6.52 1 98.69 197 ALA A C 1
ATOM 1454 O O . ALA A 1 197 ? 16.453 7.93 6.965 1 98.69 197 ALA A O 1
ATOM 1455 N N . ALA A 1 198 ? 15.523 9.953 6.766 1 98.44 198 ALA A N 1
ATOM 1456 C CA . ALA A 1 198 ? 16.531 10.609 7.598 1 98.44 198 ALA A CA 1
ATOM 1457 C C . ALA A 1 198 ? 16.516 10.047 9.016 1 98.44 198 ALA A C 1
ATOM 1459 O O . ALA A 1 198 ? 17.578 9.719 9.57 1 98.44 198 ALA A O 1
ATOM 1460 N N . TYR A 1 199 ? 15.375 9.922 9.562 1 98.75 199 TYR A N 1
ATOM 1461 C CA . TYR A 1 199 ? 15.289 9.391 10.922 1 98.75 199 TYR A CA 1
ATOM 1462 C C . TYR A 1 199 ? 15.766 7.949 10.977 1 98.75 199 TYR A C 1
ATOM 1464 O O . TYR A 1 199 ? 16.547 7.578 11.859 1 98.75 199 TYR A O 1
ATOM 1472 N N . TYR A 1 200 ? 15.297 7.164 10.031 1 98.69 200 TYR A N 1
ATOM 1473 C CA . TYR A 1 200 ? 15.703 5.766 9.969 1 98.69 200 TYR A CA 1
ATOM 1474 C C . TYR A 1 200 ? 17.219 5.641 9.844 1 98.69 200 TYR A C 1
ATOM 1476 O O . TYR A 1 200 ? 17.844 4.852 10.562 1 98.69 200 TYR A O 1
ATOM 1484 N N . PHE A 1 201 ? 17.719 6.383 8.93 1 98 201 PHE A N 1
ATOM 1485 C CA . PHE A 1 201 ? 19.156 6.289 8.68 1 98 201 PHE A CA 1
ATOM 1486 C C . PHE A 1 201 ? 19.953 6.758 9.891 1 98 201 PHE A C 1
ATOM 1488 O O . PHE A 1 201 ? 20.875 6.07 10.344 1 98 201 PHE A O 1
ATOM 1495 N N . LEU A 1 202 ? 19.641 7.863 10.484 1 97.12 202 LEU A N 1
ATOM 1496 C CA . LEU A 1 202 ? 20.406 8.469 11.57 1 97.12 202 LEU A CA 1
ATOM 1497 C C . LEU A 1 202 ? 20.266 7.656 12.852 1 97.12 202 LEU A C 1
ATOM 1499 O O . LEU A 1 202 ? 21.25 7.426 13.562 1 97.12 202 LEU A O 1
ATOM 1503 N N . ALA A 1 203 ? 19.078 7.176 13.109 1 97.12 203 ALA A N 1
ATOM 1504 C CA . ALA A 1 203 ? 18.781 6.602 14.422 1 97.12 203 ALA A CA 1
ATOM 1505 C C . ALA A 1 203 ? 18.922 5.082 14.398 1 97.12 203 ALA A C 1
ATOM 1507 O O . ALA A 1 203 ? 19.234 4.465 15.414 1 97.12 203 ALA A O 1
ATOM 1508 N N . HIS A 1 204 ? 18.703 4.484 13.227 1 97 204 HIS A N 1
ATOM 1509 C CA . HIS A 1 204 ? 18.562 3.035 13.258 1 97 204 HIS A CA 1
ATOM 1510 C C . HIS A 1 204 ? 19.562 2.354 12.344 1 97 204 HIS A C 1
ATOM 1512 O O . HIS A 1 204 ? 20.219 1.387 12.742 1 97 204 HIS A O 1
ATOM 1518 N N . ALA A 1 205 ? 19.703 2.775 11.172 1 96.12 205 ALA A N 1
ATOM 1519 C CA . ALA A 1 205 ? 20.578 2.086 10.227 1 96.12 205 ALA A CA 1
ATOM 1520 C C . ALA A 1 205 ? 22.047 2.375 10.523 1 96.12 205 ALA A C 1
ATOM 1522 O O . ALA A 1 205 ? 22.828 1.454 10.766 1 96.12 205 ALA A O 1
ATOM 1523 N N . ALA A 1 206 ? 22.406 3.658 10.547 1 95.19 206 ALA A N 1
ATOM 1524 C CA . ALA A 1 206 ? 23.781 4.066 10.82 1 95.19 206 ALA A CA 1
ATOM 1525 C C . ALA A 1 206 ? 24.016 4.238 12.32 1 95.19 206 ALA A C 1
ATOM 1527 O O . ALA A 1 206 ? 25.172 4.223 12.781 1 95.19 206 ALA A O 1
ATOM 1528 N N . ARG A 1 207 ? 22.953 4.434 13.055 1 93.88 207 ARG A N 1
ATOM 1529 C CA . ARG A 1 207 ? 23.031 4.699 14.484 1 93.88 207 ARG A CA 1
ATOM 1530 C C . ARG A 1 207 ? 24.047 5.793 14.789 1 93.88 207 ARG A C 1
ATOM 1532 O O . ARG A 1 207 ? 24.844 5.668 15.719 1 93.88 207 ARG A O 1
ATOM 1539 N N . ALA A 1 208 ? 23.969 6.801 13.922 1 93.62 208 ALA A N 1
ATOM 1540 C CA . ALA A 1 208 ? 24.922 7.895 14.023 1 93.62 208 ALA A CA 1
ATOM 1541 C C . ALA A 1 208 ? 24.562 8.852 15.156 1 93.62 208 ALA A C 1
ATOM 1543 O O . ALA A 1 208 ? 25.422 9.555 15.695 1 93.62 208 ALA A O 1
ATOM 1544 N N . VAL A 1 209 ? 23.328 8.945 15.328 1 94.12 209 VAL A N 1
ATOM 1545 C CA . VAL A 1 209 ? 22.766 9.867 16.312 1 94.12 209 VAL A CA 1
ATOM 1546 C C . VAL A 1 209 ? 21.781 9.117 17.219 1 94.12 209 VAL A C 1
ATOM 1548 O O . VAL A 1 209 ? 21.078 8.203 16.766 1 94.12 209 VAL A O 1
ATOM 1551 N N . GLU A 1 210 ? 21.844 9.523 18.469 1 95.12 210 GLU A N 1
ATOM 1552 C CA . GLU A 1 210 ? 20.844 8.945 19.375 1 95.12 210 GLU A CA 1
ATOM 1553 C C . GLU A 1 210 ? 19.438 9.195 18.875 1 95.12 210 GLU A C 1
ATOM 1555 O O . GLU A 1 210 ? 19.141 10.258 18.328 1 95.12 210 GLU A O 1
ATOM 1560 N N . ALA A 1 211 ? 18.547 8.211 19.141 1 96.31 211 ALA A N 1
ATOM 1561 C CA . ALA A 1 211 ? 17.203 8.227 18.578 1 96.31 211 ALA A CA 1
ATOM 1562 C C . ALA A 1 211 ? 16.469 9.516 18.953 1 96.31 211 ALA A C 1
ATOM 1564 O O . ALA A 1 211 ? 15.82 10.133 18.109 1 96.31 211 ALA A O 1
ATOM 1565 N N . ARG A 1 212 ? 16.562 9.914 20.188 1 96.12 212 ARG A N 1
ATOM 1566 C CA . ARG A 1 212 ? 15.867 11.125 20.625 1 96.12 212 ARG A CA 1
ATOM 1567 C C . ARG A 1 212 ? 16.406 12.359 19.922 1 96.12 212 ARG A C 1
ATOM 1569 O O . ARG A 1 212 ? 15.648 13.25 19.531 1 96.12 212 ARG A O 1
ATOM 1576 N N . ALA A 1 213 ? 17.672 12.406 19.812 1 97.25 213 ALA A N 1
ATOM 1577 C CA . ALA A 1 213 ? 18.312 13.516 19.109 1 97.25 213 ALA A CA 1
ATOM 1578 C C . ALA A 1 213 ? 17.938 13.508 17.625 1 97.25 213 ALA A C 1
ATOM 1580 O O . ALA A 1 213 ? 17.672 14.562 17.031 1 97.25 213 ALA A O 1
ATOM 1581 N N . ALA A 1 214 ? 17.953 12.336 17.016 1 98.12 214 ALA A N 1
ATOM 1582 C CA . ALA A 1 214 ? 17.562 12.211 15.609 1 98.12 214 ALA A CA 1
ATOM 1583 C C . ALA A 1 214 ? 16.109 12.664 15.406 1 98.12 214 ALA A C 1
ATOM 1585 O O . ALA A 1 214 ? 15.797 13.352 14.438 1 98.12 214 ALA A O 1
ATOM 1586 N N . ALA A 1 215 ? 15.281 12.297 16.328 1 98.31 215 ALA A N 1
ATOM 1587 C CA . ALA A 1 215 ? 13.891 12.734 16.297 1 98.31 215 ALA A CA 1
ATOM 1588 C C . ALA A 1 215 ? 13.789 14.258 16.406 1 98.31 215 ALA A C 1
ATOM 1590 O O . ALA A 1 215 ? 13 14.883 15.695 1 98.31 215 ALA A O 1
ATOM 1591 N N . GLY A 1 216 ? 14.562 14.828 17.328 1 98.19 216 GLY A N 1
ATOM 1592 C CA . GLY A 1 216 ? 14.594 16.266 17.469 1 98.19 216 GLY A CA 1
ATOM 1593 C C . GLY A 1 216 ? 14.969 17 16.188 1 98.19 216 GLY A C 1
ATOM 1594 O O . GLY A 1 216 ? 14.375 18.016 15.844 1 98.19 216 GLY A O 1
ATOM 1595 N N . LEU A 1 217 ? 15.914 16.438 15.477 1 97.81 217 LEU A N 1
ATOM 1596 C CA . LEU A 1 217 ? 16.359 17.031 14.227 1 97.81 217 LEU A CA 1
ATOM 1597 C C . LEU A 1 217 ? 15.266 16.953 13.164 1 97.81 217 LEU A C 1
ATOM 1599 O O . LEU A 1 217 ? 14.969 17.953 12.508 1 97.81 217 LEU A O 1
ATOM 1603 N N . VAL A 1 218 ? 14.656 15.828 13.023 1 98.12 218 VAL A N 1
ATOM 1604 C CA . VAL A 1 218 ? 13.656 15.609 11.977 1 98.12 218 VAL A CA 1
ATOM 1605 C C . VAL A 1 218 ? 12.406 16.438 12.281 1 98.12 218 VAL A C 1
ATOM 1607 O O . VAL A 1 218 ? 11.875 17.109 11.391 1 98.12 218 VAL A O 1
ATOM 1610 N N . VAL A 1 219 ? 11.938 16.453 13.516 1 98.44 219 VAL A N 1
ATOM 1611 C CA . VAL A 1 219 ? 10.742 17.188 13.898 1 98.44 219 VAL A CA 1
ATOM 1612 C C . VAL A 1 219 ? 10.992 18.688 13.727 1 98.44 219 VAL A C 1
ATOM 1614 O O . VAL A 1 219 ? 10.133 19.406 13.203 1 98.44 219 VAL A O 1
ATOM 1617 N N . THR A 1 220 ? 12.125 19.109 14.102 1 98.19 220 THR A N 1
ATOM 1618 C CA . THR A 1 220 ? 12.445 20.531 13.992 1 98.19 220 THR A CA 1
ATOM 1619 C C . THR A 1 220 ? 12.5 20.969 12.531 1 98.19 220 THR A C 1
ATOM 1621 O O . THR A 1 220 ? 12.07 22.062 12.188 1 98.19 220 THR A O 1
ATOM 1624 N N . ALA A 1 221 ? 13.062 20.156 11.703 1 96.81 221 ALA A N 1
ATOM 1625 C CA . ALA A 1 221 ? 13.125 20.484 10.281 1 96.81 221 ALA A CA 1
ATOM 1626 C C . ALA A 1 221 ? 11.719 20.656 9.695 1 96.81 221 ALA A C 1
ATOM 1628 O O . ALA A 1 221 ? 11.469 21.594 8.945 1 96.81 221 ALA A O 1
ATOM 1629 N N . LEU A 1 222 ? 10.789 19.797 10.039 1 96.94 222 LEU A N 1
ATOM 1630 C CA . LEU A 1 222 ? 9.422 19.891 9.539 1 96.94 222 LEU A CA 1
ATOM 1631 C C . LEU A 1 222 ? 8.688 21.078 10.164 1 96.94 222 LEU A C 1
ATOM 1633 O O . LEU A 1 222 ? 7.895 21.75 9.5 1 96.94 222 LEU A O 1
ATOM 1637 N N . MET A 1 223 ? 8.992 21.328 11.43 1 96.75 223 MET A N 1
ATOM 1638 C CA . MET A 1 223 ? 8.398 22.469 12.102 1 96.75 223 MET A CA 1
ATOM 1639 C C . MET A 1 223 ? 8.891 23.781 11.5 1 96.75 223 MET A C 1
ATOM 1641 O O . MET A 1 223 ? 8.125 24.734 11.344 1 96.75 223 MET A O 1
ATOM 1645 N N . ALA A 1 224 ? 10.156 23.859 11.195 1 94.88 224 ALA A N 1
ATOM 1646 C CA . ALA A 1 224 ? 10.719 25.047 10.562 1 94.88 224 ALA A CA 1
ATOM 1647 C C . ALA A 1 224 ? 10.016 25.359 9.25 1 94.88 224 ALA A C 1
ATOM 1649 O O . ALA A 1 224 ? 9.711 26.516 8.961 1 94.88 224 ALA A O 1
ATOM 1650 N N . HIS A 1 225 ? 9.797 24.359 8.484 1 93.25 225 HIS A N 1
ATOM 1651 C CA . HIS A 1 225 ? 9.055 24.547 7.238 1 93.25 225 HIS A CA 1
ATOM 1652 C C . HIS A 1 225 ? 7.672 25.141 7.504 1 93.25 225 HIS A C 1
ATOM 1654 O O . HIS A 1 225 ? 7.262 26.078 6.832 1 93.25 225 HIS A O 1
ATOM 1660 N N . SER A 1 226 ? 6.949 24.562 8.453 1 92.06 226 SER A N 1
ATOM 1661 C CA . SER A 1 226 ? 5.586 25 8.742 1 92.06 226 SER A CA 1
ATOM 1662 C C . SER A 1 226 ? 5.562 26.406 9.312 1 92.06 226 SER A C 1
ATOM 1664 O O . SER A 1 226 ? 4.68 27.203 8.977 1 92.06 226 SER A O 1
ATOM 1666 N N . LEU A 1 227 ? 6.523 26.781 10.117 1 93.25 227 LEU A N 1
ATOM 1667 C CA . LEU A 1 227 ? 6.547 28.078 10.797 1 93.25 227 LEU A CA 1
ATOM 1668 C C . LEU A 1 227 ? 7.02 29.188 9.859 1 93.25 227 LEU A C 1
ATOM 1670 O O . LEU A 1 227 ? 6.688 30.344 10.055 1 93.25 227 LEU A O 1
ATOM 1674 N N . LEU A 1 228 ? 7.668 28.766 8.789 1 90.69 228 LEU A N 1
ATOM 1675 C CA . LEU A 1 228 ? 8.25 29.781 7.91 1 90.69 228 LEU A CA 1
ATOM 1676 C C . LEU A 1 228 ? 7.379 29.984 6.672 1 90.69 228 LEU A C 1
ATOM 1678 O O . LEU A 1 228 ? 7.398 31.062 6.07 1 90.69 228 LEU A O 1
ATOM 1682 N N . THR A 1 229 ? 6.621 29.047 6.301 1 86.5 229 THR A N 1
ATOM 1683 C CA . THR A 1 229 ? 5.898 29.094 5.035 1 86.5 229 THR A CA 1
ATOM 1684 C C . THR A 1 229 ? 4.797 30.141 5.078 1 86.5 229 THR A C 1
ATOM 1686 O O . THR A 1 229 ? 4.672 30.953 4.156 1 86.5 229 THR A O 1
ATOM 1689 N N . GLU A 1 230 ? 4.023 30.219 6.152 1 80.5 230 GLU A N 1
ATOM 1690 C CA . GLU A 1 230 ? 2.883 31.125 6.199 1 80.5 230 GLU A CA 1
ATOM 1691 C C . GLU A 1 230 ? 3.346 32.562 6.305 1 80.5 230 GLU A C 1
ATOM 1693 O O . GLU A 1 230 ? 2.883 33.438 5.551 1 80.5 230 GLU A O 1
ATOM 1698 N N . PRO A 1 231 ? 4.273 32.906 7.156 1 83.31 231 PRO A N 1
ATOM 1699 C CA . PRO A 1 231 ? 4.727 34.281 7.273 1 83.31 231 PRO A CA 1
ATOM 1700 C C . PRO A 1 231 ? 5.449 34.781 6.02 1 83.31 231 PRO A C 1
ATOM 1702 O O . PRO A 1 231 ? 5.363 35.969 5.68 1 83.31 231 PRO A O 1
ATOM 1705 N N . LEU A 1 232 ? 6.105 33.906 5.324 1 86 232 LEU A N 1
ATOM 1706 C CA . LEU A 1 232 ? 6.852 34.312 4.133 1 86 232 LEU A CA 1
ATOM 1707 C C . LEU A 1 232 ? 5.93 34.406 2.922 1 86 232 LEU A C 1
ATOM 1709 O O . LEU A 1 232 ? 6.258 35.062 1.934 1 86 232 LEU A O 1
ATOM 1713 N N . GLY A 1 233 ? 4.836 33.781 2.99 1 79.62 233 GLY A N 1
ATOM 1714 C CA . GLY A 1 233 ? 3.842 33.875 1.932 1 79.62 233 GLY A CA 1
ATOM 1715 C C . GLY A 1 233 ? 4.273 33.156 0.661 1 79.62 233 GLY A C 1
ATOM 1716 O O . GLY A 1 233 ? 3.719 33.406 -0.412 1 79.62 233 GLY A O 1
ATOM 1717 N N . ARG A 1 234 ? 5.375 32.469 0.658 1 80.81 234 ARG A N 1
ATOM 1718 C CA . ARG A 1 234 ? 5.836 31.719 -0.501 1 80.81 234 ARG A CA 1
ATOM 1719 C C . ARG A 1 234 ? 6.082 30.25 -0.139 1 80.81 234 ARG A C 1
ATOM 1721 O O . ARG A 1 234 ? 6.434 29.938 1 1 80.81 234 ARG A O 1
ATOM 1728 N N . PRO A 1 235 ? 5.793 29.469 -1.149 1 80.75 235 PRO A N 1
ATOM 1729 C CA . PRO A 1 235 ? 6.051 28.062 -0.882 1 80.75 235 PRO A CA 1
ATOM 1730 C C . PRO A 1 235 ? 7.539 27.75 -0.715 1 80.75 235 PRO A C 1
ATOM 1732 O O . PRO A 1 235 ? 8.367 28.25 -1.489 1 80.75 235 PRO A O 1
ATOM 1735 N N . LEU A 1 236 ? 7.859 27.156 0.465 1 86.81 236 LEU A N 1
ATOM 1736 C CA . LEU A 1 236 ? 9.211 26.688 0.732 1 86.81 236 LEU A CA 1
ATOM 1737 C C . LEU A 1 236 ? 9.281 25.172 0.642 1 86.81 236 LEU A C 1
ATOM 1739 O O . LEU A 1 236 ? 8.703 24.469 1.47 1 86.81 236 LEU A O 1
ATOM 1743 N N . ASP A 1 237 ? 9.711 24.672 -0.438 1 92 237 ASP A N 1
ATOM 1744 C CA . ASP A 1 237 ? 9.828 23.234 -0.599 1 92 237 ASP A CA 1
ATOM 1745 C C . ASP A 1 237 ? 11.297 22.797 -0.639 1 92 237 ASP A C 1
ATOM 1747 O O . ASP A 1 237 ? 11.898 22.734 -1.711 1 92 237 ASP A O 1
ATOM 1751 N N . PHE A 1 238 ? 11.773 22.438 0.524 1 91.94 238 PHE A N 1
ATOM 1752 C CA . PHE A 1 238 ? 13.18 22.078 0.619 1 91.94 238 PHE A CA 1
ATOM 1753 C C . PHE A 1 238 ? 13.43 20.703 0.005 1 91.94 238 PHE A C 1
ATOM 1755 O O . PHE A 1 238 ? 14.586 20.297 -0.188 1 91.94 238 PHE A O 1
ATOM 1762 N N . THR A 1 239 ? 12.375 19.969 -0.312 1 94.88 239 THR A N 1
ATOM 1763 C CA . THR A 1 239 ? 12.516 18.625 -0.854 1 94.88 239 THR A CA 1
ATOM 1764 C C . THR A 1 239 ? 12.672 18.672 -2.371 1 94.88 239 THR A C 1
ATOM 1766 O O . THR A 1 239 ? 13.094 17.688 -2.984 1 94.88 239 THR A O 1
ATOM 1769 N N . GLU A 1 240 ? 12.367 19.75 -3.01 1 93.19 240 GLU A N 1
ATOM 1770 C CA . GLU A 1 240 ? 12.336 19.859 -4.465 1 93.19 240 GLU A CA 1
ATOM 1771 C C . GLU A 1 240 ? 13.719 19.625 -5.066 1 93.19 240 GLU A C 1
ATOM 1773 O O . GLU A 1 240 ? 13.875 18.844 -6.008 1 93.19 240 GLU A O 1
ATOM 1778 N N . PRO A 1 241 ? 14.742 20.281 -4.531 1 93.62 241 PRO A N 1
ATOM 1779 C CA . PRO A 1 241 ? 16.062 20.031 -5.102 1 93.62 241 PRO A CA 1
ATOM 1780 C C . PRO A 1 241 ? 16.5 18.578 -4.957 1 93.62 241 PRO A C 1
ATOM 1782 O O . PRO A 1 241 ? 17.172 18.031 -5.84 1 93.62 241 PRO A O 1
ATOM 1785 N N . LEU A 1 242 ? 16.156 17.984 -3.869 1 94.62 242 LEU A N 1
ATOM 1786 C CA . LEU A 1 242 ? 16.484 16.578 -3.666 1 94.62 242 LEU A CA 1
ATOM 1787 C C . LEU A 1 242 ? 15.742 15.703 -4.664 1 94.62 242 LEU A C 1
ATOM 1789 O O . LEU A 1 242 ? 16.328 14.773 -5.227 1 94.62 242 LEU A O 1
ATOM 1793 N N . ALA A 1 243 ? 14.492 15.992 -4.84 1 94.06 243 ALA A N 1
ATOM 1794 C CA . ALA A 1 243 ? 13.695 15.258 -5.812 1 94.06 243 ALA A CA 1
ATOM 1795 C C . ALA A 1 243 ? 14.273 15.398 -7.219 1 94.06 243 ALA A C 1
ATOM 1797 O O . ALA A 1 243 ? 14.359 14.422 -7.969 1 94.06 243 ALA A O 1
ATOM 1798 N N . ASP A 1 244 ? 14.672 16.594 -7.535 1 93.88 244 ASP A N 1
ATOM 1799 C CA . ASP A 1 244 ? 15.258 16.859 -8.844 1 93.88 244 ASP A CA 1
ATOM 1800 C C . ASP A 1 244 ? 16.516 16.031 -9.055 1 93.88 244 ASP A C 1
ATOM 1802 O O . ASP A 1 244 ? 16.75 15.484 -10.141 1 93.88 244 ASP A O 1
ATOM 1806 N N . LEU A 1 245 ? 17.297 15.961 -8.062 1 94.38 245 LEU A N 1
ATOM 1807 C CA . LEU A 1 245 ? 18.531 15.188 -8.125 1 94.38 245 LEU A CA 1
ATOM 1808 C C . LEU A 1 245 ? 18.219 13.703 -8.344 1 94.38 245 LEU A C 1
ATOM 1810 O O . LEU A 1 245 ? 18.859 13.055 -9.172 1 94.38 245 LEU A O 1
ATOM 1814 N N . VAL A 1 246 ? 17.25 13.188 -7.613 1 92.94 246 VAL A N 1
ATOM 1815 C CA . VAL A 1 246 ? 16.906 11.773 -7.703 1 92.94 246 VAL A CA 1
ATOM 1816 C C . VAL A 1 246 ? 16.359 11.461 -9.094 1 92.94 246 VAL A C 1
ATOM 1818 O O . VAL A 1 246 ? 16.734 10.453 -9.703 1 92.94 246 VAL A O 1
ATOM 1821 N N . HIS A 1 247 ? 15.531 12.32 -9.586 1 91.88 247 HIS A N 1
ATOM 1822 C CA . HIS A 1 247 ? 14.977 12.117 -10.922 1 91.88 247 HIS A CA 1
ATOM 1823 C C . HIS A 1 247 ? 16.078 12.141 -11.984 1 91.88 247 HIS A C 1
ATOM 1825 O O . HIS A 1 247 ? 16.047 11.336 -12.922 1 91.88 247 HIS A O 1
ATOM 1831 N N . THR A 1 248 ? 17.016 13.023 -11.82 1 92.56 248 THR A N 1
ATOM 1832 C CA . THR A 1 248 ? 18.094 13.164 -12.789 1 92.56 248 THR A CA 1
ATOM 1833 C C . THR A 1 248 ? 19.031 11.961 -12.734 1 92.56 248 THR A C 1
ATOM 1835 O O . THR A 1 248 ? 19.359 11.375 -13.773 1 92.56 248 THR A O 1
ATOM 1838 N N . VAL A 1 249 ? 19.359 11.531 -11.555 1 92.56 249 VAL A N 1
ATOM 1839 C CA . VAL A 1 249 ? 20.344 10.477 -11.375 1 92.56 249 VAL A CA 1
ATOM 1840 C C . VAL A 1 249 ? 19.734 9.125 -11.742 1 92.56 249 VAL A C 1
ATOM 1842 O O . VAL A 1 249 ? 20.406 8.266 -12.312 1 92.56 249 VAL A O 1
ATOM 1845 N N . CYS A 1 250 ? 18.453 8.977 -11.445 1 92.38 250 CYS A N 1
ATOM 1846 C CA . CYS A 1 250 ? 17.812 7.684 -11.664 1 92.38 250 CYS A CA 1
ATOM 1847 C C . CYS A 1 250 ? 17.141 7.633 -13.023 1 92.38 250 CYS A C 1
ATOM 1849 O O . CYS A 1 250 ? 16.562 6.609 -13.406 1 92.38 250 CYS A O 1
ATOM 1851 N N . PHE A 1 251 ? 17.156 8.672 -13.75 1 90.75 251 PHE A N 1
ATOM 1852 C CA . PHE A 1 251 ? 16.609 8.742 -15.094 1 90.75 251 PHE A CA 1
ATOM 1853 C C . PHE A 1 251 ? 15.102 8.477 -15.07 1 90.75 251 PHE A C 1
ATOM 1855 O O . PHE A 1 251 ? 14.562 7.836 -15.977 1 90.75 251 PHE A O 1
ATOM 1862 N N . VAL A 1 252 ? 14.461 8.883 -14.031 1 90.88 252 VAL A N 1
ATOM 1863 C CA . VAL A 1 252 ? 13.008 8.82 -13.922 1 90.88 252 VAL A CA 1
ATOM 1864 C C . VAL A 1 252 ? 12.406 10.188 -14.227 1 90.88 252 VAL A C 1
ATOM 1866 O O . VAL A 1 252 ? 12.758 11.18 -13.586 1 90.88 252 VAL A O 1
ATOM 1869 N N . PRO A 1 253 ? 11.617 10.227 -15.203 1 87.81 253 PRO A N 1
ATOM 1870 C CA . PRO A 1 253 ? 11.055 11.531 -15.555 1 87.81 253 PRO A CA 1
ATOM 1871 C C . PRO A 1 253 ? 10.188 12.117 -14.438 1 87.81 253 PRO A C 1
ATOM 1873 O O . PRO A 1 253 ? 9.5 11.375 -13.734 1 87.81 253 PRO A O 1
ATOM 1876 N N . LYS A 1 254 ? 10.25 13.469 -14.312 1 87.81 254 LYS A N 1
ATOM 1877 C CA . LYS A 1 254 ? 9.367 14.148 -13.375 1 87.81 254 LYS A CA 1
ATOM 1878 C C . LYS A 1 254 ? 7.91 14.055 -13.828 1 87.81 254 LYS A C 1
ATOM 1880 O O . LYS A 1 254 ? 7.625 14.109 -15.023 1 87.81 254 LYS A O 1
ATOM 1885 N N . PRO A 1 255 ? 7.055 13.969 -12.75 1 79.94 255 PRO A N 1
ATOM 1886 C CA . PRO A 1 255 ? 5.637 13.938 -13.125 1 79.94 255 PRO A CA 1
ATOM 1887 C C . PRO A 1 255 ? 5.164 15.242 -13.75 1 79.94 255 PRO A C 1
ATOM 1889 O O . PRO A 1 255 ? 5.605 16.328 -13.344 1 79.94 255 PRO A O 1
ATOM 1892 N N . GLY A 1 256 ? 4.258 15.289 -14.852 1 67.38 256 GLY A N 1
ATOM 1893 C CA . GLY A 1 256 ? 3.76 16.469 -15.539 1 67.38 256 GLY A CA 1
ATOM 1894 C C . GLY A 1 256 ? 4.461 16.734 -16.859 1 67.38 256 GLY A C 1
ATOM 1895 O O . GLY A 1 256 ? 3.961 17.484 -17.688 1 67.38 256 GLY A O 1
ATOM 1896 N N . SER A 1 257 ? 5.66 16.328 -16.844 1 53.09 257 SER A N 1
ATOM 1897 C CA . SER A 1 257 ? 6.336 16.578 -18.109 1 53.09 257 SER A CA 1
ATOM 1898 C C . SER A 1 257 ? 5.641 15.859 -19.266 1 53.09 257 SER A C 1
ATOM 1900 O O . SER A 1 257 ? 5.535 16.391 -20.375 1 53.09 257 SER A O 1
ATOM 1902 N N . LEU A 1 258 ? 5.129 14.711 -19.031 1 46.38 258 LEU A N 1
ATOM 1903 C CA . LEU A 1 258 ? 4.535 13.977 -20.141 1 46.38 258 LEU A CA 1
ATOM 1904 C C . LEU A 1 258 ? 3.061 14.328 -20.297 1 46.38 258 LEU A C 1
ATOM 1906 O O . LEU A 1 258 ? 2.535 14.328 -21.422 1 46.38 258 LEU A O 1
ATOM 1910 N N . LEU A 1 259 ? 2.322 14.516 -19.297 1 47.53 259 LEU A N 1
ATOM 1911 C CA . LEU A 1 259 ? 0.955 15 -19.453 1 47.53 259 LEU A CA 1
ATOM 1912 C C . LEU A 1 259 ? 0.938 16.375 -20.109 1 47.53 259 LEU A C 1
ATOM 1914 O O . LEU A 1 259 ? 0.089 16.656 -20.969 1 47.53 259 LEU A O 1
ATOM 1918 N N . ALA A 1 260 ? 1.751 17.281 -19.75 1 44.59 260 ALA A N 1
ATOM 1919 C CA . ALA A 1 260 ? 1.896 18.5 -20.531 1 44.59 260 ALA A CA 1
ATOM 1920 C C . ALA A 1 260 ? 2.262 18.188 -21.984 1 44.59 260 ALA A C 1
ATOM 1922 O O . ALA A 1 260 ? 1.747 18.812 -22.906 1 44.59 260 ALA A O 1
ATOM 1923 N N . ALA A 1 261 ? 2.979 17.203 -22.125 1 41.09 261 ALA A N 1
ATOM 1924 C CA . ALA A 1 261 ? 3.271 16.812 -23.5 1 41.09 261 ALA A CA 1
ATOM 1925 C C . ALA A 1 261 ? 2.08 16.109 -24.141 1 41.09 261 ALA A C 1
ATOM 1927 O O . ALA A 1 261 ? 1.743 16.375 -25.297 1 41.09 261 ALA A O 1
ATOM 1928 N N . ALA A 1 262 ? 1.417 15.312 -23.359 1 41.31 262 ALA A N 1
ATOM 1929 C CA . ALA A 1 262 ? 0.227 14.648 -23.891 1 41.31 262 ALA A CA 1
ATOM 1930 C C . ALA A 1 262 ? -0.948 15.617 -23.969 1 41.31 262 ALA A C 1
ATOM 1932 O O . ALA A 1 262 ? -1.688 15.617 -24.969 1 41.31 262 ALA A O 1
ATOM 1933 N N . ALA A 1 263 ? -1.247 16.359 -22.953 1 41.06 263 ALA A N 1
ATOM 1934 C CA . ALA A 1 263 ? -2.238 17.438 -23.062 1 41.06 263 ALA A CA 1
ATOM 1935 C C . ALA A 1 263 ? -1.879 18.422 -24.172 1 41.06 263 ALA A C 1
ATOM 1937 O O . ALA A 1 263 ? -2.75 18.859 -24.922 1 41.06 263 ALA A O 1
ATOM 1938 N N . ALA A 1 264 ? -0.655 18.766 -24.312 1 39.88 264 ALA A N 1
ATOM 1939 C CA . ALA A 1 264 ? -0.198 19.562 -25.453 1 39.88 264 ALA A CA 1
ATOM 1940 C C . ALA A 1 264 ? -0.396 18.797 -26.766 1 39.88 264 ALA A C 1
ATOM 1942 O O . ALA A 1 264 ? -0.813 19.391 -27.766 1 39.88 264 ALA A O 1
ATOM 1943 N N . ALA A 1 265 ? -0.196 17.531 -26.719 1 38.34 265 ALA A N 1
ATOM 1944 C CA . ALA A 1 265 ? -0.454 16.703 -27.891 1 38.34 265 ALA A CA 1
ATOM 1945 C C . ALA A 1 265 ? -1.952 16.5 -28.094 1 38.34 265 ALA A C 1
ATOM 1947 O O . ALA A 1 265 ? -2.439 16.531 -29.234 1 38.34 265 ALA A O 1
ATOM 1948 N N . ALA A 1 266 ? -2.648 16.219 -27.016 1 40.53 266 ALA A N 1
ATOM 1949 C CA . ALA A 1 266 ? -4.102 16.109 -27.109 1 40.53 266 ALA A CA 1
ATOM 1950 C C . ALA A 1 266 ? -4.723 17.469 -27.438 1 40.53 266 ALA A C 1
ATOM 1952 O O . ALA A 1 266 ? -5.703 17.547 -28.188 1 40.53 266 ALA A O 1
ATOM 1953 N N . GLY A 1 267 ? -4.312 18.453 -26.781 1 35.38 267 GLY A N 1
ATOM 1954 C CA . GLY A 1 267 ? -4.68 19.812 -27.172 1 35.38 267 GLY A CA 1
ATOM 1955 C C . GLY A 1 267 ? -4.328 20.125 -28.609 1 35.38 267 GLY A C 1
ATOM 1956 O O . GLY A 1 267 ? -5.082 20.812 -29.312 1 35.38 267 GLY A O 1
ATOM 1957 N N . ALA A 1 268 ? -3.203 19.703 -29.047 1 36.62 268 ALA A N 1
ATOM 1958 C CA . ALA A 1 268 ? -2.797 19.875 -30.438 1 36.62 268 ALA A CA 1
ATOM 1959 C C . ALA A 1 268 ? -3.65 19.016 -31.375 1 36.62 268 ALA A C 1
ATOM 1961 O O . ALA A 1 268 ? -3.977 19.438 -32.5 1 36.62 268 ALA A O 1
ATOM 1962 N N . ALA A 1 269 ? -3.891 17.828 -30.922 1 35.84 269 ALA A N 1
ATOM 1963 C CA . ALA A 1 269 ? -4.754 16.969 -31.719 1 35.84 269 ALA A CA 1
ATOM 1964 C C . ALA A 1 269 ? -6.184 17.5 -31.75 1 35.84 269 ALA A C 1
ATOM 1966 O O . ALA A 1 269 ? -6.875 17.391 -32.781 1 35.84 269 ALA A O 1
ATOM 1967 N N . HIS A 1 270 ? -6.66 17.922 -30.578 1 35.12 270 HIS A N 1
ATOM 1968 C CA . HIS A 1 270 ? -7.953 18.594 -30.562 1 35.12 270 HIS A CA 1
ATOM 1969 C C . HIS A 1 270 ? -7.891 19.906 -31.344 1 35.12 270 HIS A C 1
ATOM 1971 O O . HIS A 1 270 ? -8.906 20.375 -31.875 1 35.12 270 HIS A O 1
ATOM 1977 N N . ALA A 1 271 ? -6.703 20.406 -31.344 1 36.31 271 ALA A N 1
ATOM 1978 C CA . ALA A 1 271 ? -6.57 21.625 -32.125 1 36.31 271 ALA A CA 1
ATOM 1979 C C . ALA A 1 271 ? -6.59 21.328 -33.625 1 36.31 271 ALA A C 1
ATOM 1981 O O . ALA A 1 271 ? -6.832 22.234 -34.438 1 36.31 271 ALA A O 1
ATOM 1982 N N . SER A 1 272 ? -5.977 20.141 -33.969 1 33.34 272 SER A N 1
ATOM 1983 C CA . SER A 1 272 ? -5.941 19.891 -35.406 1 33.34 272 SER A CA 1
ATOM 1984 C C . SER A 1 272 ? -7.277 19.359 -35.906 1 33.34 272 S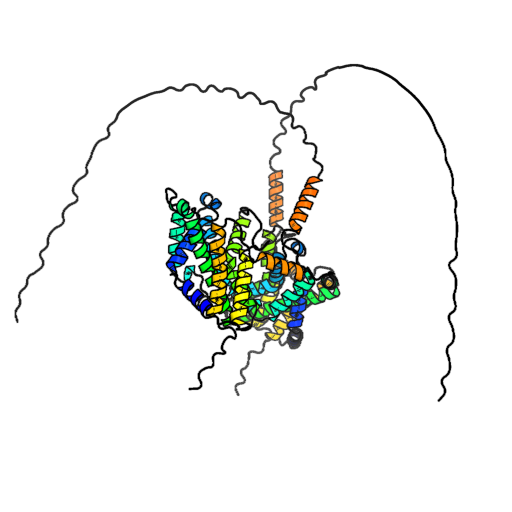ER A C 1
ATOM 1986 O O . SER A 1 272 ? -7.398 18.969 -37.062 1 33.34 272 SER A O 1
ATOM 1988 N N . ALA A 1 273 ? -8.07 18.922 -34.938 1 31.78 273 ALA A N 1
ATOM 1989 C CA . ALA A 1 273 ? -9.344 18.531 -35.531 1 31.78 273 ALA A CA 1
ATOM 1990 C C . ALA A 1 273 ? -10.016 19.703 -36.219 1 31.78 273 ALA A C 1
ATOM 1992 O O . ALA A 1 273 ? -10.117 20.797 -35.656 1 31.78 273 ALA A O 1
ATOM 1993 N N . PRO A 1 274 ? -9.945 19.641 -37.469 1 29.16 274 PRO A N 1
ATOM 1994 C CA . PRO A 1 274 ? -10.484 20.766 -38.25 1 29.16 274 PRO A CA 1
ATOM 1995 C C . PRO A 1 274 ? -11.82 21.266 -37.719 1 29.16 274 PRO A C 1
ATOM 1997 O O . PRO A 1 274 ? -12.57 20.5 -37.094 1 29.16 274 PRO A O 1
ATOM 2000 N N . ALA A 1 275 ? -11.812 22.516 -37.219 1 28.62 275 ALA A N 1
ATOM 2001 C CA . ALA A 1 275 ? -13.016 23.234 -36.844 1 28.62 275 ALA A CA 1
ATOM 2002 C C . ALA A 1 275 ? -14.203 22.859 -37.719 1 28.62 275 ALA A C 1
ATOM 2004 O O . ALA A 1 275 ? -14.164 23.062 -38.938 1 28.62 275 ALA A O 1
ATOM 2005 N N . LYS A 1 276 ? -14.812 21.719 -37.5 1 29.52 276 LYS A N 1
ATOM 2006 C CA . LYS A 1 276 ? -15.992 21.516 -38.344 1 29.52 276 LYS A CA 1
ATOM 2007 C C . LYS A 1 276 ? -16.797 22.812 -38.469 1 29.52 276 LYS A C 1
ATOM 2009 O O . LYS A 1 276 ? -16.969 23.547 -37.469 1 29.52 276 LYS A O 1
ATOM 2014 N N . PRO A 1 277 ? -17.062 23.359 -39.688 1 25.58 277 PRO A N 1
ATOM 2015 C CA . PRO A 1 277 ? -17.766 24.609 -39.938 1 25.58 277 PRO A CA 1
ATOM 2016 C C . PRO A 1 277 ? -19.062 24.719 -39.125 1 25.58 277 PRO A C 1
ATOM 2018 O O . PRO A 1 277 ? -19.75 23.719 -38.906 1 25.58 277 PRO A O 1
ATOM 2021 N N . ALA A 1 278 ? -19.078 25.578 -38.062 1 26.78 278 ALA A N 1
ATOM 2022 C CA . ALA A 1 278 ? -20.203 25.969 -37.25 1 26.78 278 ALA A CA 1
ATOM 2023 C C . ALA A 1 278 ? -21.469 26.125 -38.094 1 26.78 278 ALA A C 1
ATOM 2025 O O . ALA A 1 278 ? -21.516 26.953 -39 1 26.78 278 ALA A O 1
ATOM 2026 N N . ALA A 1 279 ? -22.109 25.031 -38.531 1 25.45 279 ALA A N 1
ATOM 2027 C CA . ALA A 1 279 ? -23.359 25.188 -39.25 1 25.45 279 ALA A CA 1
ATOM 2028 C C . ALA A 1 279 ? -24.234 26.25 -38.594 1 25.45 279 ALA A C 1
ATOM 2030 O O . ALA A 1 279 ? -24.297 26.344 -37.375 1 25.45 279 ALA A O 1
ATOM 2031 N N . ARG A 1 280 ? -24.406 27.359 -39.344 1 22.66 280 ARG A N 1
ATOM 2032 C CA . ARG A 1 280 ? -25.25 28.531 -39.094 1 22.66 280 ARG A CA 1
ATOM 2033 C C . ARG A 1 280 ? -26.625 28.109 -38.594 1 22.66 280 ARG A C 1
ATOM 2035 O O . ARG A 1 280 ? -27.391 27.453 -39.281 1 22.66 280 ARG A O 1
ATOM 2042 N N . ARG A 1 281 ? -26.656 27.625 -37.375 1 24.05 281 ARG A N 1
ATOM 2043 C CA . ARG A 1 281 ? -27.984 27.422 -36.812 1 24.05 281 ARG A CA 1
ATOM 2044 C C . ARG A 1 281 ? -28.891 28.625 -37.094 1 24.05 281 ARG A C 1
ATOM 2046 O O . ARG A 1 281 ? -28.531 29.75 -36.75 1 24.05 281 ARG A O 1
ATOM 2053 N N . ALA A 1 282 ? -29.641 28.562 -38.219 1 22.61 282 ALA A N 1
ATOM 2054 C CA . ALA A 1 282 ? -30.703 29.516 -38.562 1 22.61 282 ALA A CA 1
ATOM 2055 C C . ALA A 1 282 ? -31.516 29.906 -37.344 1 22.61 282 ALA A C 1
ATOM 2057 O O . ALA A 1 282 ? -31.766 29.078 -36.469 1 22.61 282 ALA A O 1
ATOM 2058 N N . ALA A 1 283 ? -31.391 31.188 -36.969 1 21.25 283 ALA A N 1
ATOM 2059 C CA . ALA A 1 283 ? -32.062 32 -35.969 1 21.25 283 ALA A CA 1
ATOM 2060 C C . ALA A 1 283 ? -33.562 31.781 -35.969 1 21.25 283 ALA A C 1
ATOM 2062 O O . ALA A 1 283 ? -34.25 32.062 -36.969 1 21.25 283 ALA A O 1
ATOM 2063 N N . ALA A 1 284 ? -33.969 30.531 -35.781 1 21.3 284 ALA A N 1
ATOM 2064 C CA . ALA A 1 284 ? -35.438 30.5 -35.75 1 21.3 284 ALA A CA 1
ATOM 2065 C C . ALA A 1 284 ? -35.969 31.625 -34.875 1 21.3 284 ALA A C 1
ATOM 2067 O O . ALA A 1 284 ? -35.375 31.969 -33.844 1 21.3 284 ALA A O 1
ATOM 2068 N N . LYS A 1 285 ? -36.844 32.5 -35.531 1 22.78 285 LYS A N 1
ATOM 2069 C CA . LYS A 1 285 ? -37.594 33.656 -35.094 1 22.78 285 LYS A CA 1
ATOM 2070 C C . LYS A 1 285 ? -38.375 33.344 -33.812 1 22.78 285 LYS A C 1
ATOM 2072 O O . LYS A 1 285 ? -38.969 32.281 -33.688 1 22.78 285 LYS A O 1
ATOM 2077 N N . PRO A 1 286 ? -38.094 34.125 -32.781 1 21.45 286 PRO A N 1
ATOM 2078 C CA . PRO A 1 286 ? -38.625 34.125 -31.422 1 21.45 286 PRO A CA 1
ATOM 2079 C C . PRO A 1 286 ? -40.156 34.125 -31.391 1 21.45 286 PRO A C 1
ATOM 2081 O O . PRO A 1 286 ? -40.812 34.938 -32.062 1 21.45 286 PRO A O 1
ATOM 2084 N N . ALA A 1 287 ? -40.844 33.031 -31.828 1 19.73 287 ALA A N 1
ATOM 2085 C CA . ALA A 1 287 ? -42.281 33.188 -31.766 1 19.73 287 ALA A CA 1
ATOM 2086 C C . ALA A 1 287 ? -42.688 33.969 -30.516 1 19.73 287 ALA A C 1
ATOM 2088 O O . ALA A 1 287 ? -41.969 33.906 -29.5 1 19.73 287 ALA A O 1
ATOM 2089 N N . ALA A 1 288 ? -43.625 34.969 -30.719 1 18.06 288 ALA A N 1
ATOM 2090 C CA . ALA A 1 288 ? -44.375 36 -30.031 1 18.06 288 ALA A CA 1
ATOM 2091 C C . ALA A 1 288 ? -45.062 35.469 -28.766 1 18.06 288 ALA A C 1
ATOM 2093 O O . ALA A 1 288 ? -45.656 34.406 -28.797 1 18.06 288 ALA A O 1
ATOM 2094 N N . ALA A 1 289 ? -44.438 35.75 -27.641 1 19.38 289 ALA A N 1
ATOM 2095 C CA . ALA A 1 289 ? -44.781 35.656 -26.234 1 19.38 289 ALA A CA 1
ATOM 2096 C C . ALA A 1 289 ? -46.219 36.156 -25.984 1 19.38 289 ALA A C 1
ATOM 2098 O O . ALA A 1 289 ? -46.531 37.312 -26.219 1 19.38 289 ALA A O 1
ATOM 2099 N N . ALA A 1 290 ? -47.219 35.469 -26.625 1 18.12 290 ALA A N 1
ATOM 2100 C CA . ALA A 1 290 ? -48.562 36 -26.328 1 18.12 290 ALA A CA 1
ATOM 2101 C C . ALA A 1 290 ? -48.719 36.281 -24.828 1 18.12 290 ALA A C 1
ATOM 2103 O O . ALA A 1 290 ? -48.156 35.562 -24 1 18.12 290 ALA A O 1
ATOM 2104 N N . ALA A 1 291 ? -49.031 37.531 -24.547 1 17.64 291 ALA A N 1
ATOM 2105 C CA . ALA A 1 291 ? -49.219 38.469 -23.453 1 17.64 291 ALA A CA 1
ATOM 2106 C C . ALA A 1 291 ? -50.312 37.969 -22.484 1 17.64 291 ALA A C 1
ATOM 2108 O O . ALA A 1 291 ? -51.5 37.938 -22.828 1 17.64 291 ALA A O 1
ATOM 2109 N N . GLY A 1 292 ? -50.406 36.625 -22.344 1 17.91 292 GLY A N 1
ATOM 2110 C CA . GLY A 1 292 ? -51.656 36.469 -21.609 1 17.91 292 GLY A CA 1
ATOM 2111 C C . GLY A 1 292 ? -51.75 37.344 -20.391 1 17.91 292 GLY A C 1
ATOM 2112 O O . GLY A 1 292 ? -50.719 37.781 -19.844 1 17.91 292 GLY A O 1
ATOM 2113 N N . SER A 1 293 ? -52.906 38.094 -20.328 1 16.73 293 SER A N 1
ATOM 2114 C CA . SER A 1 293 ? -53.562 39.094 -19.5 1 16.73 293 SER A CA 1
ATOM 2115 C C . SER A 1 293 ? -53.562 38.688 -18.031 1 16.73 293 SER A C 1
ATOM 2117 O O . SER A 1 293 ? -53.969 37.594 -17.688 1 16.73 293 SER A O 1
ATOM 2119 N N . ALA A 1 294 ? -52.688 39.25 -17.281 1 17.3 294 ALA A N 1
ATOM 2120 C CA . ALA A 1 294 ? -52.375 39.25 -15.852 1 17.3 294 ALA A CA 1
ATOM 2121 C C . ALA A 1 294 ? -53.594 39.688 -15.039 1 17.3 294 ALA A C 1
ATOM 2123 O O . ALA A 1 294 ? -53.5 39.969 -13.836 1 17.3 294 ALA A O 1
ATOM 2124 N N . ALA A 1 295 ? -54.844 39.406 -15.586 1 16.3 295 ALA A N 1
ATOM 2125 C CA . ALA A 1 295 ? -55.75 40.281 -14.852 1 16.3 295 ALA A CA 1
ATOM 2126 C C . ALA A 1 295 ? -55.469 40.219 -13.352 1 16.3 295 ALA A C 1
ATOM 2128 O O . ALA A 1 295 ? -54.875 39.25 -12.859 1 16.3 295 ALA A O 1
ATOM 2129 N N . GLY A 1 296 ? -55.875 41.375 -12.68 1 15.79 296 GLY A N 1
ATOM 2130 C CA . GLY A 1 296 ? -55.719 42.281 -11.555 1 15.79 296 GLY A CA 1
ATOM 2131 C C . GLY A 1 296 ? -56.188 41.688 -10.242 1 15.79 296 GLY A C 1
ATOM 2132 O O . GLY A 1 296 ? -56.312 42.375 -9.242 1 15.79 296 GLY A O 1
ATOM 2133 N N . GLY A 1 297 ? -56.375 40.375 -10.203 1 16.41 297 GLY A N 1
ATOM 2134 C CA . GLY A 1 297 ? -57.312 40.25 -9.109 1 16.41 297 GLY A CA 1
ATOM 2135 C C . GLY A 1 297 ? -56.844 40.906 -7.824 1 16.41 297 GLY A C 1
ATOM 2136 O O . GLY A 1 297 ? -55.656 40.844 -7.484 1 16.41 297 GLY A O 1
ATOM 2137 N N . LYS A 1 298 ? -57.719 41.875 -7.434 1 16.3 298 LYS A N 1
ATOM 2138 C CA . LYS A 1 298 ? -57.781 42.875 -6.391 1 16.3 298 LYS A CA 1
ATOM 2139 C C . LYS A 1 298 ? -57.375 42.312 -5.039 1 16.3 298 LYS A C 1
ATOM 2141 O O . LYS A 1 298 ? -57.344 41.094 -4.859 1 16.3 298 LYS A O 1
ATOM 2146 N N . GLY A 1 299 ? -57.438 43.25 -4.062 1 15.39 299 GLY A N 1
ATOM 2147 C CA . GLY A 1 299 ? -56.781 43.906 -2.939 1 15.39 299 GLY A CA 1
ATOM 2148 C C . GLY A 1 299 ? -57.062 43.219 -1.61 1 15.39 299 GLY A C 1
ATOM 2149 O O . GLY A 1 299 ? -56.375 43.469 -0.627 1 15.39 299 GLY A O 1
ATOM 2150 N N . ASP A 1 300 ? -58.312 42.562 -1.421 1 15.71 300 ASP A N 1
ATOM 2151 C CA . ASP A 1 300 ? -58.938 43.125 -0.225 1 15.71 300 ASP A CA 1
ATOM 2152 C C . ASP A 1 300 ? -58.125 42.812 1.021 1 15.71 300 ASP A C 1
ATOM 2154 O O . ASP A 1 300 ? -57.312 41.875 1.03 1 15.71 300 ASP A O 1
ATOM 2158 N N . GLY A 1 301 ? -58.438 43.625 2.115 1 15.32 301 GLY A N 1
ATOM 2159 C CA . GLY A 1 301 ? -58 44.281 3.346 1 15.32 301 GLY A CA 1
ATOM 2160 C C . GLY A 1 301 ? -57.812 43.312 4.492 1 15.32 301 GLY A C 1
ATOM 2161 O O . GLY A 1 301 ? -56.656 43.125 4.926 1 15.32 301 GLY A O 1
ATOM 2162 N N . SER A 1 302 ? -58.906 43.219 5.477 1 15.35 302 SER A N 1
ATOM 2163 C CA . SER A 1 302 ? -58.906 43.781 6.816 1 15.35 302 SER A CA 1
ATOM 2164 C C . SER A 1 302 ? -58.281 42.844 7.832 1 15.35 302 SER A C 1
ATOM 2166 O O . SER A 1 302 ? -57.969 41.688 7.508 1 15.35 302 SER A O 1
ATOM 2168 N N . GLY A 1 303 ? -58.969 42.781 9.094 1 14.89 303 GLY A N 1
ATOM 2169 C CA . GLY A 1 303 ? -58.781 43.219 10.477 1 14.89 303 GLY A CA 1
ATOM 2170 C C . GLY A 1 303 ? -58.281 42.094 11.375 1 14.89 303 GLY A C 1
ATOM 2171 O O . GLY A 1 303 ? -57.125 42.094 11.812 1 14.89 303 GLY A O 1
ATOM 2172 N N . ASP A 1 304 ? -59.188 41.625 12.391 1 14.78 304 ASP A N 1
ATOM 2173 C CA . ASP A 1 304 ? -59.125 41.844 13.828 1 14.78 304 ASP A CA 1
ATOM 2174 C C . ASP A 1 304 ? -58.469 40.688 14.547 1 14.78 304 ASP A C 1
ATOM 2176 O O . ASP A 1 304 ? -57.594 40.875 15.375 1 14.78 304 ASP A O 1
ATOM 2180 N N . THR A 1 305 ? -59.094 39.438 14.586 1 15.84 305 THR A N 1
ATOM 2181 C CA . THR A 1 305 ? -59.594 39.094 15.922 1 15.84 305 THR A CA 1
ATOM 2182 C C . THR A 1 305 ? -58.469 38.562 16.797 1 15.84 305 THR A C 1
ATOM 2184 O O . THR A 1 305 ? -57.562 37.875 16.297 1 15.84 305 THR A O 1
ATOM 2187 N N . ALA A 1 306 ? -58.406 38.969 18.172 1 15.53 306 ALA A N 1
ATOM 2188 C CA . ALA A 1 306 ? -57.75 39.031 19.5 1 15.53 306 ALA A CA 1
ATOM 2189 C C . ALA A 1 306 ? -57.688 37.656 20.125 1 15.53 306 ALA A C 1
ATOM 2191 O O . ALA A 1 306 ? -57.344 37.531 21.312 1 15.53 306 ALA A O 1
ATOM 2192 N N . ALA A 1 307 ? -57.625 36.594 19.5 1 14.96 307 ALA A N 1
ATOM 2193 C CA . ALA A 1 307 ? -57.938 35.5 20.422 1 14.96 307 ALA A CA 1
ATOM 2194 C C . ALA A 1 307 ? -57.031 35.562 21.656 1 14.96 307 ALA A C 1
ATOM 2196 O O . ALA A 1 307 ? -55.844 35.844 21.547 1 14.96 307 ALA A O 1
ATOM 2197 N N . ALA A 1 308 ? -57.656 35.375 22.969 1 15.25 308 ALA A N 1
ATOM 2198 C CA . ALA A 1 308 ? -57.656 35.406 24.438 1 15.25 308 ALA A CA 1
ATOM 2199 C C . ALA A 1 308 ? -56.594 34.469 25 1 15.25 308 ALA A C 1
ATOM 2201 O O . ALA A 1 308 ? -56.156 33.562 24.312 1 15.25 308 ALA A O 1
ATOM 2202 N N . ALA A 1 309 ? -56.469 34.469 26.469 1 15.16 309 ALA A N 1
ATOM 2203 C CA . ALA A 1 309 ? -55.688 34.562 27.688 1 15.16 309 ALA A CA 1
ATOM 2204 C C . ALA A 1 309 ? -55.344 33.188 28.234 1 15.16 309 ALA A C 1
ATOM 2206 O O . ALA A 1 309 ? -54.25 32.969 28.797 1 15.16 309 ALA A O 1
ATOM 2207 N N . ALA A 1 310 ? -56.156 32.062 28.109 1 15.74 310 ALA A N 1
ATOM 2208 C CA . ALA A 1 310 ? -56.406 31.469 29.422 1 15.74 310 ALA A CA 1
ATOM 2209 C C . ALA A 1 310 ? -55.156 30.797 29.969 1 15.74 310 ALA A C 1
ATOM 2211 O O . ALA A 1 310 ? -54.438 30.156 29.219 1 15.74 310 ALA A O 1
ATOM 2212 N N . ALA A 1 311 ? -54.688 31.141 31.266 1 16.92 311 ALA A N 1
ATOM 2213 C CA . ALA A 1 311 ? -53.625 31.016 32.281 1 16.92 311 ALA A CA 1
ATOM 2214 C C . ALA A 1 311 ? -53.594 29.609 32.875 1 16.92 311 ALA A C 1
ATOM 2216 O O . ALA A 1 311 ? -52.719 29.266 33.625 1 16.92 311 ALA A O 1
ATOM 2217 N N . PRO A 1 312 ? -53.844 28.516 32.219 1 16.06 312 PRO A N 1
ATOM 2218 C CA . PRO A 1 312 ? -54.219 27.516 33.25 1 16.06 312 PRO A CA 1
ATOM 2219 C C . PRO A 1 312 ? -53.188 27.406 34.375 1 16.06 312 PRO A C 1
ATOM 2221 O O . PRO A 1 312 ? -52.031 27.719 34.188 1 16.06 312 PRO A O 1
ATOM 2224 N N . ALA A 1 313 ? -53.688 27.047 35.656 1 15.91 313 ALA A N 1
ATOM 2225 C CA . ALA A 1 313 ? -53.562 26.938 37.094 1 15.91 313 ALA A CA 1
ATOM 2226 C C . ALA A 1 313 ? -52.406 26 37.5 1 15.91 313 ALA A C 1
ATOM 2228 O O . ALA A 1 313 ? -51.906 25.266 36.625 1 15.91 313 ALA A O 1
ATOM 2229 N N . GLY A 1 314 ? -52.406 25.641 38.844 1 16.59 314 GLY A N 1
ATOM 2230 C CA . GLY A 1 314 ? -51.719 25.531 40.125 1 16.59 314 GLY A CA 1
ATOM 2231 C C . GLY A 1 314 ? -51.188 24.141 40.406 1 16.59 314 GLY A C 1
ATOM 2232 O O . GLY A 1 314 ? -51.938 23.188 40.594 1 16.59 314 GLY A O 1
ATOM 2233 N N . LEU A 1 315 ? -50.531 23.422 39.594 1 16.95 315 LEU A N 1
ATOM 2234 C CA . LEU A 1 315 ? -50.312 22.094 40.125 1 16.95 315 LEU A CA 1
ATOM 2235 C C . LEU A 1 315 ? -49.719 22.172 41.531 1 16.95 315 LEU A C 1
ATOM 2237 O O . LEU A 1 315 ? -48.781 22.969 41.781 1 16.95 315 LEU A O 1
ATOM 2241 N N . THR A 1 316 ? -50.281 21.438 42.469 1 16.86 316 THR A N 1
ATOM 2242 C CA . THR A 1 316 ? -50.406 21.141 43.906 1 16.86 316 THR A CA 1
ATOM 2243 C C . THR A 1 316 ? -49.062 20.703 44.469 1 16.86 316 THR A C 1
ATOM 2245 O O . THR A 1 316 ? -48.188 20.234 43.75 1 16.86 316 THR A O 1
ATOM 2248 N N . LYS A 1 317 ? -48.812 20.953 45.844 1 17.95 317 LYS A N 1
ATOM 2249 C CA . LYS A 1 317 ? -47.969 21.078 47.031 1 17.95 317 LYS A CA 1
ATOM 2250 C C . LYS A 1 317 ? -47.562 19.703 47.562 1 17.95 317 LYS A C 1
ATOM 2252 O O . LYS A 1 317 ? -46.719 19.609 48.469 1 17.95 317 LYS A O 1
ATOM 2257 N N . PRO A 1 318 ? -47.406 18.594 47.125 1 18.58 318 PRO A N 1
ATOM 2258 C CA . PRO A 1 318 ? -47.594 17.672 48.25 1 18.58 318 PRO A CA 1
ATOM 2259 C C . PRO A 1 318 ? -46.625 17.891 49.375 1 18.58 318 PRO A C 1
ATOM 2261 O O . PRO A 1 318 ? -45.531 18.438 49.156 1 18.58 318 PRO A O 1
ATOM 2264 N N . ALA A 1 319 ? -46.938 17.469 50.781 1 17.19 319 ALA A N 1
ATOM 2265 C CA . ALA A 1 319 ? -46.812 17.516 52.219 1 17.19 319 ALA A CA 1
ATOM 2266 C C . ALA A 1 319 ? -45.469 16.938 52.688 1 17.19 319 ALA A C 1
ATOM 2268 O O . ALA A 1 319 ? -44.812 16.203 51.938 1 17.19 319 ALA A O 1
ATOM 2269 N N . ALA A 1 320 ? -45.219 16.984 54.188 1 18.33 320 ALA A N 1
ATOM 2270 C CA . ALA A 1 320 ? -44.438 17.25 55.375 1 18.33 320 ALA A CA 1
ATOM 2271 C C . ALA A 1 320 ? -43.781 15.969 55.906 1 18.33 320 ALA A C 1
ATOM 2273 O O . ALA A 1 320 ? -42.812 16.016 56.656 1 18.33 320 ALA A O 1
ATOM 2274 N N . ARG A 1 321 ? -44.156 14.734 55.75 1 17.8 321 ARG A N 1
ATOM 2275 C CA . ARG A 1 321 ? -44.25 14.055 57.031 1 17.8 321 ARG A CA 1
ATOM 2276 C C . ARG A 1 321 ? -42.875 13.953 57.688 1 17.8 321 ARG A C 1
ATOM 2278 O O . ARG A 1 321 ? -41.844 13.875 57 1 17.8 321 ARG A O 1
ATOM 2285 N N . ARG A 1 322 ? -42.781 13.914 59.219 1 18.16 322 ARG A N 1
ATOM 2286 C CA . ARG A 1 322 ? -42.156 14.047 60.531 1 18.16 322 ARG A CA 1
ATOM 2287 C C . ARG A 1 322 ? -41.312 12.82 60.875 1 18.16 322 ARG A C 1
ATOM 2289 O O . ARG A 1 322 ? -40.719 12.758 61.938 1 18.16 322 ARG A O 1
ATOM 2296 N N . SER A 1 323 ? -40.812 11.969 60.125 1 18.66 323 SER A N 1
ATOM 2297 C CA . SER A 1 323 ? -40.625 10.844 61 1 18.66 323 SER A CA 1
ATOM 2298 C C . SER A 1 323 ? -39.781 11.242 62.219 1 18.66 323 SER A C 1
ATOM 2300 O O . SER A 1 323 ? -39.062 12.242 62.188 1 18.66 323 SER A O 1
ATOM 2302 N N . GLY A 1 324 ? -39.656 10.234 63.344 1 18.41 324 GLY A N 1
ATOM 2303 C CA . GLY A 1 324 ? -39.531 9.797 64.75 1 18.41 324 GLY A CA 1
ATOM 2304 C C . GLY A 1 324 ? -38.156 10.055 65.312 1 18.41 324 GLY A C 1
ATOM 2305 O O . GLY A 1 324 ? -37.156 10.039 64.625 1 18.41 324 GLY A O 1
ATOM 2306 N N . ARG A 1 325 ? -38.125 10.648 66.688 1 18.31 325 ARG A N 1
ATOM 2307 C CA . ARG A 1 325 ? -37.438 11.047 67.875 1 18.31 325 ARG A CA 1
ATOM 2308 C C . ARG A 1 325 ? -36.75 9.852 68.562 1 18.31 325 ARG A C 1
ATOM 2310 O O . ARG A 1 325 ? -35.969 10.016 69.5 1 18.31 325 ARG A O 1
ATOM 2317 N N . THR A 1 326 ? -37.312 8.641 68.5 1 19.58 326 THR A N 1
ATOM 2318 C CA . THR A 1 326 ? -37.25 8.102 69.812 1 19.58 326 THR A CA 1
ATOM 2319 C C . THR A 1 326 ? -35.812 8.219 70.375 1 19.58 326 THR A C 1
ATOM 2321 O O . THR A 1 326 ? -34.875 8.367 69.625 1 19.58 326 THR A O 1
ATOM 2324 N N . ALA A 1 327 ? -35.719 7.793 71.75 1 19.7 327 ALA A N 1
ATOM 2325 C CA . ALA A 1 327 ? -35.406 7.777 73.188 1 19.7 327 ALA A CA 1
ATOM 2326 C C . ALA A 1 327 ? -34.094 7.031 73.438 1 19.7 327 ALA A C 1
ATOM 2328 O O . ALA A 1 327 ? -33.312 7.438 74.312 1 19.7 327 ALA A O 1
ATOM 2329 N N . LYS A 1 328 ? -34.094 5.707 73.375 1 20.55 328 LYS A N 1
ATOM 2330 C CA . LYS A 1 328 ? -33.562 5.168 74.625 1 20.55 328 LYS A CA 1
ATOM 2331 C C . LYS A 1 328 ? -32.125 5.645 74.812 1 20.55 328 LYS A C 1
ATOM 2333 O O . LYS A 1 328 ? -31.422 5.988 73.875 1 20.55 328 LYS A O 1
ATOM 2338 N N . ALA A 1 329 ? -31.625 5.078 76.062 1 21.28 329 ALA A N 1
ATOM 2339 C CA . ALA A 1 329 ? -30.938 5.004 77.312 1 21.28 329 ALA A CA 1
ATOM 2340 C C . ALA A 1 329 ? -29.438 4.801 77.125 1 21.28 329 ALA A C 1
ATOM 2342 O O . ALA A 1 329 ? -28.625 5.539 77.688 1 21.28 329 ALA A O 1
ATOM 2343 N N . SER A 1 330 ? -28.828 3.541 77.312 1 21.69 330 SER A N 1
ATOM 2344 C CA . SER A 1 330 ? -27.641 3.539 78.188 1 21.69 330 SER A CA 1
ATOM 2345 C C . SER A 1 330 ? -26.438 4.16 77.5 1 21.69 330 SER A C 1
ATOM 2347 O O . SER A 1 330 ? -26.312 4.035 76.25 1 21.69 330 SER A O 1
ATOM 2349 N N . MET B 1 1 ? 4.895 -48.844 21.234 1 24 1 MET B N 1
ATOM 2350 C CA . MET B 1 1 ? 5.246 -48.688 19.828 1 24 1 MET B CA 1
ATOM 2351 C C . MET B 1 1 ? 3.998 -48.469 18.984 1 24 1 MET B C 1
ATOM 2353 O O . MET B 1 1 ? 3.846 -49.125 17.938 1 24 1 MET B O 1
ATOM 2357 N N . LEU B 1 2 ? 2.801 -48.188 19.578 1 30.12 2 LEU B N 1
ATOM 2358 C CA . LEU B 1 2 ? 1.583 -47.844 18.844 1 30.12 2 LEU B CA 1
ATOM 2359 C C . LEU B 1 2 ? 1.86 -46.812 17.75 1 30.12 2 LEU B C 1
ATOM 2361 O O . LEU B 1 2 ? 2.182 -45.656 18.062 1 30.12 2 LEU B O 1
ATOM 2365 N N . GLY B 1 3 ? 2.564 -47.156 16.656 1 32.16 3 GLY B N 1
ATOM 2366 C CA . GLY B 1 3 ? 2.918 -46.281 15.547 1 32.16 3 GLY B CA 1
ATOM 2367 C C . GLY B 1 3 ? 1.786 -45.375 15.133 1 32.16 3 GLY B C 1
ATOM 2368 O O . GLY B 1 3 ? 0.623 -45.781 15.117 1 32.16 3 GLY B O 1
ATOM 2369 N N . SER B 1 4 ? 1.793 -44.062 15.547 1 38.5 4 SER B N 1
ATOM 2370 C CA . SER B 1 4 ? 0.888 -42.969 15.195 1 38.5 4 SER B CA 1
ATOM 2371 C C . SER B 1 4 ? 0.352 -43.125 13.773 1 38.5 4 SER B C 1
ATOM 2373 O O . SER B 1 4 ? 1.117 -43.094 12.812 1 38.5 4 SER B O 1
ATOM 2375 N N . LEU B 1 5 ? -0.535 -44.031 13.484 1 36.84 5 LEU B N 1
ATOM 2376 C CA . LEU B 1 5 ? -1.226 -44.25 12.219 1 36.84 5 LEU B CA 1
ATOM 2377 C C . LEU B 1 5 ? -1.663 -42.938 11.609 1 36.84 5 LEU B C 1
ATOM 2379 O O . LEU B 1 5 ? -2.609 -42.312 12.086 1 36.84 5 LEU B O 1
ATOM 2383 N N . ALA B 1 6 ? -0.805 -42 11.312 1 44 6 ALA B N 1
ATOM 2384 C CA . ALA B 1 6 ? -1.216 -40.906 10.461 1 44 6 ALA B CA 1
ATOM 2385 C C . ALA B 1 6 ? -2.193 -41.344 9.391 1 44 6 ALA B C 1
ATOM 2387 O O . ALA B 1 6 ? -1.951 -42.344 8.711 1 44 6 ALA B O 1
ATOM 2388 N N . PRO B 1 7 ? -3.451 -41.188 9.453 1 49.03 7 PRO B N 1
ATOM 2389 C CA . PRO B 1 7 ? -4.422 -41.688 8.477 1 49.03 7 PRO B CA 1
ATOM 2390 C C . PRO B 1 7 ? -3.916 -41.562 7.039 1 49.03 7 PRO B C 1
ATOM 2392 O O . PRO B 1 7 ? -3.34 -40.531 6.664 1 49.03 7 PRO B O 1
ATOM 2395 N N . THR B 1 8 ? -3.369 -42.656 6.41 1 56.25 8 THR B N 1
ATOM 2396 C CA . THR B 1 8 ? -2.875 -42.812 5.047 1 56.25 8 THR B CA 1
ATOM 2397 C C . THR B 1 8 ? -3.887 -42.281 4.039 1 56.25 8 THR B C 1
ATOM 2399 O O . THR B 1 8 ? -5.086 -42.531 4.156 1 56.25 8 THR B O 1
ATOM 2402 N N . SER B 1 9 ? -3.684 -41.156 3.379 1 66.69 9 SER B N 1
ATOM 2403 C CA . SER B 1 9 ? -4.504 -40.688 2.268 1 66.69 9 SER B CA 1
ATOM 2404 C C . SER B 1 9 ? -4.828 -41.812 1.301 1 66.69 9 SER B C 1
ATOM 2406 O O . SER B 1 9 ? -3.965 -42.625 0.995 1 66.69 9 SER B O 1
ATOM 2408 N N . PRO B 1 10 ? -6.07 -42.094 1.007 1 76.25 10 PRO B N 1
ATOM 2409 C CA . PRO B 1 10 ? -6.508 -43.188 0.166 1 76.25 10 PRO B CA 1
ATOM 2410 C C . PRO B 1 10 ? -5.773 -43.25 -1.172 1 76.25 10 PRO B C 1
ATOM 2412 O O . PRO B 1 10 ? -5.535 -44.344 -1.708 1 76.25 10 PRO B O 1
ATOM 2415 N N . LEU B 1 11 ? -5.426 -42.062 -1.626 1 86.06 11 LEU B N 1
ATOM 2416 C CA . LEU B 1 11 ? -4.734 -42.031 -2.91 1 86.06 11 LEU B CA 1
ATOM 2417 C C . LEU B 1 11 ? -3.26 -41.688 -2.719 1 86.06 11 LEU B C 1
ATOM 2419 O O . LEU B 1 11 ? -2.926 -40.594 -2.252 1 86.06 11 LEU B O 1
ATOM 2423 N N . ASP B 1 12 ? -2.457 -42.656 -2.883 1 84.81 12 ASP B N 1
ATOM 2424 C CA . ASP B 1 12 ? -1.015 -42.438 -2.789 1 84.81 12 ASP B CA 1
ATOM 2425 C C . ASP B 1 12 ? -0.429 -42.031 -4.141 1 84.81 12 ASP B C 1
ATOM 2427 O O . ASP B 1 12 ? -0.444 -42.812 -5.09 1 84.81 12 ASP B O 1
ATOM 2431 N N . LEU B 1 13 ? -0.094 -40.781 -4.277 1 92.31 13 LEU B N 1
ATOM 2432 C CA . LEU B 1 13 ? 0.469 -40.25 -5.508 1 92.31 13 LEU B CA 1
ATOM 2433 C C . LEU B 1 13 ? 1.882 -39.719 -5.273 1 92.31 13 LEU B C 1
ATOM 2435 O O . LEU B 1 13 ? 2.115 -38.5 -5.312 1 92.31 13 LEU B O 1
ATOM 2439 N N . PRO B 1 14 ? 2.885 -40.625 -5.145 1 91.25 14 PRO B N 1
ATOM 2440 C CA . PRO B 1 14 ? 4.246 -40.188 -4.836 1 91.25 14 PRO B CA 1
ATOM 2441 C C . PRO B 1 14 ? 4.836 -39.281 -5.922 1 91.25 14 PRO B C 1
ATOM 2443 O O . PRO B 1 14 ? 5.621 -38.375 -5.625 1 91.25 14 PRO B O 1
ATOM 2446 N N . TRP B 1 15 ? 4.469 -39.531 -7.109 1 93.81 15 TRP B N 1
ATOM 2447 C CA . TRP B 1 15 ? 4.992 -38.719 -8.203 1 93.81 15 TRP B CA 1
ATOM 2448 C C . TRP B 1 15 ? 4.504 -37.281 -8.078 1 93.81 15 TRP B C 1
ATOM 2450 O O . TRP B 1 15 ? 5.203 -36.344 -8.484 1 93.81 15 TRP B O 1
ATOM 2460 N N . ALA B 1 16 ? 3.35 -37.031 -7.598 1 94.44 16 ALA B N 1
ATOM 2461 C CA . ALA B 1 16 ? 2.814 -35.688 -7.398 1 94.44 16 ALA B CA 1
ATOM 2462 C C . ALA B 1 16 ? 3.578 -34.969 -6.305 1 94.44 16 ALA B C 1
ATOM 2464 O O . ALA B 1 16 ? 3.785 -33.75 -6.395 1 94.44 16 ALA B O 1
ATOM 2465 N N . ALA B 1 17 ? 3.932 -35.688 -5.336 1 94.38 17 ALA B N 1
ATOM 2466 C CA . ALA B 1 17 ? 4.758 -35.094 -4.285 1 94.38 17 ALA B CA 1
ATOM 2467 C C . ALA B 1 17 ? 6.133 -34.719 -4.816 1 94.38 17 ALA B C 1
ATOM 2469 O O . ALA B 1 17 ? 6.711 -33.719 -4.395 1 94.38 17 ALA B O 1
ATOM 2470 N N . GLU B 1 18 ? 6.656 -35.531 -5.695 1 95.31 18 GLU B N 1
ATOM 2471 C CA . GLU B 1 18 ? 7.934 -35.219 -6.328 1 95.31 18 GLU B CA 1
ATOM 2472 C C . GLU B 1 18 ? 7.84 -33.969 -7.188 1 95.31 18 GLU B C 1
ATOM 2474 O O . GLU B 1 18 ? 8.797 -33.188 -7.285 1 95.31 18 GLU B O 1
ATOM 2479 N N . LEU B 1 19 ? 6.723 -33.781 -7.809 1 96 19 LEU B N 1
ATOM 2480 C CA . LEU B 1 19 ? 6.496 -32.562 -8.562 1 96 19 LEU B CA 1
ATOM 2481 C C . LEU B 1 19 ? 6.555 -31.344 -7.656 1 96 19 LEU B C 1
ATOM 2483 O O . LEU B 1 19 ? 7.176 -30.344 -8 1 96 19 LEU B O 1
ATOM 2487 N N . ALA B 1 20 ? 5.914 -31.484 -6.57 1 96.12 20 ALA B N 1
ATOM 2488 C CA . ALA B 1 20 ? 5.945 -30.391 -5.598 1 96.12 20 ALA B CA 1
ATOM 2489 C C . ALA B 1 20 ? 7.379 -30.062 -5.191 1 96.12 20 ALA B C 1
ATOM 2491 O O . ALA B 1 20 ? 7.754 -28.891 -5.113 1 96.12 20 ALA B O 1
ATOM 2492 N N . ALA B 1 21 ? 8.133 -31.078 -4.914 1 95.38 21 ALA B N 1
ATOM 2493 C CA . ALA B 1 21 ? 9.539 -30.906 -4.539 1 95.38 21 ALA B CA 1
ATOM 2494 C C . ALA B 1 21 ? 10.328 -30.25 -5.668 1 95.38 21 ALA B C 1
ATOM 2496 O O . ALA B 1 21 ? 11.227 -29.453 -5.414 1 95.38 21 ALA B O 1
ATOM 2497 N N . GLY B 1 22 ? 10.055 -30.672 -6.844 1 96.12 22 GLY B N 1
ATOM 2498 C CA . GLY B 1 22 ? 10.688 -30.062 -8 1 96.12 22 GLY B CA 1
ATOM 2499 C C . GLY B 1 22 ? 10.414 -28.578 -8.109 1 96.12 22 GLY B C 1
ATOM 2500 O O . GLY B 1 22 ? 11.328 -27.781 -8.312 1 96.12 22 GLY B O 1
ATOM 2501 N N . TRP B 1 23 ? 9.18 -28.188 -7.957 1 96.38 23 TRP B N 1
ATOM 2502 C CA . TRP B 1 23 ? 8.812 -26.766 -8.023 1 96.38 23 TRP B CA 1
ATOM 2503 C C . TRP B 1 23 ? 9.438 -25.984 -6.871 1 96.38 23 TRP B C 1
ATOM 2505 O O . TRP B 1 23 ? 9.875 -24.844 -7.051 1 96.38 23 TRP B O 1
ATOM 2515 N N . ASP B 1 24 ? 9.539 -26.609 -5.695 1 94.75 24 ASP B N 1
ATOM 2516 C CA . ASP B 1 24 ? 10.078 -25.969 -4.496 1 94.75 24 ASP B CA 1
ATOM 2517 C C . ASP B 1 24 ? 11.586 -25.781 -4.605 1 94.75 24 ASP B C 1
ATOM 2519 O O . ASP B 1 24 ? 12.18 -25 -3.857 1 94.75 24 ASP B O 1
ATOM 2523 N N . SER B 1 25 ? 12.164 -26.531 -5.484 1 95.81 25 SER B N 1
ATOM 2524 C CA . SER B 1 25 ? 13.617 -26.484 -5.605 1 95.81 25 SER B CA 1
ATOM 2525 C C . SER B 1 25 ? 14.078 -25.203 -6.293 1 95.81 25 SER B C 1
ATOM 2527 O O . SER B 1 25 ? 15.25 -24.828 -6.211 1 95.81 25 SER B O 1
ATOM 2529 N N . VAL B 1 26 ? 13.164 -24.453 -7.004 1 95.5 26 VAL B N 1
ATOM 2530 C CA . VAL B 1 26 ? 13.508 -23.156 -7.594 1 95.5 26 VAL B CA 1
ATOM 2531 C C . VAL B 1 26 ? 13.734 -22.125 -6.492 1 95.5 26 VAL B C 1
ATOM 2533 O O . VAL B 1 26 ? 12.844 -21.891 -5.668 1 95.5 26 VAL B O 1
ATOM 2536 N N . PRO B 1 27 ? 14.93 -21.562 -6.488 1 95.12 27 PRO B N 1
ATOM 2537 C CA . PRO B 1 27 ? 15.219 -20.625 -5.406 1 95.12 27 PRO B CA 1
ATOM 2538 C C . PRO B 1 27 ? 14.305 -19.391 -5.434 1 95.12 27 PRO B C 1
ATOM 2540 O O . PRO B 1 27 ? 13.938 -18.922 -6.508 1 95.12 27 PRO B O 1
ATOM 2543 N N . LEU B 1 28 ? 14.016 -18.906 -4.316 1 93.25 28 LEU B N 1
ATOM 2544 C CA . LEU B 1 28 ? 13.094 -17.781 -4.16 1 93.25 28 LEU B CA 1
ATOM 2545 C C . LEU B 1 28 ? 13.57 -16.578 -4.949 1 93.25 28 LEU B C 1
ATOM 2547 O O . LEU B 1 28 ? 12.773 -15.898 -5.602 1 93.25 28 LEU B O 1
ATOM 2551 N N . TRP B 1 29 ? 14.906 -16.266 -4.832 1 94.31 29 TRP B N 1
ATOM 2552 C CA . TRP B 1 29 ? 15.43 -15.094 -5.52 1 94.31 29 TRP B CA 1
ATOM 2553 C C . TRP B 1 29 ? 15.188 -15.188 -7.023 1 94.31 29 TRP B C 1
ATOM 2555 O O . TRP B 1 29 ? 14.914 -14.18 -7.68 1 94.31 29 TRP B O 1
ATOM 2565 N N . ALA B 1 30 ? 15.219 -16.422 -7.57 1 96.62 30 ALA B N 1
ATOM 2566 C CA . ALA B 1 30 ? 15 -16.609 -9 1 96.62 30 ALA B CA 1
ATOM 2567 C C . ALA B 1 30 ? 13.523 -16.422 -9.359 1 96.62 30 ALA B C 1
ATOM 2569 O O . ALA B 1 30 ? 13.203 -15.773 -10.359 1 96.62 30 ALA B O 1
ATOM 2570 N N . LYS B 1 31 ? 12.633 -16.984 -8.586 1 97.44 31 LYS B N 1
ATOM 2571 C CA . LYS B 1 31 ? 11.195 -16.812 -8.797 1 97.44 31 LYS B CA 1
ATOM 2572 C C . LYS B 1 31 ? 10.797 -15.336 -8.68 1 97.44 31 LYS B C 1
ATOM 2574 O O . LYS B 1 31 ? 10.039 -14.828 -9.508 1 97.44 31 LYS B O 1
ATOM 2579 N N . LEU B 1 32 ? 11.398 -14.719 -7.723 1 97.81 32 LEU B N 1
ATOM 2580 C CA . LEU B 1 32 ? 11.062 -13.328 -7.461 1 97.81 32 LEU B CA 1
ATOM 2581 C C . LEU B 1 32 ? 11.586 -12.422 -8.57 1 97.81 32 LEU B C 1
ATOM 2583 O O . LEU B 1 32 ? 10.922 -11.461 -8.961 1 97.81 32 LEU B O 1
ATOM 2587 N N . THR B 1 33 ? 12.758 -12.727 -9 1 98.25 33 THR B N 1
ATOM 2588 C CA . THR B 1 33 ? 13.328 -11.93 -10.086 1 98.25 33 THR B CA 1
ATOM 2589 C C . THR B 1 33 ? 12.492 -12.07 -11.352 1 98.25 33 THR B C 1
ATOM 2591 O O . THR B 1 33 ? 12.125 -11.078 -11.969 1 98.25 33 THR B O 1
ATOM 2594 N N . GLY B 1 34 ? 12.211 -13.32 -11.742 1 98.19 34 GLY B N 1
ATOM 2595 C CA . GLY B 1 34 ? 11.352 -13.523 -12.898 1 98.19 34 GLY B CA 1
ATOM 2596 C C . GLY B 1 34 ? 9.992 -12.867 -12.758 1 98.19 34 GLY B C 1
ATOM 2597 O O . GLY B 1 34 ? 9.508 -12.219 -13.688 1 98.19 34 GLY B O 1
ATOM 2598 N N . HIS B 1 35 ? 9.391 -13.008 -11.648 1 98.31 35 HIS B N 1
ATOM 2599 C CA . HIS B 1 35 ? 8.102 -12.406 -11.336 1 98.31 35 HIS B CA 1
ATOM 2600 C C . HIS B 1 35 ? 8.164 -10.883 -11.445 1 98.31 35 HIS B C 1
ATOM 2602 O O . HIS B 1 35 ? 7.293 -10.266 -12.062 1 98.31 35 HIS B O 1
ATOM 2608 N N . SER B 1 36 ? 9.203 -10.289 -10.883 1 98.62 36 SER B N 1
ATOM 2609 C CA . SER B 1 36 ? 9.352 -8.836 -10.867 1 98.62 36 SER B CA 1
ATOM 2610 C C . SER B 1 36 ? 9.602 -8.289 -12.266 1 98.62 36 SER B C 1
ATOM 2612 O O . SER B 1 36 ? 9.086 -7.227 -12.625 1 98.62 36 SER B O 1
ATOM 2614 N N . LEU B 1 37 ? 10.359 -9.031 -12.992 1 98.25 37 LEU B N 1
ATOM 2615 C CA . LEU B 1 37 ? 10.586 -8.609 -14.367 1 98.25 37 LEU B CA 1
ATOM 2616 C C . LEU B 1 37 ? 9.289 -8.633 -15.172 1 98.25 37 LEU B C 1
ATOM 2618 O O . LEU B 1 37 ? 9.031 -7.73 -15.969 1 98.25 37 LEU B O 1
ATOM 2622 N N . PHE B 1 38 ? 8.523 -9.602 -14.969 1 97.44 38 PHE B N 1
ATOM 2623 C CA . PHE B 1 38 ? 7.266 -9.727 -15.703 1 97.44 38 PHE B CA 1
ATOM 2624 C C . PHE B 1 38 ? 6.32 -8.578 -15.344 1 97.44 38 PHE B C 1
ATOM 2626 O O . PHE B 1 38 ? 5.812 -7.895 -16.234 1 97.44 38 PHE B O 1
ATOM 2633 N N . VAL B 1 39 ? 6.109 -8.344 -14.047 1 97.69 39 VAL B N 1
ATOM 2634 C CA . VAL B 1 39 ? 5.086 -7.387 -13.633 1 97.69 39 VAL B CA 1
ATOM 2635 C C . VAL B 1 39 ? 5.57 -5.961 -13.898 1 97.69 39 VAL B C 1
ATOM 2637 O O . VAL B 1 39 ? 4.762 -5.062 -14.156 1 97.69 39 VAL B O 1
ATOM 2640 N N . ALA B 1 40 ? 6.891 -5.781 -13.867 1 97.56 40 ALA B N 1
ATOM 2641 C CA . ALA B 1 40 ? 7.453 -4.461 -14.148 1 97.56 40 ALA B CA 1
ATOM 2642 C C . ALA B 1 40 ? 7.121 -4.008 -15.562 1 97.56 40 ALA B C 1
ATOM 2644 O O . ALA B 1 40 ? 7.133 -2.811 -15.859 1 97.56 40 ALA B O 1
ATOM 2645 N N . GLY B 1 41 ? 6.84 -4.992 -16.438 1 95.44 41 GLY B N 1
ATOM 2646 C CA . GLY B 1 41 ? 6.559 -4.656 -17.828 1 95.44 41 GLY B CA 1
ATOM 2647 C C . GLY B 1 41 ? 5.082 -4.438 -18.094 1 95.44 41 GLY B C 1
ATOM 2648 O O . GLY B 1 41 ? 4.699 -4.098 -19.219 1 95.44 41 GLY B O 1
ATOM 2649 N N . LEU B 1 42 ? 4.305 -4.484 -17.078 1 94.62 42 LEU B N 1
ATOM 2650 C CA . LEU B 1 42 ? 2.863 -4.348 -17.25 1 94.62 42 LEU B CA 1
ATOM 2651 C C . LEU B 1 42 ? 2.439 -2.887 -17.156 1 94.62 42 LEU B C 1
ATOM 2653 O O . LEU B 1 42 ? 3.201 -2.043 -16.672 1 94.62 42 LEU B O 1
ATOM 2657 N N . ALA B 1 43 ? 1.338 -2.52 -17.797 1 93.56 43 ALA B N 1
ATOM 2658 C CA . ALA B 1 43 ? 0.728 -1.191 -17.797 1 93.56 43 ALA B CA 1
ATOM 2659 C C . ALA B 1 43 ? 1.72 -0.134 -18.281 1 93.56 43 ALA B C 1
ATOM 2661 O O . ALA B 1 43 ? 1.925 0.881 -17.609 1 93.56 43 ALA B O 1
ATOM 2662 N N . PRO B 1 44 ? 2.318 -0.376 -19.359 1 91.31 44 PRO B N 1
ATOM 2663 C CA . PRO B 1 44 ? 3.307 0.585 -19.859 1 91.31 44 PRO B CA 1
ATOM 2664 C C . PRO B 1 44 ? 2.717 1.977 -20.078 1 91.31 44 PRO B C 1
ATOM 2666 O O . PRO B 1 44 ? 3.453 2.967 -20.109 1 91.31 44 PRO B O 1
ATOM 2669 N N . GLU B 1 45 ? 1.437 2.088 -20.188 1 88.44 45 GLU B N 1
ATOM 2670 C CA . GLU B 1 45 ? 0.761 3.363 -20.406 1 88.44 45 GLU B CA 1
ATOM 2671 C C . GLU B 1 45 ? 0.963 4.309 -19.234 1 88.44 45 GLU B C 1
ATOM 2673 O O . GLU B 1 45 ? 0.827 5.523 -19.375 1 88.44 45 GLU B O 1
ATOM 2678 N N . PHE B 1 46 ? 1.307 3.775 -18.109 1 91.31 46 PHE B N 1
ATOM 2679 C CA . PHE B 1 46 ? 1.44 4.605 -16.906 1 91.31 46 PHE B CA 1
ATOM 2680 C C . PHE B 1 46 ? 2.875 5.098 -16.75 1 91.31 46 PHE B C 1
ATOM 2682 O O . PHE B 1 46 ? 3.139 6.008 -15.961 1 91.31 46 PHE B O 1
ATOM 2689 N N . LYS B 1 47 ? 3.809 4.539 -17.484 1 87.56 47 LYS B N 1
ATOM 2690 C CA . LYS B 1 47 ? 5.215 4.91 -17.375 1 87.56 47 LYS B CA 1
ATOM 2691 C C . LYS B 1 47 ? 5.418 6.398 -17.625 1 87.56 47 LYS B C 1
ATOM 2693 O O . LYS B 1 47 ? 6.227 7.051 -16.969 1 87.56 47 LYS B O 1
ATOM 2698 N N . GLY B 1 48 ? 4.676 6.824 -18.609 1 85.25 48 GLY B N 1
ATOM 2699 C CA . GLY B 1 48 ? 4.828 8.219 -19 1 85.25 48 GLY B CA 1
ATOM 2700 C C . GLY B 1 48 ? 3.939 9.164 -18.219 1 85.25 48 GLY B C 1
ATOM 2701 O O . GLY B 1 48 ? 4.129 10.383 -18.266 1 85.25 48 GLY B O 1
ATOM 2702 N N . VAL B 1 49 ? 2.992 8.664 -17.484 1 83.5 49 VAL B N 1
ATOM 2703 C CA . VAL B 1 49 ? 2.037 9.484 -16.75 1 83.5 49 VAL B CA 1
ATOM 2704 C C . VAL B 1 49 ? 2.594 9.805 -15.367 1 83.5 49 VAL B C 1
ATOM 2706 O O . VAL B 1 49 ? 2.686 10.977 -14.992 1 83.5 49 VAL B O 1
ATOM 2709 N N . SER B 1 50 ? 2.961 8.859 -14.688 1 90.31 50 SER B N 1
ATOM 2710 C CA . SER B 1 50 ? 3.5 9 -13.336 1 90.31 50 SER B CA 1
ATOM 2711 C C . SER B 1 50 ? 4.328 7.777 -12.945 1 90.31 50 SER B C 1
ATOM 2713 O O . SER B 1 50 ? 3.818 6.656 -12.922 1 90.31 50 SER B O 1
ATOM 2715 N N . TRP B 1 51 ? 5.547 8.078 -12.594 1 92.81 51 TRP B N 1
ATOM 2716 C CA . TRP B 1 51 ? 6.426 6.977 -12.195 1 92.81 51 TRP B CA 1
ATOM 2717 C C . TRP B 1 51 ? 5.902 6.297 -10.93 1 92.81 51 TRP B C 1
ATOM 2719 O O . TRP B 1 51 ? 5.992 5.074 -10.797 1 92.81 51 TRP B O 1
ATOM 2729 N N . LEU B 1 52 ? 5.395 7.082 -9.992 1 93.56 52 LEU B N 1
ATOM 2730 C CA . LEU B 1 52 ? 4.941 6.535 -8.719 1 93.56 52 LEU B CA 1
ATOM 2731 C C . LEU B 1 52 ? 3.688 5.688 -8.906 1 93.56 52 LEU B C 1
ATOM 2733 O O . LEU B 1 52 ? 3.559 4.621 -8.297 1 93.56 52 LEU B O 1
ATOM 2737 N N . VAL B 1 53 ? 2.77 6.145 -9.742 1 93 53 VAL B N 1
ATOM 2738 C CA . VAL B 1 53 ? 1.576 5.352 -10.016 1 93 53 VAL B CA 1
ATOM 2739 C C . VAL B 1 53 ? 1.971 4.039 -10.688 1 93 53 VAL B C 1
ATOM 2741 O O . VAL B 1 53 ? 1.456 2.975 -10.336 1 93 53 VAL B O 1
ATOM 2744 N N . HIS B 1 54 ? 2.873 4.18 -11.617 1 95.62 54 HIS B N 1
ATOM 2745 C CA . HIS B 1 54 ? 3.33 2.965 -12.289 1 95.62 54 HIS B CA 1
ATOM 2746 C C . HIS B 1 54 ? 3.984 2.004 -11.305 1 95.62 54 HIS B C 1
ATOM 2748 O O . HIS B 1 54 ? 3.73 0.798 -11.344 1 95.62 54 HIS B O 1
ATOM 2754 N N . LEU B 1 55 ? 4.832 2.492 -10.43 1 96.94 55 LEU B N 1
ATOM 2755 C CA . LEU B 1 55 ? 5.504 1.695 -9.414 1 96.94 55 LEU B CA 1
ATOM 2756 C C . LEU B 1 55 ? 4.492 0.986 -8.523 1 96.94 55 LEU B C 1
ATOM 2758 O O . LEU B 1 55 ? 4.59 -0.224 -8.305 1 96.94 55 LEU B O 1
ATOM 2762 N N . VAL B 1 56 ? 3.514 1.662 -8.031 1 95.94 56 VAL B N 1
ATOM 2763 C CA . VAL B 1 56 ? 2.535 1.124 -7.098 1 95.94 56 VAL B CA 1
ATOM 2764 C C . VAL B 1 56 ? 1.611 0.144 -7.816 1 95.94 56 VAL B C 1
ATOM 2766 O O . VAL B 1 56 ? 1.297 -0.925 -7.289 1 95.94 56 VAL B O 1
ATOM 2769 N N . LEU B 1 57 ? 1.271 0.537 -8.984 1 96.25 57 LEU B N 1
ATOM 2770 C CA . LEU B 1 57 ? 0.363 -0.286 -9.773 1 96.25 57 LEU B CA 1
ATOM 2771 C C . LEU B 1 57 ? 0.992 -1.639 -10.094 1 96.25 57 LEU B C 1
ATOM 2773 O O . LEU B 1 57 ? 0.372 -2.682 -9.875 1 96.25 57 LEU B O 1
ATOM 2777 N N . THR B 1 58 ? 2.156 -1.642 -10.547 1 97.88 58 THR B N 1
ATOM 2778 C CA . THR B 1 58 ? 2.787 -2.896 -10.945 1 97.88 58 THR B CA 1
ATOM 2779 C C . THR B 1 58 ? 3.193 -3.705 -9.711 1 97.88 58 THR B C 1
ATOM 2781 O O . THR B 1 58 ? 3.176 -4.938 -9.742 1 97.88 58 THR B O 1
ATOM 2784 N N . PHE B 1 59 ? 3.533 -3.037 -8.633 1 98.19 59 PHE B N 1
ATOM 2785 C CA . PHE B 1 59 ? 3.771 -3.756 -7.387 1 98.19 59 PHE B CA 1
ATOM 2786 C C . PHE B 1 59 ? 2.508 -4.473 -6.926 1 98.19 59 PHE B C 1
ATOM 2788 O O . PHE B 1 59 ? 2.561 -5.637 -6.516 1 98.19 59 PHE B O 1
ATOM 2795 N N . CYS B 1 60 ? 1.39 -3.773 -6.996 1 97.62 60 CYS B N 1
ATOM 2796 C CA . CYS B 1 60 ? 0.116 -4.363 -6.602 1 97.62 60 CYS B CA 1
ATOM 2797 C C . CYS B 1 60 ? -0.265 -5.508 -7.535 1 97.62 60 CYS B C 1
ATOM 2799 O O . CYS B 1 60 ? -0.862 -6.496 -7.102 1 97.62 60 CYS B O 1
ATOM 2801 N N . TRP B 1 61 ? 0.088 -5.34 -8.75 1 97.19 61 TRP B N 1
ATOM 2802 C CA . TRP B 1 61 ? -0.185 -6.414 -9.695 1 97.19 61 TRP B CA 1
ATOM 2803 C C . TRP B 1 61 ? 0.51 -7.707 -9.273 1 97.19 61 TRP B C 1
ATOM 2805 O O . TRP B 1 61 ? -0.073 -8.789 -9.359 1 97.19 61 TRP B O 1
ATOM 2815 N N . GLY B 1 62 ? 1.652 -7.59 -8.797 1 97.75 62 GLY B N 1
ATOM 2816 C CA . GLY B 1 62 ? 2.457 -8.758 -8.477 1 97.75 62 GLY B CA 1
ATOM 2817 C C . GLY B 1 62 ? 2.256 -9.242 -7.055 1 97.75 62 GLY B C 1
ATOM 2818 O O . GLY B 1 62 ? 2.307 -10.453 -6.793 1 97.75 62 GLY B O 1
ATOM 2819 N N . PHE B 1 63 ? 2.047 -8.312 -6.168 1 98.19 63 PHE B N 1
ATOM 2820 C CA . PHE B 1 63 ? 2.086 -8.703 -4.766 1 98.19 63 PHE B CA 1
ATOM 2821 C C . PHE B 1 63 ? 0.761 -8.391 -4.078 1 98.19 63 PHE B C 1
ATOM 2823 O O . PHE B 1 63 ? 0.614 -8.602 -2.875 1 98.19 63 PHE B O 1
ATOM 2830 N N . GLY B 1 64 ? -0.171 -7.969 -4.848 1 98 64 GLY B N 1
ATOM 2831 C CA . GLY B 1 64 ? -1.445 -7.539 -4.293 1 98 64 GLY B CA 1
ATOM 2832 C C . GLY B 1 64 ? -2.232 -8.672 -3.662 1 98 64 GLY B C 1
ATOM 2833 O O . GLY B 1 64 ? -2.947 -8.469 -2.678 1 98 64 GLY B O 1
ATOM 2834 N N . GLY B 1 65 ? -2.193 -9.836 -4.223 1 98.38 65 GLY B N 1
ATOM 2835 C CA . GLY B 1 65 ? -2.863 -10.977 -3.615 1 98.38 65 GLY B CA 1
ATOM 2836 C C . GLY B 1 65 ? -2.357 -11.297 -2.223 1 98.38 65 GLY B C 1
ATOM 2837 O O . GLY B 1 65 ? -3.146 -11.578 -1.318 1 98.38 65 GLY B O 1
ATOM 2838 N N . GLY B 1 66 ? -1.043 -11.258 -2.135 1 98.06 66 GLY B N 1
ATOM 2839 C CA . GLY B 1 66 ? -0.455 -11.453 -0.819 1 98.06 66 GLY B CA 1
ATOM 2840 C C . GLY B 1 66 ? -0.835 -10.367 0.17 1 98.06 66 GLY B C 1
ATOM 2841 O O . GLY B 1 66 ? -1.115 -10.656 1.336 1 98.06 66 GLY B O 1
ATOM 2842 N N . ILE B 1 67 ? -0.869 -9.156 -0.285 1 97.69 67 ILE B N 1
ATOM 2843 C CA . ILE B 1 67 ? -1.203 -8.031 0.578 1 97.69 67 ILE B CA 1
ATOM 2844 C C . ILE B 1 67 ? -2.646 -8.156 1.059 1 97.69 67 ILE B C 1
ATOM 2846 O O . ILE B 1 67 ? -2.914 -8.117 2.262 1 97.69 67 ILE B O 1
ATOM 2850 N N . LEU B 1 68 ? -3.543 -8.391 0.161 1 97.5 68 LEU B N 1
ATOM 2851 C CA . LEU B 1 68 ? -4.961 -8.438 0.505 1 97.5 68 LEU B CA 1
ATOM 2852 C C . LEU B 1 68 ? -5.258 -9.625 1.415 1 97.5 68 LEU B C 1
ATOM 2854 O O . LEU B 1 68 ? -6.012 -9.5 2.383 1 97.5 68 LEU B O 1
ATOM 2858 N N . SER B 1 69 ? -4.707 -10.75 1.063 1 98.19 69 SER B N 1
ATOM 2859 C CA . SER B 1 69 ? -4.965 -11.914 1.911 1 98.19 69 SER B CA 1
ATOM 2860 C C . SER B 1 69 ? -4.359 -11.727 3.299 1 98.19 69 SER B C 1
ATOM 2862 O O . SER B 1 69 ? -4.938 -12.164 4.297 1 98.19 69 SER B O 1
ATOM 2864 N N . SER B 1 70 ? -3.227 -11.078 3.395 1 97.94 70 SER B N 1
ATOM 2865 C CA . SER B 1 70 ? -2.635 -10.773 4.691 1 97.94 70 SER B CA 1
ATOM 2866 C C . SER B 1 70 ? -3.525 -9.836 5.504 1 97.94 70 SER B C 1
ATOM 2868 O O . SER B 1 70 ? -3.752 -10.062 6.691 1 97.94 70 SER B O 1
ATOM 2870 N N . LEU B 1 71 ? -3.986 -8.844 4.863 1 96.5 71 LEU B N 1
ATOM 2871 C CA . LEU B 1 71 ? -4.852 -7.883 5.539 1 96.5 71 LEU B CA 1
ATOM 2872 C C . LEU B 1 71 ? -6.121 -8.562 6.051 1 96.5 71 LEU B C 1
ATOM 2874 O O . LEU B 1 71 ? -6.59 -8.258 7.148 1 96.5 71 LEU B O 1
ATOM 2878 N N . LEU B 1 72 ? -6.609 -9.492 5.328 1 95.56 72 LEU B N 1
ATOM 2879 C CA . LEU B 1 72 ? -7.84 -10.172 5.723 1 95.56 72 LEU B CA 1
ATOM 2880 C C . LEU B 1 72 ? -7.578 -11.148 6.863 1 95.56 72 LEU B C 1
ATOM 2882 O O . LEU B 1 72 ? -8.445 -11.375 7.707 1 95.56 72 LEU B O 1
ATOM 2886 N N . ILE B 1 73 ? -6.434 -11.711 6.875 1 95.69 73 ILE B N 1
ATOM 2887 C CA . ILE B 1 73 ? -6.07 -12.664 7.918 1 95.69 73 ILE B CA 1
ATOM 2888 C C . ILE B 1 73 ? -5.812 -11.922 9.227 1 95.69 73 ILE B C 1
ATOM 2890 O O . ILE B 1 73 ? -6.023 -12.469 10.312 1 95.69 73 ILE B O 1
ATOM 2894 N N . MET B 1 74 ? -5.297 -10.688 9.172 1 93.5 74 MET B N 1
ATOM 2895 C CA . MET B 1 74 ? -5.117 -9.781 10.297 1 93.5 74 MET B CA 1
ATOM 2896 C C . MET B 1 74 ? -4.137 -10.359 11.312 1 93.5 74 MET B C 1
ATOM 2898 O O . MET B 1 74 ? -4.367 -10.281 12.523 1 93.5 74 MET B O 1
ATOM 2902 N N . ASP B 1 75 ? -3.162 -11.148 10.898 1 93.62 75 ASP B N 1
ATOM 2903 C CA . ASP B 1 75 ? -2.104 -11.719 11.727 1 93.62 75 ASP B CA 1
ATOM 2904 C C . ASP B 1 75 ? -0.732 -11.484 11.102 1 93.62 75 ASP B C 1
ATOM 2906 O O . ASP B 1 75 ? -0.247 -12.312 10.328 1 93.62 75 ASP B O 1
ATOM 2910 N N . PRO B 1 76 ? -0.046 -10.414 11.492 1 90.94 76 PRO B N 1
ATOM 2911 C CA . PRO B 1 76 ? 1.213 -10.047 10.844 1 90.94 76 PRO B CA 1
ATOM 2912 C C . PRO B 1 76 ? 2.33 -11.055 11.109 1 90.94 76 PRO B C 1
ATOM 2914 O O . PRO B 1 76 ? 3.338 -11.07 10.398 1 90.94 76 PRO B O 1
ATOM 2917 N N . LYS B 1 77 ? 2.223 -11.852 12.078 1 91.19 77 LYS B N 1
ATOM 2918 C CA . LYS B 1 77 ? 3.24 -12.859 12.375 1 91.19 77 LYS B CA 1
ATOM 2919 C C . LYS B 1 77 ? 3.098 -14.07 11.469 1 91.19 77 LYS B C 1
ATOM 2921 O O . LYS B 1 77 ? 4.082 -14.555 10.906 1 91.19 77 LYS B O 1
ATOM 2926 N N . ARG B 1 78 ? 1.849 -14.555 11.266 1 94.12 78 ARG B N 1
ATOM 2927 C CA . ARG B 1 78 ? 1.613 -15.773 10.492 1 94.12 78 ARG B CA 1
ATOM 2928 C C . ARG B 1 78 ? 1.435 -15.461 9.016 1 94.12 78 ARG B C 1
ATOM 2930 O O . ARG B 1 78 ? 1.701 -16.297 8.156 1 94.12 78 ARG B O 1
ATOM 2937 N N . ALA B 1 79 ? 0.951 -14.305 8.695 1 95.5 79 ALA B N 1
ATOM 2938 C CA . ALA B 1 79 ? 0.731 -13.883 7.312 1 95.5 79 ALA B CA 1
ATOM 2939 C C . ALA B 1 79 ? 1.205 -12.453 7.094 1 95.5 79 ALA B C 1
ATOM 2941 O O . ALA B 1 79 ? 0.399 -11.562 6.809 1 95.5 79 ALA B O 1
ATOM 2942 N N . PRO B 1 80 ? 2.479 -12.266 7.207 1 93.62 80 PRO B N 1
ATOM 2943 C CA . PRO B 1 80 ? 2.992 -10.906 6.996 1 93.62 80 PRO B CA 1
ATOM 2944 C C . PRO B 1 80 ? 2.818 -10.43 5.559 1 93.62 80 PRO B C 1
ATOM 2946 O O . PRO B 1 80 ? 2.729 -11.25 4.637 1 93.62 80 PRO B O 1
ATOM 2949 N N . ILE B 1 81 ? 2.752 -9.125 5.43 1 96.06 81 ILE B N 1
ATOM 2950 C CA . ILE B 1 81 ? 2.891 -8.539 4.098 1 96.06 81 ILE B CA 1
ATOM 2951 C C . ILE B 1 81 ? 4.316 -8.734 3.594 1 96.06 81 ILE B C 1
ATOM 2953 O O . ILE B 1 81 ? 5.281 -8.383 4.277 1 96.06 81 ILE B O 1
ATOM 2957 N N . ALA B 1 82 ? 4.414 -9.258 2.43 1 94 82 ALA B N 1
ATOM 2958 C CA . ALA B 1 82 ? 5.703 -9.703 1.898 1 94 82 ALA B CA 1
ATOM 2959 C C . ALA B 1 82 ? 6.719 -8.562 1.909 1 94 82 ALA B C 1
ATOM 2961 O O . ALA B 1 82 ? 7.902 -8.781 2.18 1 94 82 ALA B O 1
ATOM 2962 N N . LEU B 1 83 ? 6.301 -7.383 1.667 1 95.12 83 LEU B N 1
ATOM 2963 C CA . LEU B 1 83 ? 7.168 -6.211 1.608 1 95.12 83 LEU B CA 1
ATOM 2964 C C . LEU B 1 83 ? 7.84 -5.965 2.955 1 95.12 83 LEU B C 1
ATOM 2966 O O . LEU B 1 83 ? 8.945 -5.422 3.012 1 95.12 83 LEU B O 1
ATOM 2970 N N . PHE B 1 84 ? 7.258 -6.406 4.027 1 95.62 84 PHE B N 1
ATOM 2971 C CA . PHE B 1 84 ? 7.766 -6.133 5.367 1 95.62 84 PHE B CA 1
ATOM 2972 C C . PHE B 1 84 ? 8.383 -7.387 5.977 1 95.62 84 PHE B C 1
ATOM 2974 O O . PHE B 1 84 ? 8.922 -7.344 7.082 1 95.62 84 PHE B O 1
ATOM 2981 N N . ALA B 1 85 ? 8.336 -8.461 5.266 1 91.69 85 ALA B N 1
ATOM 2982 C CA . ALA B 1 85 ? 8.828 -9.727 5.801 1 91.69 85 ALA B CA 1
ATOM 2983 C C . ALA B 1 85 ? 10.312 -9.914 5.504 1 91.69 85 ALA B C 1
ATOM 2985 O O . ALA B 1 85 ? 11.039 -10.539 6.281 1 91.69 85 ALA B O 1
ATOM 2986 N N . SER B 1 86 ? 10.766 -9.414 4.379 1 90.69 86 SER B N 1
ATOM 2987 C CA . SER B 1 86 ? 12.164 -9.562 3.998 1 90.69 86 SER B CA 1
ATOM 2988 C C . SER B 1 86 ? 12.602 -8.469 3.033 1 90.69 86 SER B C 1
ATOM 2990 O O . SER B 1 86 ? 11.758 -7.855 2.363 1 90.69 86 SER B O 1
ATOM 2992 N N . ASN B 1 87 ? 13.867 -8.258 2.922 1 93.75 87 ASN B N 1
ATOM 2993 C CA . ASN B 1 87 ? 14.422 -7.246 2.029 1 93.75 87 ASN B CA 1
ATOM 2994 C C . ASN B 1 87 ? 14.359 -7.688 0.571 1 93.75 87 ASN B C 1
ATOM 2996 O O . ASN B 1 87 ? 14.391 -6.855 -0.337 1 93.75 87 ASN B O 1
ATOM 3000 N N . GLU B 1 88 ? 14.242 -8.961 0.424 1 94.44 88 GLU B N 1
ATOM 3001 C CA . GLU B 1 88 ? 14.344 -9.508 -0.925 1 94.44 88 GLU B CA 1
ATOM 3002 C C . GLU B 1 88 ? 13.211 -9.008 -1.812 1 94.44 88 GLU B C 1
ATOM 3004 O O . GLU B 1 88 ? 13.438 -8.594 -2.949 1 94.44 88 GLU B O 1
ATOM 3009 N N . VAL B 1 89 ? 12.031 -8.953 -1.318 1 95.5 89 VAL B N 1
ATOM 3010 C CA . VAL B 1 89 ? 10.867 -8.594 -2.121 1 95.5 89 VAL B CA 1
ATOM 3011 C C . VAL B 1 89 ? 10.992 -7.145 -2.588 1 95.5 89 VAL B C 1
ATOM 3013 O O . VAL B 1 89 ? 10.891 -6.859 -3.783 1 95.5 89 VAL B O 1
ATOM 3016 N N . GLY B 1 90 ? 11.305 -6.262 -1.653 1 95.94 90 GLY B N 1
ATOM 3017 C CA . GLY B 1 90 ? 11.383 -4.852 -1.994 1 95.94 90 GLY B CA 1
ATOM 3018 C C . GLY B 1 90 ? 12.562 -4.516 -2.885 1 95.94 90 GLY B C 1
ATOM 3019 O O . GLY B 1 90 ? 12.414 -3.801 -3.879 1 95.94 90 GLY B O 1
ATOM 3020 N N . LEU B 1 91 ? 13.664 -5.016 -2.596 1 96.44 91 LEU B N 1
ATOM 3021 C CA . LEU B 1 91 ? 14.883 -4.668 -3.309 1 96.44 91 LEU B CA 1
ATOM 3022 C C . LEU B 1 91 ? 14.891 -5.262 -4.711 1 96.44 91 LEU B C 1
ATOM 3024 O O . LEU B 1 91 ? 15.242 -4.586 -5.68 1 96.44 91 LEU B O 1
ATOM 3028 N N . ILE B 1 92 ? 14.492 -6.559 -4.82 1 97.44 92 ILE B N 1
ATOM 3029 C CA . ILE B 1 92 ? 14.469 -7.207 -6.129 1 97.44 92 ILE B CA 1
ATOM 3030 C C . ILE B 1 92 ? 13.422 -6.543 -7.02 1 97.44 92 ILE B C 1
ATOM 3032 O O . ILE B 1 92 ? 13.688 -6.242 -8.188 1 97.44 92 ILE B O 1
ATOM 3036 N N . TYR B 1 93 ? 12.281 -6.262 -6.477 1 98.12 93 TYR B N 1
ATOM 3037 C CA . TYR B 1 93 ? 11.234 -5.621 -7.273 1 98.12 93 TYR B CA 1
ATOM 3038 C C . TYR B 1 93 ? 11.688 -4.25 -7.758 1 98.12 93 TYR B C 1
ATOM 3040 O O . TYR B 1 93 ? 11.547 -3.924 -8.938 1 98.12 93 TYR B O 1
ATOM 3048 N N . LEU B 1 94 ? 12.172 -3.414 -6.816 1 97.81 94 LEU B N 1
ATOM 3049 C CA . LEU B 1 94 ? 12.562 -2.053 -7.168 1 97.81 94 LEU B CA 1
ATOM 3050 C C . LEU B 1 94 ? 13.648 -2.059 -8.242 1 97.81 94 LEU B C 1
ATOM 3052 O O . LEU B 1 94 ? 13.602 -1.266 -9.188 1 97.81 94 LEU B O 1
ATOM 3056 N N . ALA B 1 95 ? 14.617 -2.912 -8.094 1 97.56 95 ALA B N 1
ATOM 3057 C CA . ALA B 1 95 ? 15.688 -3.016 -9.078 1 97.56 95 ALA B CA 1
ATOM 3058 C C . ALA B 1 95 ? 15.141 -3.438 -10.438 1 97.56 95 ALA B C 1
ATOM 3060 O O . ALA B 1 95 ? 15.453 -2.818 -11.461 1 97.56 95 ALA B O 1
ATOM 3061 N N . CYS B 1 96 ? 14.305 -4.488 -10.5 1 98.12 96 CYS B N 1
ATOM 3062 C CA . CYS B 1 96 ? 13.727 -4.973 -11.75 1 98.12 96 CYS B C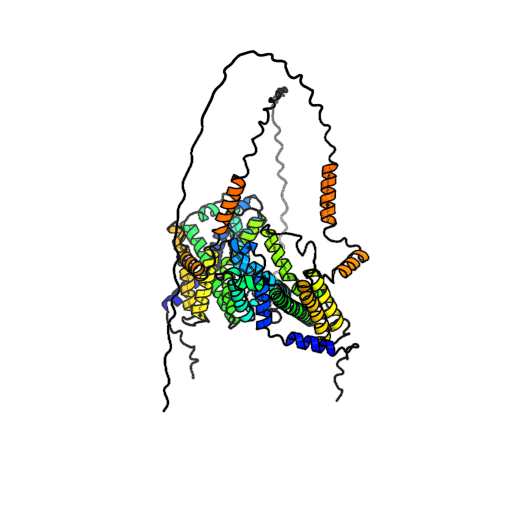A 1
ATOM 3063 C C . CYS B 1 96 ? 12.828 -3.92 -12.383 1 98.12 96 CYS B C 1
ATOM 3065 O O . CYS B 1 96 ? 12.852 -3.732 -13.602 1 98.12 96 CYS B O 1
ATOM 3067 N N . TRP B 1 97 ? 12.094 -3.252 -11.539 1 98 97 TRP B N 1
ATOM 3068 C CA . TRP B 1 97 ? 11.195 -2.211 -12.023 1 98 97 TRP B CA 1
ATOM 3069 C C . TRP B 1 97 ? 11.977 -1.092 -12.703 1 98 97 TRP B C 1
ATOM 3071 O O . TRP B 1 97 ? 11.641 -0.685 -13.82 1 98 97 TRP B O 1
ATOM 3081 N N . TRP B 1 98 ? 12.984 -0.593 -12.039 1 97.31 98 TRP B N 1
ATOM 3082 C CA . TRP B 1 98 ? 13.781 0.479 -12.617 1 97.31 98 TRP B CA 1
ATOM 3083 C C . TRP B 1 98 ? 14.469 0.012 -13.898 1 97.31 98 TRP B C 1
ATOM 3085 O O . TRP B 1 98 ? 14.508 0.743 -14.891 1 97.31 98 TRP B O 1
ATOM 3095 N N . LEU B 1 99 ? 14.969 -1.193 -13.93 1 96.75 99 LEU B N 1
ATOM 3096 C CA . LEU B 1 99 ? 15.695 -1.727 -15.078 1 96.75 99 LEU B CA 1
ATOM 3097 C C . LEU B 1 99 ? 14.773 -1.852 -16.297 1 96.75 99 LEU B C 1
ATOM 3099 O O . LEU B 1 99 ? 15.188 -1.575 -17.422 1 96.75 99 LEU B O 1
ATOM 3103 N N . VAL B 1 100 ? 13.57 -2.205 -16.047 1 96.81 100 VAL B N 1
ATOM 3104 C CA . VAL B 1 100 ? 12.633 -2.436 -17.141 1 96.81 100 VAL B CA 1
ATOM 3105 C C . VAL B 1 100 ? 12 -1.114 -17.562 1 96.81 100 VAL B C 1
ATOM 3107 O O . VAL B 1 100 ? 11.859 -0.838 -18.75 1 96.81 100 VAL B O 1
ATOM 3110 N N . ALA B 1 101 ? 11.688 -0.263 -16.641 1 94.5 101 ALA B N 1
ATOM 3111 C CA . ALA B 1 101 ? 10.883 0.919 -16.922 1 94.5 101 ALA B CA 1
ATOM 3112 C C . ALA B 1 101 ? 11.758 2.088 -17.359 1 94.5 101 ALA B C 1
ATOM 3114 O O . ALA B 1 101 ? 11.375 2.873 -18.234 1 94.5 101 ALA B O 1
ATOM 3115 N N . TYR B 1 102 ? 12.977 2.191 -16.781 1 92.75 102 TYR B N 1
ATOM 3116 C CA . TYR B 1 102 ? 13.609 3.488 -17 1 92.75 102 TYR B CA 1
ATOM 3117 C C . TYR B 1 102 ? 15.086 3.326 -17.312 1 92.75 102 TYR B C 1
ATOM 3119 O O . TYR B 1 102 ? 15.781 4.309 -17.594 1 92.75 102 TYR B O 1
ATOM 3127 N N . CYS B 1 103 ? 15.578 2.15 -17.203 1 90.94 103 CYS B N 1
ATOM 3128 C CA . CYS B 1 103 ? 16.984 1.976 -17.547 1 90.94 103 CYS B CA 1
ATOM 3129 C C . CYS B 1 103 ? 17.25 2.486 -18.969 1 90.94 103 CYS B C 1
ATOM 3131 O O . CYS B 1 103 ? 16.516 2.162 -19.891 1 90.94 103 CYS B O 1
ATOM 3133 N N . PRO B 1 104 ? 18.312 3.305 -19.062 1 90.06 104 PRO B N 1
ATOM 3134 C CA . PRO B 1 104 ? 18.609 3.887 -20.375 1 90.06 104 PRO B CA 1
ATOM 3135 C C . PRO B 1 104 ? 18.875 2.828 -21.453 1 90.06 104 PRO B C 1
ATOM 3137 O O . PRO B 1 104 ? 19.5 1.806 -21.172 1 90.06 104 PRO B O 1
ATOM 3140 N N . GLY B 1 105 ? 18.328 3.096 -22.641 1 91.44 105 GLY B N 1
ATOM 3141 C CA . GLY B 1 105 ? 18.484 2.18 -23.75 1 91.44 105 GLY B CA 1
ATOM 3142 C C . GLY B 1 105 ? 17.359 1.156 -23.844 1 91.44 105 GLY B C 1
ATOM 3143 O O . GLY B 1 105 ? 17.156 0.542 -24.891 1 91.44 105 GLY B O 1
ATOM 3144 N N . GLY B 1 106 ? 16.75 0.878 -22.75 1 90.75 106 GLY B N 1
ATOM 3145 C CA . GLY B 1 106 ? 15.602 -0.012 -22.75 1 90.75 106 GLY B CA 1
ATOM 3146 C C . GLY B 1 106 ? 15.953 -1.444 -23.094 1 90.75 106 GLY B C 1
ATOM 3147 O O . GLY B 1 106 ? 15.18 -2.135 -23.766 1 90.75 106 GLY B O 1
ATOM 3148 N N . LEU B 1 107 ? 17.141 -1.832 -22.734 1 91.94 107 LEU B N 1
ATOM 3149 C CA . LEU B 1 107 ? 17.625 -3.15 -23.125 1 91.94 107 LEU B CA 1
ATOM 3150 C C . LEU B 1 107 ? 16.828 -4.25 -22.438 1 91.94 107 LEU B C 1
ATOM 3152 O O . LEU B 1 107 ? 16.391 -5.207 -23.094 1 91.94 107 LEU B O 1
ATOM 3156 N N . LEU B 1 108 ? 16.594 -4.098 -21.156 1 93.56 108 LEU B N 1
ATOM 3157 C CA . LEU B 1 108 ? 15.906 -5.148 -20.422 1 93.56 108 LEU B CA 1
ATOM 3158 C C . LEU B 1 108 ? 14.43 -5.219 -20.812 1 93.56 108 LEU B C 1
ATOM 3160 O O . LEU B 1 108 ? 13.852 -6.305 -20.859 1 93.56 108 LEU B O 1
ATOM 3164 N N . GLU B 1 109 ? 13.922 -4.113 -21.109 1 92.94 109 GLU B N 1
ATOM 3165 C CA . GLU B 1 109 ? 12.547 -4.102 -21.594 1 92.94 109 GLU B CA 1
ATOM 3166 C C 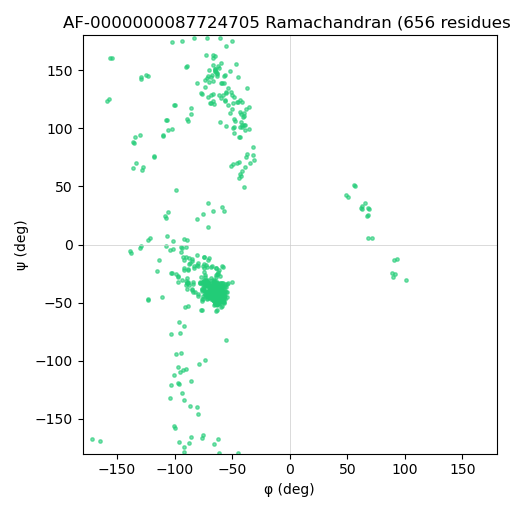. GLU B 1 109 ? 12.422 -4.887 -22.891 1 92.94 109 GLU B C 1
ATOM 3168 O O . GLU B 1 109 ? 11.469 -5.652 -23.078 1 92.94 109 GLU B O 1
ATOM 3173 N N . ARG B 1 110 ? 13.383 -4.73 -23.797 1 94 110 ARG B N 1
ATOM 3174 C CA . ARG B 1 110 ? 13.391 -5.43 -25.078 1 94 110 ARG B CA 1
ATOM 3175 C C . ARG B 1 110 ? 13.602 -6.926 -24.891 1 94 110 ARG B C 1
ATOM 3177 O O . ARG B 1 110 ? 12.93 -7.742 -25.516 1 94 110 ARG B O 1
ATOM 3184 N N . ILE B 1 111 ? 14.453 -7.223 -23.984 1 95.19 111 ILE B N 1
ATOM 3185 C CA . ILE B 1 111 ? 14.75 -8.625 -23.719 1 95.19 111 ILE B CA 1
ATOM 3186 C C . ILE B 1 111 ? 13.523 -9.305 -23.109 1 95.19 111 ILE B C 1
ATOM 3188 O O . ILE B 1 111 ? 13.164 -10.414 -23.516 1 95.19 111 ILE B O 1
ATOM 3192 N N . CYS B 1 112 ? 12.867 -8.648 -22.188 1 94.19 112 CYS B N 1
ATOM 3193 C CA . CYS B 1 112 ? 11.703 -9.211 -21.5 1 94.19 112 CYS B CA 1
ATOM 3194 C C . CYS B 1 112 ? 10.516 -9.312 -22.453 1 94.19 112 CYS B C 1
ATOM 3196 O O . CYS B 1 112 ? 9.562 -10.039 -22.172 1 94.19 112 CYS B O 1
ATOM 3198 N N . GLY B 1 113 ? 10.688 -8.656 -23.609 1 90 113 GLY B N 1
ATOM 3199 C CA . GLY B 1 113 ? 9.633 -8.703 -24.609 1 90 113 GLY B CA 1
ATOM 3200 C C . GLY B 1 113 ? 9.711 -9.922 -25.5 1 90 113 GLY B C 1
ATOM 3201 O O . GLY B 1 113 ? 8.75 -10.258 -26.203 1 90 113 GLY B O 1
ATOM 3202 N N . ARG B 1 114 ? 10.828 -10.641 -25.5 1 91.56 114 ARG B N 1
ATOM 3203 C CA . ARG B 1 114 ? 10.969 -11.867 -26.281 1 91.56 114 ARG B CA 1
ATOM 3204 C C . ARG B 1 114 ? 10.133 -13 -25.703 1 91.56 114 ARG B C 1
ATOM 3206 O O . ARG B 1 114 ? 10.047 -13.141 -24.484 1 91.56 114 ARG B O 1
ATOM 3213 N N . TRP B 1 115 ? 9.609 -13.828 -26.578 1 87.75 115 TRP B N 1
ATOM 3214 C CA . TRP B 1 115 ? 8.617 -14.805 -26.156 1 87.75 115 TRP B CA 1
ATOM 3215 C C . TRP B 1 115 ? 9.219 -15.805 -25.172 1 87.75 115 TRP B C 1
ATOM 3217 O O . TRP B 1 115 ? 8.555 -16.25 -24.234 1 87.75 115 TRP B O 1
ATOM 3227 N N . TYR B 1 116 ? 10.422 -16.25 -25.359 1 91.56 116 TYR B N 1
ATOM 3228 C CA . TYR B 1 116 ? 11 -17.266 -24.484 1 91.56 116 TYR B CA 1
ATOM 3229 C C . TYR B 1 116 ? 11.32 -16.672 -23.109 1 91.56 116 TYR B C 1
ATOM 3231 O O . TYR B 1 116 ? 11.211 -17.359 -22.094 1 91.56 116 TYR B O 1
ATOM 3239 N N . VAL B 1 117 ? 11.695 -15.359 -23.078 1 94.56 117 VAL B N 1
ATOM 3240 C CA . VAL B 1 117 ? 11.93 -14.711 -21.797 1 94.56 117 VAL B CA 1
ATOM 3241 C C . VAL B 1 117 ? 10.594 -14.438 -21.109 1 94.56 117 VAL B C 1
ATOM 3243 O O . VAL B 1 117 ? 10.453 -14.656 -19.906 1 94.56 117 VAL B O 1
ATOM 3246 N N . LYS B 1 118 ? 9.703 -14.062 -21.891 1 93 118 LYS B N 1
ATOM 3247 C CA . LYS B 1 118 ? 8.375 -13.789 -21.359 1 93 118 LYS B CA 1
ATOM 3248 C C . LYS B 1 118 ? 7.746 -15.047 -20.766 1 93 118 LYS B C 1
ATOM 3250 O O . LYS B 1 118 ? 7.129 -15 -19.703 1 93 118 LYS B O 1
ATOM 3255 N N . THR B 1 119 ? 7.895 -16.156 -21.469 1 93.31 119 THR B N 1
ATOM 3256 C CA . THR B 1 119 ? 7.387 -17.422 -20.969 1 93.31 119 THR B CA 1
ATOM 3257 C C . THR B 1 119 ? 8.047 -17.766 -19.625 1 93.31 119 THR B C 1
ATOM 3259 O O . THR B 1 119 ? 7.371 -18.188 -18.688 1 93.31 119 THR B O 1
ATOM 3262 N N . PHE B 1 120 ? 9.297 -17.547 -19.547 1 95.25 120 PHE B N 1
ATOM 3263 C CA . PHE B 1 120 ? 10.031 -17.844 -18.312 1 95.25 120 PHE B CA 1
ATOM 3264 C C . PHE B 1 120 ? 9.562 -16.953 -17.172 1 95.25 120 PHE B C 1
ATOM 3266 O O . PHE B 1 120 ? 9.266 -17.438 -16.078 1 95.25 120 PHE B O 1
ATOM 3273 N N . THR B 1 121 ? 9.484 -15.617 -17.422 1 96.69 121 THR B N 1
ATOM 3274 C CA . THR B 1 121 ? 9.094 -14.672 -16.391 1 96.69 121 THR B CA 1
ATOM 3275 C C . THR B 1 121 ? 7.645 -14.891 -15.969 1 96.69 121 THR B C 1
ATOM 3277 O O . THR B 1 121 ? 7.328 -14.859 -14.773 1 96.69 121 THR B O 1
ATOM 3280 N N . LYS B 1 122 ? 6.855 -15.203 -16.875 1 94.81 122 LYS B N 1
ATOM 3281 C CA . LYS B 1 122 ? 5.457 -15.5 -16.578 1 94.81 122 LYS B CA 1
ATOM 3282 C C . LYS B 1 122 ? 5.328 -16.766 -15.75 1 94.81 122 LYS B C 1
ATOM 3284 O O . LYS B 1 122 ? 4.445 -16.875 -14.891 1 94.81 122 LYS B O 1
ATOM 3289 N N . SER B 1 123 ? 6.125 -17.734 -16.078 1 96.25 123 SER B N 1
ATOM 3290 C CA . SER B 1 123 ? 6.102 -18.969 -15.312 1 96.25 123 SER B CA 1
ATOM 3291 C C . SER B 1 123 ? 6.52 -18.75 -13.867 1 96.25 123 SER B C 1
ATOM 3293 O O . SER B 1 123 ? 6.02 -19.406 -12.953 1 96.25 123 SER B O 1
ATOM 3295 N N . CYS B 1 124 ? 7.445 -17.828 -13.648 1 97.69 124 CYS B N 1
ATOM 3296 C CA . CYS B 1 124 ? 7.828 -17.469 -12.289 1 97.69 124 CYS B CA 1
ATOM 3297 C C . CYS B 1 124 ? 6.66 -16.844 -11.539 1 97.69 124 CYS B C 1
ATOM 3299 O O . CYS B 1 124 ? 6.449 -17.125 -10.359 1 97.69 124 CYS B O 1
ATOM 3301 N N . THR B 1 125 ? 5.914 -16.047 -12.219 1 97.69 125 THR B N 1
ATOM 3302 C CA . THR B 1 125 ? 4.715 -15.453 -11.633 1 97.69 125 THR B CA 1
ATOM 3303 C C . THR B 1 125 ? 3.705 -16.531 -11.266 1 97.69 125 THR B C 1
ATOM 3305 O O . THR B 1 125 ? 3.131 -16.516 -10.18 1 97.69 125 THR B O 1
ATOM 3308 N N . SER B 1 126 ? 3.557 -17.484 -12.125 1 97.19 126 SER B N 1
ATOM 3309 C CA . SER B 1 126 ? 2.609 -18.562 -11.883 1 97.19 126 SER B CA 1
ATOM 3310 C C . SER B 1 126 ? 3.047 -19.422 -10.711 1 97.19 126 SER B C 1
ATOM 3312 O O . SER B 1 126 ? 2.213 -19.891 -9.922 1 97.19 126 SER B O 1
ATOM 3314 N N . LEU B 1 127 ? 4.266 -19.641 -10.664 1 98.31 127 LEU B N 1
ATOM 3315 C CA . LEU B 1 127 ? 4.789 -20.469 -9.586 1 98.31 127 LEU B CA 1
ATOM 3316 C C . LEU B 1 127 ? 4.59 -19.797 -8.234 1 98.31 127 LEU B C 1
ATOM 3318 O O . LEU B 1 127 ? 4.16 -20.438 -7.27 1 98.31 127 LEU B O 1
ATOM 3322 N N . LEU B 1 128 ? 4.883 -18.516 -8.117 1 98.19 128 LEU B N 1
ATOM 3323 C CA . LEU B 1 128 ? 4.688 -17.766 -6.879 1 98.19 128 LEU B CA 1
ATOM 3324 C C . LEU B 1 128 ? 3.207 -17.672 -6.527 1 98.19 128 LEU B C 1
ATOM 3326 O O . LEU B 1 128 ? 2.828 -17.844 -5.363 1 98.19 128 LEU B O 1
ATOM 3330 N N . ARG B 1 129 ? 2.484 -17.453 -7.496 1 98.38 129 ARG B N 1
ATOM 3331 C CA . ARG B 1 129 ? 1.036 -17.359 -7.336 1 98.38 129 ARG B CA 1
ATOM 3332 C C . ARG B 1 129 ? 0.456 -18.672 -6.828 1 98.38 129 ARG B C 1
ATOM 3334 O O . ARG B 1 129 ? -0.323 -18.688 -5.875 1 98.38 129 ARG B O 1
ATOM 3341 N N . ALA B 1 130 ? 0.826 -19.766 -7.422 1 98.56 130 ALA B N 1
ATOM 3342 C CA . ALA B 1 130 ? 0.348 -21.094 -7.02 1 98.56 130 ALA B CA 1
ATOM 3343 C C . ALA B 1 130 ? 0.789 -21.422 -5.598 1 98.56 130 ALA B C 1
ATOM 3345 O O . ALA B 1 130 ? 0.003 -21.953 -4.805 1 98.56 130 ALA B O 1
ATOM 3346 N N . GLY B 1 131 ? 2.006 -21.125 -5.359 1 98 131 GLY B N 1
ATOM 3347 C CA . GLY B 1 131 ? 2.506 -21.359 -4.012 1 98 131 GLY B CA 1
ATOM 3348 C C . GLY B 1 131 ? 1.755 -20.562 -2.959 1 98 131 GLY B C 1
ATOM 3349 O O . GLY B 1 131 ? 1.503 -21.062 -1.86 1 98 131 GLY B O 1
ATOM 3350 N N . LEU B 1 132 ? 1.44 -19.359 -3.283 1 98.38 132 LEU B N 1
ATOM 3351 C CA . LEU B 1 132 ? 0.729 -18.5 -2.338 1 98.38 132 LEU B CA 1
ATOM 3352 C C . LEU B 1 132 ? -0.685 -19.016 -2.096 1 98.38 132 LEU B C 1
ATOM 3354 O O . LEU B 1 132 ? -1.178 -18.984 -0.965 1 98.38 132 LEU B O 1
ATOM 3358 N N . ILE B 1 133 ? -1.348 -19.469 -3.127 1 98.88 133 ILE B N 1
ATOM 3359 C CA . ILE B 1 133 ? -2.678 -20.047 -2.982 1 98.88 133 ILE B CA 1
ATOM 3360 C C . ILE B 1 133 ? -2.627 -21.219 -2.006 1 98.88 133 ILE B C 1
ATOM 3362 O O . ILE B 1 133 ? -3.406 -21.281 -1.051 1 98.88 133 ILE B O 1
ATOM 3366 N N . VAL B 1 134 ? -1.704 -22.125 -2.227 1 98.69 134 VAL B N 1
ATOM 3367 C CA . VAL B 1 134 ? -1.562 -23.312 -1.389 1 98.69 134 VAL B CA 1
ATOM 3368 C C . VAL B 1 134 ? -1.258 -22.891 0.049 1 98.69 134 VAL B C 1
ATOM 3370 O O . VAL B 1 134 ? -1.88 -23.391 0.991 1 98.69 134 VAL B O 1
ATOM 3373 N N . ALA B 1 135 ? -0.373 -21.969 0.211 1 98.25 135 ALA B N 1
ATOM 3374 C CA . ALA B 1 135 ? 0.031 -21.516 1.539 1 98.25 135 ALA B CA 1
ATOM 3375 C C . ALA B 1 135 ? -1.142 -20.875 2.283 1 98.25 135 ALA B C 1
ATOM 3377 O O . ALA B 1 135 ? -1.3 -21.078 3.49 1 98.25 135 ALA B O 1
ATOM 3378 N N . ARG B 1 136 ? -1.946 -20.078 1.598 1 98.75 136 ARG B N 1
ATOM 3379 C CA . ARG B 1 136 ? -3.055 -19.391 2.254 1 98.75 136 ARG B CA 1
ATOM 3380 C C . ARG B 1 136 ? -4.184 -20.375 2.584 1 98.75 136 ARG B C 1
ATOM 3382 O O . ARG B 1 136 ? -4.867 -20.219 3.596 1 98.75 136 ARG B O 1
ATOM 3389 N N . VAL B 1 137 ? -4.348 -21.359 1.723 1 98.81 137 VAL B N 1
ATOM 3390 C CA . VAL B 1 137 ? -5.32 -22.391 2.045 1 98.81 137 VAL B CA 1
ATOM 3391 C C . VAL B 1 137 ? -4.879 -23.141 3.303 1 98.81 137 VAL B C 1
ATOM 3393 O O . VAL B 1 137 ? -5.672 -23.328 4.227 1 98.81 137 VAL B O 1
ATOM 3396 N N . ASP B 1 138 ? -3.645 -23.531 3.371 1 98.56 138 ASP B N 1
ATOM 3397 C CA . ASP B 1 138 ? -3.117 -24.234 4.539 1 98.56 138 ASP B CA 1
ATOM 3398 C C . ASP B 1 138 ? -3.27 -23.391 5.801 1 98.56 138 ASP B C 1
ATOM 3400 O O . ASP B 1 138 ? -3.715 -23.875 6.836 1 98.56 138 ASP B O 1
ATOM 3404 N N . LEU B 1 139 ? -2.912 -22.172 5.656 1 98.38 139 LEU B N 1
ATOM 3405 C CA . LEU B 1 139 ? -2.986 -21.281 6.809 1 98.38 139 LEU B CA 1
ATOM 3406 C C . LEU B 1 139 ? -4.43 -21.094 7.258 1 98.38 139 LEU B C 1
ATOM 3408 O O . LEU B 1 139 ? -4.719 -21.109 8.461 1 98.38 139 LEU B O 1
ATOM 3412 N N . ALA B 1 140 ? -5.273 -20.922 6.305 1 98.31 140 ALA B N 1
ATOM 3413 C CA . ALA B 1 140 ? -6.688 -20.75 6.629 1 98.31 140 ALA B CA 1
ATOM 3414 C C . ALA B 1 140 ? -7.242 -21.969 7.348 1 98.31 140 ALA B C 1
ATOM 3416 O O . ALA B 1 140 ? -8 -21.844 8.312 1 98.31 140 ALA B O 1
ATOM 3417 N N . CYS B 1 141 ? -6.883 -23.141 6.875 1 97.81 141 CYS B N 1
ATOM 3418 C CA . CYS B 1 141 ? -7.359 -24.375 7.504 1 97.81 141 CYS B CA 1
ATOM 3419 C C . CYS B 1 141 ? -6.812 -24.516 8.922 1 97.81 141 CYS B C 1
ATOM 3421 O O . CYS B 1 141 ? -7.48 -25.062 9.797 1 97.81 141 CYS B O 1
ATOM 3423 N N . SER B 1 142 ? -5.641 -24.031 9.109 1 97.69 142 SER B N 1
ATOM 3424 C CA . SER B 1 142 ? -5.035 -24.078 10.438 1 97.69 142 SER B CA 1
ATOM 3425 C C . SER B 1 142 ? -5.668 -23.047 11.367 1 97.69 142 SER B C 1
ATOM 3427 O O . SER B 1 142 ? -5.891 -23.328 12.547 1 97.69 142 SER B O 1
ATOM 3429 N N . MET B 1 143 ? -5.977 -21.891 10.914 1 96.94 143 MET B N 1
ATOM 3430 C CA . MET B 1 143 ? -6.465 -20.797 11.742 1 96.94 143 MET B CA 1
ATOM 3431 C C . MET B 1 143 ? -7.969 -20.906 11.969 1 96.94 143 MET B C 1
ATOM 3433 O O . MET B 1 143 ? -8.477 -20.469 13 1 96.94 143 MET B O 1
ATOM 3437 N N . PHE B 1 144 ? -8.633 -21.422 10.984 1 96.19 144 PHE B N 1
ATOM 3438 C CA . PHE B 1 144 ? -10.086 -21.5 11.023 1 96.19 144 PHE B CA 1
ATOM 3439 C C . PHE B 1 144 ? -10.547 -22.922 10.719 1 96.19 144 PHE B C 1
ATOM 3441 O O . PHE B 1 144 ? -11.266 -23.156 9.742 1 96.19 144 PHE B O 1
ATOM 3448 N N . PRO B 1 145 ? -10.188 -23.828 11.57 1 95.38 145 PRO B N 1
ATOM 3449 C CA . PRO B 1 145 ? -10.531 -25.219 11.297 1 95.38 145 PRO B CA 1
ATOM 3450 C C . PRO B 1 145 ? -12.031 -25.438 11.125 1 95.38 145 PRO B C 1
ATOM 3452 O O . PRO B 1 145 ? -12.828 -24.938 11.93 1 95.38 145 PRO B O 1
ATOM 3455 N N . GLY B 1 146 ? -12.352 -26.062 10.055 1 94.56 146 GLY B N 1
ATOM 3456 C CA . GLY B 1 146 ? -13.734 -26.438 9.82 1 94.56 146 GLY B CA 1
ATOM 3457 C C . GLY B 1 146 ? -14.523 -25.375 9.055 1 94.56 146 GLY B C 1
ATOM 3458 O O . GLY B 1 146 ? -15.648 -25.625 8.625 1 94.56 146 GLY B O 1
ATOM 3459 N N . VAL B 1 147 ? -13.984 -24.25 8.953 1 96.88 147 VAL B N 1
ATOM 3460 C CA . VAL B 1 147 ? -14.672 -23.188 8.219 1 96.88 147 VAL B CA 1
ATOM 3461 C C . VAL B 1 147 ? -14.352 -23.297 6.734 1 96.88 147 VAL B C 1
ATOM 3463 O O . VAL B 1 147 ? -13.227 -23.016 6.312 1 96.88 147 VAL B O 1
ATOM 3466 N N . VAL B 1 148 ? -15.273 -23.625 5.871 1 96.94 148 VAL B N 1
ATOM 3467 C CA . VAL B 1 148 ? -15.109 -23.922 4.453 1 96.94 148 VAL B CA 1
ATOM 3468 C C . VAL B 1 148 ? -14.805 -22.625 3.691 1 96.94 148 VAL B C 1
ATOM 3470 O O . VAL B 1 148 ? -14 -22.625 2.756 1 96.94 148 VAL B O 1
ATOM 3473 N N . ALA B 1 149 ? -15.406 -21.547 4.148 1 97.62 149 ALA B N 1
ATOM 3474 C CA . ALA B 1 149 ? -15.266 -20.266 3.445 1 97.62 149 ALA B CA 1
ATOM 3475 C C . ALA B 1 149 ? -13.844 -19.734 3.568 1 97.62 149 ALA B C 1
ATOM 3477 O O . ALA B 1 149 ? -13.344 -19.078 2.65 1 97.62 149 ALA B O 1
ATOM 3478 N N . ALA B 1 150 ? -13.195 -19.969 4.621 1 98.19 150 ALA B N 1
ATOM 3479 C CA . ALA B 1 150 ? -11.898 -19.359 4.918 1 98.19 150 ALA B CA 1
ATOM 3480 C C . ALA B 1 150 ? -10.852 -19.781 3.891 1 98.19 150 ALA B C 1
ATOM 3482 O O . ALA B 1 150 ? -10.289 -18.938 3.184 1 98.19 150 ALA B O 1
ATOM 3483 N N . PRO B 1 151 ? -10.586 -21.078 3.678 1 98.62 151 PRO B N 1
ATOM 3484 C CA . PRO B 1 151 ? -9.586 -21.469 2.686 1 98.62 151 PRO B CA 1
ATOM 3485 C C . PRO B 1 151 ? -10 -21.125 1.258 1 98.62 151 PRO B C 1
ATOM 3487 O O . PRO B 1 151 ? -9.156 -20.781 0.428 1 98.62 151 PRO B O 1
ATOM 3490 N N . LEU B 1 152 ? -11.281 -21.156 0.966 1 98.56 152 LEU B N 1
ATOM 3491 C CA . LEU B 1 152 ? -11.75 -20.875 -0.387 1 98.56 152 LEU B CA 1
ATOM 3492 C C . LEU B 1 152 ? -11.578 -19.391 -0.728 1 98.56 152 LEU B C 1
ATOM 3494 O O . LEU B 1 152 ? -11.086 -19.062 -1.804 1 98.56 152 LEU B O 1
ATOM 3498 N N . VAL B 1 153 ? -11.969 -18.531 0.231 1 98.38 153 VAL B N 1
ATOM 3499 C CA . VAL B 1 153 ? -11.93 -17.094 -0.014 1 98.38 153 VAL B CA 1
ATOM 3500 C C . VAL B 1 153 ? -10.484 -16.609 0.054 1 98.38 153 VAL B C 1
ATOM 3502 O O . VAL B 1 153 ? -10.023 -15.891 -0.84 1 98.38 153 VAL B O 1
ATOM 3505 N N . LEU B 1 154 ? -9.773 -17 1.026 1 98.75 154 LEU B N 1
ATOM 3506 C CA . LEU B 1 154 ? -8.406 -16.516 1.203 1 98.75 154 LEU B CA 1
ATOM 3507 C C . LEU B 1 154 ? -7.492 -17.078 0.119 1 98.75 154 LEU B C 1
ATOM 3509 O O . LEU B 1 154 ? -6.602 -16.375 -0.366 1 98.75 154 LEU B O 1
ATOM 3513 N N . GLY B 1 155 ? -7.691 -18.391 -0.258 1 98.88 155 GLY B N 1
ATOM 3514 C CA . GLY B 1 155 ? -6.934 -18.922 -1.374 1 98.88 155 GLY B CA 1
ATOM 3515 C C . GLY B 1 155 ? -7.219 -18.219 -2.686 1 98.88 155 GLY B C 1
ATOM 3516 O O . GLY B 1 155 ? -6.297 -17.938 -3.455 1 98.88 155 GLY B O 1
ATOM 3517 N N . THR B 1 156 ? -8.469 -17.906 -2.906 1 98.69 156 THR B N 1
ATOM 3518 C CA . THR B 1 156 ? -8.859 -17.234 -4.141 1 98.69 156 THR B CA 1
ATOM 3519 C C . THR B 1 156 ? -8.305 -15.805 -4.18 1 98.69 156 THR B C 1
ATOM 3521 O O . THR B 1 156 ? -7.734 -15.391 -5.188 1 98.69 156 THR B O 1
ATOM 3524 N N . ILE B 1 157 ? -8.406 -15.086 -3.098 1 98.56 157 ILE B N 1
ATOM 3525 C CA . ILE B 1 157 ? -7.914 -13.711 -3.016 1 98.56 157 ILE B CA 1
ATOM 3526 C C . ILE B 1 157 ? -6.395 -13.695 -3.172 1 98.56 157 ILE B C 1
ATOM 3528 O O . ILE B 1 157 ? -5.84 -12.797 -3.809 1 98.56 157 ILE B O 1
ATOM 3532 N N . ALA B 1 158 ? -5.781 -14.672 -2.611 1 98.75 158 ALA B N 1
ATOM 3533 C CA . ALA B 1 158 ? -4.328 -14.789 -2.746 1 98.75 158 ALA B CA 1
ATOM 3534 C C . ALA B 1 158 ? -3.922 -14.891 -4.215 1 98.75 158 ALA B C 1
ATOM 3536 O O . ALA B 1 158 ? -2.877 -14.375 -4.613 1 98.75 158 ALA B O 1
ATOM 3537 N N . GLY B 1 159 ? -4.754 -15.5 -5.012 1 98.56 159 GLY B N 1
ATOM 3538 C CA . GLY B 1 159 ? -4.402 -15.766 -6.398 1 98.56 159 GLY B CA 1
ATOM 3539 C C . GLY B 1 159 ? -4.848 -14.672 -7.348 1 98.56 159 GLY B C 1
ATOM 3540 O O . GLY B 1 159 ? -4.285 -14.523 -8.438 1 98.56 159 GLY B O 1
ATOM 3541 N N . CYS B 1 160 ? -5.797 -13.883 -6.918 1 98.06 160 CYS B N 1
ATOM 3542 C CA . CYS B 1 160 ? -6.316 -12.938 -7.898 1 98.06 160 CYS B CA 1
ATOM 3543 C C . CYS B 1 160 ? -6.352 -11.523 -7.324 1 98.06 160 CYS B C 1
ATOM 3545 O O . CYS B 1 160 ? -6.703 -10.578 -8.031 1 98.06 160 CYS B O 1
ATOM 3547 N N . GLY B 1 161 ? -6.016 -11.344 -6.121 1 97.75 161 GLY B N 1
ATOM 3548 C CA . GLY B 1 161 ? -6.125 -10.062 -5.453 1 97.75 161 GLY B CA 1
ATOM 3549 C C . GLY B 1 161 ? -5.363 -8.953 -6.156 1 97.75 161 GLY B C 1
ATOM 3550 O O . GLY B 1 161 ? -5.793 -7.797 -6.152 1 97.75 161 GLY B O 1
ATOM 3551 N N . GLY B 1 162 ? -4.23 -9.266 -6.691 1 97.44 162 GLY B N 1
ATOM 3552 C CA . GLY B 1 162 ? -3.477 -8.273 -7.441 1 97.44 162 GLY B CA 1
ATOM 3553 C C . GLY B 1 162 ? -4.258 -7.68 -8.594 1 97.44 162 GLY B C 1
ATOM 3554 O O . GLY B 1 162 ? -4.301 -6.457 -8.758 1 97.44 162 GLY B O 1
ATOM 3555 N N . LYS B 1 163 ? -4.879 -8.516 -9.312 1 96.5 163 LYS B N 1
ATOM 3556 C CA . LYS B 1 163 ? -5.676 -8.062 -10.445 1 96.5 163 LYS B CA 1
ATOM 3557 C C . LYS B 1 163 ? -6.867 -7.227 -9.984 1 96.5 163 LYS B C 1
ATOM 3559 O O . LYS B 1 163 ? -7.234 -6.25 -10.633 1 96.5 163 LYS B O 1
ATOM 3564 N N . VAL B 1 164 ? -7.441 -7.598 -8.938 1 95.62 164 VAL B N 1
ATOM 3565 C CA . VAL B 1 164 ? -8.586 -6.863 -8.398 1 95.62 164 VAL B CA 1
ATOM 3566 C C . VAL B 1 164 ? -8.156 -5.449 -8.016 1 95.62 164 VAL B C 1
ATOM 3568 O O . VAL B 1 164 ? -8.82 -4.477 -8.367 1 95.62 164 VAL B O 1
ATOM 3571 N N . ILE B 1 165 ? -7.047 -5.344 -7.371 1 96 165 ILE B N 1
ATOM 3572 C CA . ILE B 1 165 ? -6.543 -4.043 -6.941 1 96 165 ILE B CA 1
ATOM 3573 C C . ILE B 1 165 ? -6.199 -3.195 -8.164 1 96 165 ILE B C 1
ATOM 3575 O O . ILE B 1 165 ? -6.586 -2.027 -8.25 1 96 165 ILE B O 1
ATOM 3579 N N . VAL B 1 166 ? -5.539 -3.799 -9.094 1 96.19 166 VAL B N 1
ATOM 3580 C CA . VAL B 1 166 ? -5.059 -3.074 -10.266 1 96.19 166 VAL B CA 1
ATOM 3581 C C . VAL B 1 166 ? -6.246 -2.607 -11.109 1 96.19 166 VAL B C 1
ATOM 3583 O O . VAL B 1 166 ? -6.242 -1.49 -11.633 1 96.19 166 VAL B O 1
ATOM 3586 N N . ASP B 1 167 ? -7.238 -3.412 -11.227 1 94.69 167 ASP B N 1
ATOM 3587 C CA . ASP B 1 167 ? -8.43 -3.018 -11.969 1 94.69 167 ASP B CA 1
ATOM 3588 C C . ASP B 1 167 ? -9.125 -1.83 -11.297 1 94.69 167 ASP B C 1
ATOM 3590 O O . ASP B 1 167 ? -9.648 -0.947 -11.984 1 94.69 167 ASP B O 1
ATOM 3594 N N . ALA B 1 168 ? -9.125 -1.844 -10.078 1 91.44 168 ALA B N 1
ATOM 3595 C CA . ALA B 1 168 ? -9.719 -0.722 -9.352 1 91.44 168 ALA B CA 1
ATOM 3596 C C . ALA B 1 168 ? -8.938 0.565 -9.602 1 91.44 168 ALA B C 1
ATOM 3598 O O . ALA B 1 168 ? -9.531 1.623 -9.828 1 91.44 168 ALA B O 1
ATOM 3599 N N . ILE B 1 169 ? -7.625 0.46 -9.555 1 90.06 169 ILE B N 1
ATOM 3600 C CA . ILE B 1 169 ? -6.781 1.624 -9.797 1 90.06 169 ILE B CA 1
ATOM 3601 C C . ILE B 1 169 ? -6.973 2.109 -11.234 1 90.06 169 ILE B C 1
ATOM 3603 O O . ILE B 1 169 ? -7.191 3.299 -11.469 1 90.06 169 ILE B O 1
ATOM 3607 N N . LYS B 1 170 ? -6.945 1.19 -12.125 1 90.81 170 LYS B N 1
ATOM 3608 C CA . LYS B 1 170 ? -7.113 1.55 -13.531 1 90.81 170 LYS B CA 1
ATOM 3609 C C . LYS B 1 170 ? -8.492 2.146 -13.789 1 90.81 170 LYS B C 1
ATOM 3611 O O . LYS B 1 170 ? -8.641 3.057 -14.602 1 90.81 170 LYS B O 1
ATOM 3616 N N . PHE B 1 171 ? -9.453 1.598 -13.156 1 87.38 171 PHE B N 1
ATOM 3617 C CA . PHE B 1 171 ? -10.797 2.135 -13.266 1 87.38 171 PHE B CA 1
ATOM 3618 C C . PHE B 1 171 ? -10.844 3.594 -12.828 1 87.38 171 PHE B C 1
ATOM 3620 O O . PHE B 1 171 ? -11.43 4.438 -13.508 1 87.38 171 PHE B O 1
ATOM 3627 N N . GLY B 1 172 ? -10.203 3.9 -11.781 1 83.19 172 GLY B N 1
ATOM 3628 C CA . GLY B 1 172 ? -10.156 5.262 -11.273 1 83.19 172 GLY B CA 1
ATOM 3629 C C . GLY B 1 172 ? -9.469 6.227 -12.219 1 83.19 172 GLY B C 1
ATOM 3630 O O . GLY B 1 172 ? -9.867 7.387 -12.328 1 83.19 172 GLY B O 1
ATOM 3631 N N . TRP B 1 173 ? -8.523 5.676 -12.93 1 83.19 173 TRP B N 1
ATOM 3632 C CA . TRP B 1 173 ? -7.746 6.5 -13.852 1 83.19 173 TRP B CA 1
ATOM 3633 C C . TRP B 1 173 ? -8.398 6.535 -15.227 1 83.19 173 TRP B C 1
ATOM 3635 O O . TRP B 1 173 ? -7.895 7.18 -16.141 1 83.19 173 TRP B O 1
ATOM 3645 N N . GLY B 1 174 ? -9.453 5.832 -15.359 1 82.06 174 GLY B N 1
ATOM 3646 C CA . GLY B 1 174 ? -10.086 5.734 -16.656 1 82.06 174 GLY B CA 1
ATOM 3647 C C . GLY B 1 174 ? -9.258 4.973 -17.672 1 82.06 174 GLY B C 1
ATOM 3648 O O . GLY B 1 174 ? -9.344 5.23 -18.875 1 82.06 174 GLY B O 1
ATOM 3649 N N . ALA B 1 175 ? -8.414 4.105 -17.188 1 87.25 175 ALA B N 1
ATOM 3650 C CA . ALA B 1 175 ? -7.469 3.418 -18.062 1 87.25 175 ALA B CA 1
ATOM 3651 C C . ALA B 1 175 ? -7.848 1.951 -18.25 1 87.25 175 ALA B C 1
ATOM 3653 O O . ALA B 1 175 ? -7.008 1.123 -18.609 1 87.25 175 ALA B O 1
ATOM 3654 N N . MET B 1 176 ? -9.141 1.659 -18.062 1 89.31 176 MET B N 1
ATOM 3655 C CA . MET B 1 176 ? -9.586 0.281 -18.25 1 89.31 176 MET B CA 1
ATOM 3656 C C . MET B 1 176 ? -9.711 -0.057 -19.734 1 89.31 176 MET B C 1
ATOM 3658 O O . MET B 1 176 ? -10.25 0.736 -20.5 1 89.31 176 MET B O 1
ATOM 3662 N N . THR B 1 177 ? -9.219 -1.081 -20.266 1 83.69 177 THR B N 1
ATOM 3663 C CA . THR B 1 177 ? -9.359 -1.52 -21.641 1 83.69 177 THR B CA 1
ATOM 3664 C C . THR B 1 177 ? -10.391 -2.639 -21.75 1 83.69 177 THR B C 1
ATOM 3666 O O . THR B 1 177 ? -10.953 -2.869 -22.828 1 83.69 177 THR B O 1
ATOM 3669 N N . GLY B 1 178 ? -11.008 -3.193 -20.797 1 86.38 178 GLY B N 1
ATOM 3670 C CA . GLY B 1 178 ? -11.984 -4.266 -20.719 1 86.38 178 GLY B CA 1
ATOM 3671 C C . GLY B 1 178 ? -12.703 -4.32 -19.375 1 86.38 178 GLY B C 1
ATOM 3672 O O . GLY B 1 178 ? -12.688 -3.346 -18.625 1 86.38 178 GLY B O 1
ATOM 3673 N N . ALA B 1 179 ? -13.375 -5.41 -19.281 1 88.38 179 ALA B N 1
ATOM 3674 C CA . ALA B 1 179 ? -14.117 -5.574 -18.031 1 88.38 179 ALA B CA 1
ATOM 3675 C C . ALA B 1 179 ? -13.172 -5.824 -16.859 1 88.38 179 ALA B C 1
ATOM 3677 O O . ALA B 1 179 ? -12.164 -6.516 -17 1 88.38 179 ALA B O 1
ATOM 3678 N N . ALA B 1 180 ? -13.539 -5.207 -15.789 1 91.75 180 ALA B N 1
ATOM 3679 C CA . ALA B 1 180 ? -12.797 -5.48 -14.562 1 91.75 180 ALA B CA 1
ATOM 3680 C C . ALA B 1 180 ? -12.977 -6.934 -14.133 1 91.75 180 ALA B C 1
ATOM 3682 O O . ALA B 1 180 ? -14.023 -7.539 -14.367 1 91.75 180 ALA B O 1
ATOM 3683 N N . GLU B 1 181 ? -11.977 -7.484 -13.492 1 91.25 181 GLU B N 1
ATOM 3684 C CA . GLU B 1 181 ? -11.992 -8.867 -13.016 1 91.25 181 GLU B CA 1
ATOM 3685 C C . GLU B 1 181 ? -13.211 -9.133 -12.133 1 91.25 181 GLU B C 1
ATOM 3687 O O . GLU B 1 181 ? -13.781 -10.227 -12.164 1 91.25 181 GLU B O 1
ATOM 3692 N N . MET B 1 182 ? -13.617 -8.164 -11.406 1 88.94 182 MET B N 1
ATOM 3693 C CA . MET B 1 182 ? -14.742 -8.336 -10.492 1 88.94 182 MET B CA 1
ATOM 3694 C C . MET B 1 182 ? -16.062 -8.32 -11.25 1 88.94 182 MET B C 1
ATOM 3696 O O . MET B 1 182 ? -17.031 -8.961 -10.836 1 88.94 182 MET B O 1
ATOM 3700 N N . SER B 1 183 ? -16.078 -7.637 -12.344 1 89.12 183 SER B N 1
ATOM 3701 C CA . SER B 1 183 ? -17.297 -7.551 -13.148 1 89.12 183 SER B CA 1
ATOM 3702 C C . SER B 1 183 ? -17.453 -8.773 -14.039 1 89.12 183 SER B C 1
ATOM 3704 O O . SER B 1 183 ? -18.562 -9.281 -14.211 1 89.12 183 SER B O 1
ATOM 3706 N N . GLN B 1 184 ? -16.438 -9.18 -14.578 1 90.62 184 GLN B N 1
ATOM 3707 C CA . GLN B 1 184 ? -16.375 -10.352 -15.438 1 90.62 184 GLN B CA 1
ATOM 3708 C C . GLN B 1 184 ? -15.156 -11.211 -15.109 1 90.62 184 GLN B C 1
ATOM 3710 O O . GLN B 1 184 ? -14.117 -11.094 -15.758 1 90.62 184 GLN B O 1
ATOM 3715 N N . PRO B 1 185 ? -15.336 -12.109 -14.18 1 92.69 185 PRO B N 1
ATOM 3716 C CA . PRO B 1 185 ? -14.195 -12.938 -13.781 1 92.69 185 PRO B CA 1
ATOM 3717 C C . PRO B 1 185 ? -13.57 -13.688 -14.953 1 92.69 185 PRO B C 1
ATOM 3719 O O . PRO B 1 185 ? -14.281 -14.359 -15.703 1 92.69 185 PRO B O 1
ATOM 3722 N N . GLY B 1 186 ? -12.352 -13.492 -15.156 1 92.25 186 GLY B N 1
ATOM 3723 C CA . GLY B 1 186 ? -11.578 -14.195 -16.172 1 92.25 186 GLY B CA 1
ATOM 3724 C C . GLY B 1 186 ? -10.758 -15.336 -15.602 1 92.25 186 GLY B C 1
ATOM 3725 O O . GLY B 1 186 ? -11.125 -15.938 -14.586 1 92.25 186 GLY B O 1
ATOM 3726 N N . PHE B 1 187 ? -9.719 -15.695 -16.359 1 93.5 187 PHE B N 1
ATOM 3727 C CA . PHE B 1 187 ? -8.883 -16.828 -15.969 1 93.5 187 PHE B CA 1
ATOM 3728 C C . PHE B 1 187 ? -8.258 -16.609 -14.602 1 93.5 187 PHE B C 1
ATOM 3730 O O . PHE B 1 187 ? -8.109 -17.547 -13.812 1 93.5 187 PHE B O 1
ATOM 3737 N N . ALA B 1 188 ? -7.867 -15.383 -14.266 1 94.25 188 ALA B N 1
ATOM 3738 C CA . ALA B 1 188 ? -7.168 -15.078 -13.016 1 94.25 188 ALA B CA 1
ATOM 3739 C C . ALA B 1 188 ? -8.016 -15.461 -11.812 1 94.25 188 ALA B C 1
ATOM 3741 O O . ALA B 1 188 ? -7.582 -16.234 -10.953 1 94.25 188 ALA B O 1
ATOM 3742 N N . SER B 1 189 ? -9.203 -15.016 -11.719 1 96.56 189 SER B N 1
ATOM 3743 C CA . SER B 1 189 ? -10.07 -15.297 -10.586 1 96.56 189 SER B CA 1
ATOM 3744 C C . SER B 1 189 ? -10.578 -16.734 -10.609 1 96.56 189 SER B C 1
ATOM 3746 O O . SER B 1 189 ? -10.609 -17.406 -9.57 1 96.56 189 SER B O 1
ATOM 3748 N N . ARG B 1 190 ? -10.945 -17.172 -11.773 1 96.62 190 ARG B N 1
ATOM 3749 C CA . ARG B 1 190 ? -11.484 -18.531 -11.891 1 96.62 190 ARG B CA 1
ATOM 3750 C C . ARG B 1 190 ? -10.422 -19.562 -11.547 1 96.62 190 ARG B C 1
ATOM 3752 O O . ARG B 1 190 ? -10.703 -20.516 -10.812 1 96.62 190 ARG B O 1
ATOM 3759 N N . SER B 1 191 ? -9.266 -19.391 -12.117 1 97.75 191 SER B N 1
ATOM 3760 C CA . SER B 1 191 ? -8.211 -20.359 -11.828 1 97.75 191 SER B CA 1
ATOM 3761 C C . SER B 1 191 ? -7.809 -20.328 -10.359 1 97.75 191 SER B C 1
ATOM 3763 O O . SER B 1 191 ? -7.461 -21.359 -9.781 1 97.75 191 SER B O 1
ATOM 3765 N N . ALA B 1 192 ? -7.82 -19.156 -9.734 1 98.56 192 ALA B N 1
ATOM 3766 C CA . ALA B 1 192 ? -7.504 -19.031 -8.312 1 98.56 192 ALA B CA 1
ATOM 3767 C C . ALA B 1 192 ? -8.508 -19.797 -7.461 1 98.56 192 ALA B C 1
ATOM 3769 O O . ALA B 1 192 ? -8.133 -20.547 -6.559 1 98.56 192 ALA B O 1
ATOM 3770 N N . PHE B 1 193 ? -9.75 -19.625 -7.789 1 98.19 193 PHE B N 1
ATOM 3771 C CA . PHE B 1 193 ? -10.789 -20.328 -7.043 1 98.19 193 PHE B CA 1
ATOM 3772 C C . PHE B 1 193 ? -10.68 -21.828 -7.242 1 98.19 193 PHE B C 1
ATOM 3774 O O . PHE B 1 193 ? -10.766 -22.594 -6.281 1 98.19 193 PHE B O 1
ATOM 3781 N N . VAL B 1 194 ? -10.516 -22.234 -8.477 1 98.06 194 VAL B N 1
ATOM 3782 C CA . VAL B 1 194 ? -10.43 -23.656 -8.789 1 98.06 194 VAL B CA 1
ATOM 3783 C C . VAL B 1 194 ? -9.227 -24.266 -8.086 1 98.06 194 VAL B C 1
ATOM 3785 O O . VAL B 1 194 ? -9.312 -25.375 -7.535 1 98.06 194 VAL B O 1
ATOM 3788 N N . ALA B 1 195 ? -8.117 -23.594 -8.117 1 98.69 195 ALA B N 1
ATOM 3789 C CA . ALA B 1 195 ? -6.914 -24.078 -7.449 1 98.69 195 ALA B CA 1
ATOM 3790 C C . ALA B 1 195 ? -7.117 -24.172 -5.941 1 98.69 195 ALA B C 1
ATOM 3792 O O . ALA B 1 195 ? -6.781 -25.188 -5.324 1 98.69 195 ALA B O 1
ATOM 3793 N N . ALA B 1 196 ? -7.672 -23.141 -5.355 1 98.81 196 ALA B N 1
ATOM 3794 C CA . ALA B 1 196 ? -7.934 -23.141 -3.918 1 98.81 196 ALA B CA 1
ATOM 3795 C C . ALA B 1 196 ? -8.898 -24.25 -3.533 1 98.81 196 ALA B C 1
ATOM 3797 O O . ALA B 1 196 ? -8.664 -24.984 -2.566 1 98.81 196 ALA B O 1
ATOM 3798 N N . ALA B 1 197 ? -9.938 -24.391 -4.312 1 98.44 197 ALA B N 1
ATOM 3799 C CA . ALA B 1 197 ? -10.961 -25.406 -4.039 1 98.44 197 ALA B CA 1
ATOM 3800 C C . ALA B 1 197 ? -10.391 -26.812 -4.195 1 98.44 197 ALA B C 1
ATOM 3802 O O . ALA B 1 197 ? -10.625 -27.672 -3.352 1 98.44 197 ALA B O 1
ATOM 3803 N N . ALA B 1 198 ? -9.688 -27.031 -5.293 1 98.19 198 ALA B N 1
ATOM 3804 C CA . ALA B 1 198 ? -9.109 -28.344 -5.539 1 98.19 198 ALA B CA 1
ATOM 3805 C C . ALA B 1 198 ? -8.133 -28.734 -4.434 1 98.19 198 ALA B C 1
ATOM 3807 O O . ALA B 1 198 ? -8.18 -29.844 -3.916 1 98.19 198 ALA B O 1
ATOM 3808 N N . TYR B 1 199 ? -7.281 -27.812 -4.059 1 98.69 199 TYR B N 1
ATOM 3809 C CA . TYR B 1 199 ? -6.312 -28.109 -3.004 1 98.69 199 TYR B CA 1
ATOM 3810 C C . TYR B 1 199 ? -7.016 -28.359 -1.674 1 98.69 199 TYR B C 1
ATOM 3812 O O . TYR B 1 199 ? -6.691 -29.312 -0.962 1 98.69 199 TYR B O 1
ATOM 3820 N N . TYR B 1 200 ? -7.902 -27.469 -1.355 1 98.62 200 TYR B N 1
ATOM 3821 C CA . TYR B 1 200 ? -8.648 -27.609 -0.113 1 98.62 200 TYR B CA 1
ATOM 3822 C C . TYR B 1 200 ? -9.367 -28.953 -0.056 1 98.62 200 TYR B C 1
ATOM 3824 O O . TYR B 1 200 ? -9.297 -29.656 0.955 1 98.62 200 TYR B O 1
ATOM 3832 N N . PHE B 1 201 ? -10.031 -29.297 -1.111 1 97.75 201 PHE B N 1
ATOM 3833 C CA . PHE B 1 201 ? -10.812 -30.531 -1.134 1 97.75 201 PHE B CA 1
ATOM 3834 C C . PHE B 1 201 ? -9.906 -31.75 -1.048 1 97.75 201 PHE B C 1
ATOM 3836 O O . PHE B 1 201 ? -10.141 -32.656 -0.239 1 97.75 201 PHE B O 1
ATOM 3843 N N . LEU B 1 202 ? -8.891 -31.797 -1.817 1 97 202 LEU B N 1
ATOM 3844 C CA . LEU B 1 202 ? -8.031 -32.969 -1.908 1 97 202 LEU B CA 1
ATOM 3845 C C . LEU B 1 202 ? -7.211 -33.156 -0.634 1 97 202 LEU B C 1
ATOM 3847 O O . LEU B 1 202 ? -7.066 -34.281 -0.132 1 97 202 LEU B O 1
ATOM 3851 N N . ALA B 1 203 ? -6.727 -32.062 -0.084 1 96.94 203 ALA B N 1
ATOM 3852 C CA . ALA B 1 203 ? -5.738 -32.156 0.99 1 96.94 203 ALA B CA 1
ATOM 3853 C C . ALA B 1 203 ? -6.406 -32.031 2.357 1 96.94 203 ALA B C 1
ATOM 3855 O O . ALA B 1 203 ? -5.906 -32.594 3.346 1 96.94 203 ALA B O 1
ATOM 3856 N N . HIS B 1 204 ? -7.535 -31.344 2.408 1 96.81 204 HIS B N 1
ATOM 3857 C CA . HIS B 1 204 ? -8.016 -31 3.74 1 96.81 204 HIS B CA 1
ATOM 3858 C C . HIS B 1 204 ? -9.43 -31.516 3.973 1 96.81 204 HIS B C 1
ATOM 3860 O O . HIS B 1 204 ? -9.711 -32.094 5.023 1 96.81 204 HIS B O 1
ATOM 3866 N N . ALA B 1 205 ? -10.305 -31.328 3.082 1 95.81 205 ALA B N 1
ATOM 3867 C CA . ALA B 1 205 ? -11.695 -31.719 3.309 1 95.81 205 ALA B CA 1
ATOM 3868 C C . ALA B 1 205 ? -11.867 -33.219 3.158 1 95.81 205 ALA B C 1
ATOM 3870 O O . ALA B 1 205 ? -12.328 -33.906 4.086 1 95.81 205 ALA B O 1
ATOM 3871 N N . ALA B 1 206 ? -11.477 -33.75 2.006 1 95 206 ALA B N 1
ATOM 3872 C CA . ALA B 1 206 ? -11.602 -35.188 1.745 1 95 206 ALA B CA 1
ATOM 3873 C C . ALA B 1 206 ? -10.367 -35.938 2.221 1 95 206 ALA B C 1
ATOM 3875 O O . ALA B 1 206 ? -10.414 -37.156 2.43 1 95 206 ALA B O 1
ATOM 3876 N N . ARG B 1 207 ? -9.289 -35.219 2.346 1 93.62 207 ARG B N 1
ATOM 3877 C CA . ARG B 1 207 ? -8.008 -35.844 2.715 1 93.62 207 ARG B CA 1
ATOM 3878 C C . ARG B 1 207 ? -7.699 -37.031 1.837 1 93.62 207 ARG B C 1
ATOM 3880 O O . ARG B 1 207 ? -7.258 -38.062 2.334 1 93.62 207 ARG B O 1
ATOM 3887 N N . ALA B 1 208 ? -7.996 -36.844 0.566 1 93.38 208 ALA B N 1
ATOM 3888 C CA . ALA B 1 208 ? -7.84 -37.938 -0.395 1 93.38 208 ALA B CA 1
ATOM 3889 C C . ALA B 1 208 ? -6.375 -38.125 -0.781 1 93.38 208 ALA B C 1
ATOM 3891 O O . ALA B 1 208 ? -5.969 -39.219 -1.187 1 93.38 208 ALA B O 1
ATOM 3892 N N . VAL B 1 209 ? -5.738 -37.031 -0.78 1 93.62 209 VAL B N 1
ATOM 3893 C CA . VAL B 1 209 ? -4.34 -37 -1.196 1 93.62 209 VAL B CA 1
ATOM 3894 C C . VAL B 1 209 ? -3.51 -36.281 -0.133 1 93.62 209 VAL B C 1
ATOM 3896 O O . VAL B 1 209 ? -3.986 -35.312 0.502 1 93.62 209 VAL B O 1
ATOM 3899 N N . GLU B 1 210 ? -2.299 -36.781 0.05 1 94.81 210 GLU B N 1
ATOM 3900 C CA . GLU B 1 210 ? -1.398 -36.094 0.96 1 94.81 210 GLU B CA 1
ATOM 3901 C C . GLU B 1 210 ? -1.196 -34.656 0.528 1 94.81 210 GLU B C 1
ATOM 3903 O O . GLU B 1 210 ? -1.136 -34.344 -0.667 1 94.81 210 GLU B O 1
ATOM 3908 N N . ALA B 1 211 ? -1.058 -33.75 1.519 1 95.81 211 ALA B N 1
ATOM 3909 C CA . ALA B 1 211 ? -1.014 -32.312 1.273 1 95.81 211 ALA B CA 1
ATOM 3910 C C . ALA B 1 211 ? 0.071 -31.969 0.259 1 95.81 211 ALA B C 1
ATOM 3912 O O . ALA B 1 211 ? -0.16 -31.172 -0.656 1 95.81 211 ALA B O 1
ATOM 3913 N N . ARG B 1 212 ? 1.202 -32.531 0.423 1 95.94 212 ARG B N 1
ATOM 3914 C CA . ARG B 1 212 ? 2.303 -32.219 -0.484 1 95.94 212 ARG B CA 1
ATOM 3915 C C . ARG B 1 212 ? 1.983 -32.688 -1.905 1 95.94 212 ARG B C 1
ATOM 3917 O O . ARG B 1 212 ? 2.295 -31.969 -2.871 1 95.94 212 ARG B O 1
ATOM 3924 N N . ALA B 1 213 ? 1.47 -33.812 -1.998 1 96.94 213 ALA B N 1
ATOM 3925 C CA . ALA B 1 213 ? 1.076 -34.344 -3.305 1 96.94 213 ALA B CA 1
ATOM 3926 C C . ALA B 1 213 ? -0.039 -33.5 -3.918 1 96.94 213 ALA B C 1
ATOM 3928 O O . ALA B 1 213 ? -0.024 -33.219 -5.117 1 96.94 213 ALA B O 1
ATOM 3929 N N . ALA B 1 214 ? -0.998 -33.125 -3.119 1 97.94 214 ALA B N 1
ATOM 3930 C CA . ALA B 1 214 ? -2.078 -32.281 -3.592 1 97.94 214 ALA B CA 1
ATOM 3931 C C . ALA B 1 214 ? -1.537 -30.938 -4.082 1 97.94 214 ALA B C 1
ATOM 3933 O O . ALA B 1 214 ? -1.979 -30.422 -5.113 1 97.94 214 ALA B O 1
ATOM 3934 N N . ALA B 1 215 ? -0.615 -30.391 -3.363 1 98.12 215 ALA B N 1
ATOM 3935 C CA . ALA B 1 215 ? 0.04 -29.141 -3.775 1 98.12 215 ALA B CA 1
ATOM 3936 C C . ALA B 1 215 ? 0.765 -29.328 -5.105 1 98.12 215 ALA B C 1
ATOM 3938 O O . ALA B 1 215 ? 0.71 -28.453 -5.973 1 98.12 215 ALA B O 1
ATOM 3939 N N . GLY B 1 216 ? 1.469 -30.453 -5.219 1 98.06 216 GLY B N 1
ATOM 3940 C CA . GLY B 1 216 ? 2.148 -30.75 -6.469 1 98.06 216 GLY B CA 1
ATOM 3941 C C . GLY B 1 216 ? 1.214 -30.781 -7.664 1 98.06 216 GLY B C 1
ATOM 3942 O O . GLY B 1 216 ? 1.55 -30.266 -8.734 1 98.06 216 GLY B O 1
ATOM 3943 N N . LEU B 1 217 ? 0.062 -31.359 -7.465 1 97.69 217 LEU B N 1
ATOM 3944 C CA . LEU B 1 217 ? -0.926 -31.438 -8.539 1 97.69 217 LEU B CA 1
ATOM 3945 C C . LEU B 1 217 ? -1.435 -30.047 -8.922 1 97.69 217 LEU B C 1
ATOM 3947 O O . LEU B 1 217 ? -1.477 -29.703 -10.102 1 97.69 217 LEU B O 1
ATOM 3951 N N . VAL B 1 218 ? -1.772 -29.266 -7.969 1 97.94 218 VAL B N 1
ATOM 3952 C CA . VAL B 1 218 ? -2.363 -27.953 -8.203 1 97.94 218 VAL B CA 1
ATOM 3953 C C . VAL B 1 218 ? -1.323 -27.016 -8.828 1 97.94 218 VAL B C 1
ATOM 3955 O O . VAL B 1 218 ? -1.605 -26.328 -9.812 1 97.94 218 VAL B O 1
ATOM 3958 N N . VAL B 1 219 ? -0.118 -26.969 -8.289 1 98.31 219 VAL B N 1
ATOM 3959 C CA . VAL B 1 219 ? 0.943 -26.094 -8.797 1 98.31 219 VAL B CA 1
ATOM 3960 C C . VAL B 1 219 ? 1.293 -26.5 -10.227 1 98.31 219 VAL B C 1
ATOM 3962 O O . VAL B 1 219 ? 1.466 -25.641 -11.102 1 98.31 219 VAL B O 1
ATOM 3965 N N . THR B 1 220 ? 1.343 -27.781 -10.453 1 98 220 THR B N 1
ATOM 3966 C CA . THR B 1 220 ? 1.689 -28.266 -11.789 1 98 220 THR B CA 1
ATOM 3967 C C . THR B 1 220 ? 0.608 -27.891 -12.797 1 98 220 THR B C 1
ATOM 3969 O O . THR B 1 220 ? 0.913 -27.531 -13.938 1 98 220 THR B O 1
ATOM 3972 N N . ALA B 1 221 ? -0.6 -28 -12.422 1 96.44 221 ALA B N 1
ATOM 3973 C CA . ALA B 1 221 ? -1.688 -27.625 -13.32 1 96.44 221 ALA B CA 1
ATOM 3974 C C . ALA B 1 221 ? -1.587 -26.141 -13.719 1 96.44 221 ALA B C 1
ATOM 3976 O O . ALA B 1 221 ? -1.751 -25.797 -14.891 1 96.44 221 ALA B O 1
ATOM 3977 N N . LEU B 1 222 ? -1.312 -25.25 -12.797 1 96.5 222 LEU B N 1
ATOM 3978 C CA . LEU B 1 222 ? -1.189 -23.828 -13.078 1 96.5 222 LEU B CA 1
ATOM 3979 C C . LEU B 1 222 ? 0.078 -23.531 -13.883 1 96.5 222 LEU B C 1
ATOM 3981 O O . LEU B 1 222 ? 0.078 -22.688 -14.766 1 96.5 222 LEU B O 1
ATOM 3985 N N . MET B 1 223 ? 1.116 -24.297 -13.562 1 96.44 223 MET B N 1
ATOM 3986 C CA . MET B 1 223 ? 2.359 -24.141 -14.312 1 96.44 223 MET B CA 1
ATOM 3987 C C . MET B 1 223 ? 2.182 -24.578 -15.758 1 96.44 223 MET B C 1
ATOM 3989 O O . MET B 1 223 ? 2.717 -23.969 -16.672 1 96.44 223 MET B O 1
ATOM 3993 N N . ALA B 1 224 ? 1.49 -25.672 -15.969 1 94.44 224 ALA B N 1
ATOM 3994 C CA . ALA B 1 224 ? 1.226 -26.156 -17.328 1 94.44 224 ALA B CA 1
ATOM 3995 C C . ALA B 1 224 ? 0.505 -25.109 -18.156 1 94.44 224 ALA B C 1
ATOM 3997 O O . ALA B 1 224 ? 0.832 -24.906 -19.328 1 94.44 224 ALA B O 1
ATOM 3998 N N . HIS B 1 225 ? -0.433 -24.469 -17.562 1 92.38 225 HIS B N 1
ATOM 3999 C CA . HIS B 1 225 ? -1.131 -23.391 -18.266 1 92.38 225 HIS B CA 1
ATOM 4000 C C . HIS B 1 225 ? -0.161 -22.297 -18.688 1 92.38 225 HIS B C 1
ATOM 4002 O O . HIS B 1 225 ? -0.203 -21.828 -19.828 1 92.38 225 HIS B O 1
ATOM 4008 N N . SER B 1 226 ? 0.657 -21.859 -17.766 1 91.5 226 SER B N 1
ATOM 4009 C CA . SER B 1 226 ? 1.575 -20.75 -18.047 1 91.5 226 SER B CA 1
ATOM 4010 C C . SER B 1 226 ? 2.619 -21.141 -19.078 1 91.5 226 SER B C 1
ATOM 4012 O O . SER B 1 226 ? 2.99 -20.328 -19.938 1 91.5 226 SER B O 1
ATOM 4014 N N . LEU B 1 227 ? 3.053 -22.391 -19.062 1 92.81 227 LEU B N 1
ATOM 4015 C CA . LEU B 1 227 ? 4.125 -22.844 -19.938 1 92.81 227 LEU B CA 1
ATOM 4016 C C . LEU B 1 227 ? 3.594 -23.141 -21.344 1 92.81 227 LEU B C 1
ATOM 4018 O O . LEU B 1 227 ? 4.344 -23.078 -22.312 1 92.81 227 LEU B O 1
ATOM 4022 N N . LEU B 1 228 ? 2.295 -23.297 -21.438 1 90 228 LEU B N 1
ATOM 4023 C CA . LEU B 1 228 ? 1.73 -23.703 -22.719 1 90 228 LEU B CA 1
ATOM 4024 C C . LEU B 1 228 ? 1.101 -22.5 -23.422 1 90 228 LEU B C 1
ATOM 4026 O O . LEU B 1 228 ? 1.02 -22.484 -24.656 1 90 228 LEU B O 1
ATOM 4030 N N . THR B 1 229 ? 0.718 -21.531 -22.719 1 85.69 229 THR B N 1
ATOM 4031 C CA . THR B 1 229 ? -0.051 -20.438 -23.297 1 85.69 229 THR B CA 1
ATOM 4032 C C . THR B 1 229 ? 0.82 -19.594 -24.234 1 85.69 229 THR B C 1
ATOM 4034 O O . THR B 1 229 ? 0.417 -19.281 -25.359 1 85.69 229 THR B O 1
ATOM 4037 N N . GLU B 1 230 ? 2.004 -19.25 -23.828 1 79.81 230 GLU B N 1
ATOM 4038 C CA . GLU B 1 230 ? 2.828 -18.344 -24.625 1 79.81 230 GLU B CA 1
ATOM 4039 C C . GLU B 1 230 ? 3.318 -19.031 -25.906 1 79.81 230 GLU B C 1
ATOM 4041 O O . GLU B 1 230 ? 3.199 -18.469 -27 1 79.81 230 GLU B O 1
ATOM 4046 N N . PRO B 1 231 ? 3.803 -20.25 -25.844 1 82.88 231 PRO B N 1
ATOM 4047 C CA . PRO B 1 231 ? 4.273 -20.922 -27.062 1 82.88 231 PRO B CA 1
ATOM 4048 C C . PRO B 1 231 ? 3.141 -21.234 -28.031 1 82.88 231 PRO B C 1
ATOM 4050 O O . PRO B 1 231 ? 3.35 -21.219 -29.25 1 82.88 231 PRO B O 1
ATOM 4053 N N . LEU B 1 232 ? 1.985 -21.469 -27.547 1 85.56 232 LEU B N 1
ATOM 4054 C CA . LEU B 1 232 ? 0.857 -21.812 -28.406 1 85.56 232 LEU B CA 1
ATOM 4055 C C . LEU B 1 232 ? 0.214 -20.547 -28.984 1 85.56 232 LEU B C 1
ATOM 4057 O O . LEU B 1 232 ? -0.487 -20.609 -30 1 85.56 232 LEU B O 1
ATOM 4061 N N . GLY B 1 233 ? 0.477 -19.453 -28.391 1 79.19 233 GLY B N 1
ATOM 4062 C CA . GLY B 1 233 ? -0.013 -18.172 -28.891 1 79.19 233 GLY B CA 1
ATOM 4063 C C . GLY B 1 233 ? -1.519 -18.031 -28.766 1 79.19 233 GLY B C 1
ATOM 4064 O O . GLY B 1 233 ? -2.119 -17.172 -29.438 1 79.19 233 GLY B O 1
ATOM 4065 N N . ARG B 1 234 ? -2.176 -18.969 -28.156 1 79.81 234 ARG B N 1
ATOM 4066 C CA . ARG B 1 234 ? -3.617 -18.891 -27.953 1 79.81 234 ARG B CA 1
ATOM 4067 C C . ARG B 1 234 ? -3.971 -19 -26.469 1 79.81 234 ARG B C 1
ATOM 4069 O O . ARG B 1 234 ? -3.264 -19.656 -25.703 1 79.81 234 ARG B O 1
ATOM 4076 N N . PRO B 1 235 ? -5 -18.25 -26.188 1 78.94 235 PRO B N 1
ATOM 4077 C CA . PRO B 1 235 ? -5.426 -18.359 -24.797 1 78.94 235 PRO B CA 1
ATOM 4078 C C . PRO B 1 235 ? -5.965 -19.734 -24.453 1 78.94 235 PRO B C 1
ATOM 4080 O O . PRO B 1 235 ? -6.742 -20.312 -25.219 1 78.94 235 PRO B O 1
ATOM 4083 N N . LEU B 1 236 ? -5.316 -20.359 -23.469 1 85.31 236 LEU B N 1
ATOM 4084 C CA . LEU B 1 236 ? -5.789 -21.625 -22.922 1 85.31 236 LEU B CA 1
ATOM 4085 C C . LEU B 1 236 ? -6.488 -21.422 -21.594 1 85.31 236 LEU B C 1
ATOM 4087 O O . LEU B 1 236 ? -5.863 -20.984 -20.625 1 85.31 236 LEU B O 1
ATOM 4091 N N . ASP B 1 237 ? -7.73 -21.391 -21.594 1 91.75 237 ASP B N 1
ATOM 4092 C CA . ASP B 1 237 ? -8.477 -21.234 -20.344 1 91.75 237 ASP B CA 1
ATOM 4093 C C . ASP B 1 237 ? -9.211 -22.516 -19.984 1 91.75 237 ASP B C 1
ATOM 4095 O O . ASP B 1 237 ? -10.367 -22.703 -20.359 1 91.75 237 ASP B O 1
ATOM 4099 N N . PHE B 1 238 ? -8.586 -23.328 -19.172 1 91.31 238 PHE B N 1
ATOM 4100 C CA . PHE B 1 238 ? -9.156 -24.625 -18.797 1 91.31 238 PHE B CA 1
ATOM 4101 C C . PHE B 1 238 ? -10.305 -24.438 -17.812 1 91.31 238 PHE B C 1
ATOM 4103 O O . PHE B 1 238 ? -11.047 -25.375 -17.531 1 91.31 238 PHE B O 1
ATOM 4110 N N . THR B 1 239 ? -10.461 -23.25 -17.297 1 94.44 239 THR B N 1
ATOM 4111 C CA . THR B 1 239 ? -11.492 -23 -16.297 1 94.44 239 THR B CA 1
ATOM 4112 C C . THR B 1 239 ? -12.82 -22.641 -16.969 1 94.44 239 THR B C 1
ATOM 4114 O O . THR B 1 239 ? -13.875 -22.672 -16.328 1 94.44 239 THR B O 1
ATOM 4117 N N . GLU B 1 240 ? -12.805 -22.281 -18.219 1 92.31 240 GLU B N 1
ATOM 4118 C CA . GLU B 1 240 ? -13.984 -21.781 -18.922 1 92.31 240 GLU B CA 1
ATOM 4119 C C . GLU B 1 240 ? -15.094 -22.828 -18.969 1 92.31 240 GLU B C 1
ATOM 4121 O O . GLU B 1 240 ? -16.25 -22.547 -18.656 1 92.31 240 GLU B O 1
ATOM 4126 N N . PRO B 1 241 ? -14.773 -24.031 -19.391 1 93.06 241 PRO B N 1
ATOM 4127 C CA . PRO B 1 241 ? -15.836 -25.047 -19.406 1 93.06 241 PRO B CA 1
ATOM 4128 C C . PRO B 1 241 ? -16.438 -25.281 -18.031 1 93.06 241 PRO B C 1
ATOM 4130 O O . PRO B 1 241 ? -17.641 -25.531 -17.906 1 93.06 241 PRO B O 1
ATOM 4133 N N . LEU B 1 242 ? -15.625 -25.266 -17.047 1 94.12 242 LEU B N 1
ATOM 4134 C CA . LEU B 1 242 ? -16.125 -25.438 -15.688 1 94.12 242 LEU B CA 1
ATOM 4135 C C . LEU B 1 242 ? -17.031 -24.281 -15.289 1 94.12 242 LEU B C 1
ATOM 4137 O O . LEU B 1 242 ? -18.078 -24.5 -14.664 1 94.12 242 LEU B O 1
ATOM 4141 N N . ALA B 1 243 ? -16.625 -23.094 -15.617 1 93.5 243 ALA B N 1
ATOM 4142 C CA . ALA B 1 243 ? -17.453 -21.922 -15.336 1 93.5 243 ALA B CA 1
ATOM 4143 C C . ALA B 1 243 ? -18.797 -22 -16.062 1 93.5 243 ALA B C 1
ATOM 414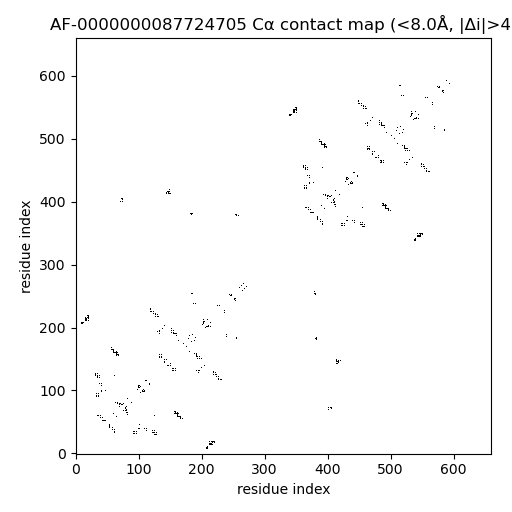5 O O . ALA B 1 243 ? -19.844 -21.688 -15.477 1 93.5 243 ALA B O 1
ATOM 4146 N N . ASP B 1 244 ? -18.766 -22.484 -17.25 1 93.06 244 ASP B N 1
ATOM 4147 C CA . ASP B 1 244 ? -19.984 -22.641 -18.031 1 93.06 244 ASP B CA 1
ATOM 4148 C C . ASP B 1 244 ? -20.938 -23.625 -17.375 1 93.06 244 ASP B C 1
ATOM 4150 O O . ASP B 1 244 ? -22.156 -23.391 -17.328 1 93.06 244 ASP B O 1
ATOM 4154 N N . LEU B 1 245 ? -20.391 -24.656 -16.938 1 94.12 245 LEU B N 1
ATOM 4155 C CA . LEU B 1 245 ? -21.188 -25.672 -16.25 1 94.12 245 LEU B CA 1
ATOM 4156 C C . LEU B 1 245 ? -21.844 -25.109 -14.992 1 94.12 245 LEU B C 1
ATOM 4158 O O . LEU B 1 245 ? -23.016 -25.344 -14.742 1 94.12 245 LEU B O 1
ATOM 4162 N N . VAL B 1 246 ? -21.062 -24.375 -14.227 1 92.75 246 VAL B N 1
ATOM 4163 C CA . VAL B 1 246 ? -21.562 -23.812 -12.977 1 92.75 246 VAL B CA 1
ATOM 4164 C C . VAL B 1 246 ? -22.672 -22.797 -13.258 1 92.75 246 VAL B C 1
ATOM 4166 O O . VAL B 1 246 ? -23.703 -22.797 -12.578 1 92.75 246 VAL B O 1
ATOM 4169 N N . HIS B 1 247 ? -22.406 -22 -14.266 1 91.62 247 HIS B N 1
ATOM 4170 C CA . HIS B 1 247 ? -23.422 -21.031 -14.641 1 91.62 247 HIS B CA 1
ATOM 4171 C C . HIS B 1 247 ? -24.719 -21.703 -15.086 1 91.62 247 HIS B C 1
ATOM 4173 O O . HIS B 1 247 ? -25.812 -21.281 -14.727 1 91.62 247 HIS B O 1
ATOM 4179 N N . THR B 1 248 ? -24.609 -22.75 -15.836 1 93.5 248 THR B N 1
ATOM 4180 C CA . THR B 1 248 ? -25.75 -23.469 -16.375 1 93.5 248 THR B CA 1
ATOM 4181 C C . THR B 1 248 ? -26.5 -24.188 -15.258 1 93.5 248 THR B C 1
ATOM 4183 O O . THR B 1 248 ? -27.719 -24.078 -15.148 1 93.5 248 THR B O 1
ATOM 4186 N N . VAL B 1 249 ? -25.812 -24.828 -14.414 1 94.81 249 VAL B N 1
ATOM 4187 C CA . VAL B 1 249 ? -26.422 -25.672 -13.391 1 94.81 249 VAL B CA 1
ATOM 4188 C C . VAL B 1 249 ? -27.016 -24.812 -12.289 1 94.81 249 VAL B C 1
ATOM 4190 O O . VAL B 1 249 ? -28.062 -25.141 -11.727 1 94.81 249 VAL B O 1
ATOM 4193 N N . CYS B 1 250 ? -26.375 -23.703 -12.031 1 94.31 250 CYS B N 1
ATOM 4194 C CA . CYS B 1 250 ? -26.828 -22.859 -10.93 1 94.31 250 CYS B CA 1
ATOM 4195 C C . CYS B 1 250 ? -27.766 -21.766 -11.422 1 94.31 250 CYS B C 1
ATOM 4197 O O . CYS B 1 250 ? -28.297 -21 -10.625 1 94.31 250 CYS B O 1
ATOM 4199 N N . PHE B 1 251 ? -27.922 -21.641 -12.617 1 92.69 251 PHE B N 1
ATOM 4200 C CA . PHE B 1 251 ? -28.828 -20.672 -13.234 1 92.69 251 PHE B CA 1
ATOM 4201 C C . PHE B 1 251 ? -28.359 -19.25 -12.945 1 92.69 251 PHE B C 1
ATOM 4203 O O . PHE B 1 251 ? -29.188 -18.359 -12.703 1 92.69 251 PHE B O 1
ATOM 4210 N N . VAL B 1 252 ? -27.109 -19.031 -12.898 1 91.56 252 VAL B N 1
ATOM 4211 C CA . VAL B 1 252 ? -26.531 -17.688 -12.805 1 91.56 252 VAL B CA 1
ATOM 4212 C C . VAL B 1 252 ? -26.047 -17.234 -14.18 1 91.56 252 VAL B C 1
ATOM 4214 O O . VAL B 1 252 ? -25.234 -17.922 -14.812 1 91.56 252 VAL B O 1
ATOM 4217 N N . PRO B 1 253 ? -26.578 -16.172 -14.656 1 88.94 253 PRO B N 1
ATOM 4218 C CA . PRO B 1 253 ? -26.172 -15.727 -16 1 88.94 253 PRO B CA 1
ATOM 4219 C C . PRO B 1 253 ? -24.703 -15.359 -16.078 1 88.94 253 PRO B C 1
ATOM 4221 O O . PRO B 1 253 ? -24.141 -14.836 -15.109 1 88.94 253 PRO B O 1
ATOM 4224 N N . LYS B 1 254 ? -24.094 -15.578 -17.203 1 87.62 254 LYS B N 1
ATOM 4225 C CA . LYS B 1 254 ? -22.719 -15.172 -17.453 1 87.62 254 LYS B CA 1
ATOM 4226 C C . LYS B 1 254 ? -22.594 -13.656 -17.531 1 87.62 254 LYS B C 1
ATOM 4228 O O . LYS B 1 254 ? -23.5 -12.984 -18.047 1 87.62 254 LYS B O 1
ATOM 4233 N N . PRO B 1 255 ? -21.359 -13.195 -16.969 1 77.94 255 PRO B N 1
ATOM 4234 C CA . PRO B 1 255 ? -21.172 -11.742 -17.062 1 77.94 255 PRO B CA 1
ATOM 4235 C C . PRO B 1 255 ? -21.047 -11.25 -18.5 1 77.94 255 PRO B C 1
ATOM 4237 O O . PRO B 1 255 ? -20.469 -11.938 -19.344 1 77.94 255 PRO B O 1
ATOM 4240 N N . GLY B 1 256 ? -21.453 -10 -18.781 1 67 256 GLY B N 1
ATOM 4241 C CA . GLY B 1 256 ? -21.516 -9.414 -20.109 1 67 256 GLY B CA 1
ATOM 4242 C C . GLY B 1 256 ? -22.844 -9.625 -20.797 1 67 256 GLY B C 1
ATOM 4243 O O . GLY B 1 256 ? -23.172 -8.93 -21.766 1 67 256 GLY B O 1
ATOM 4244 N N . SER B 1 257 ? -23.406 -10.688 -20.391 1 52.78 257 SER B N 1
ATOM 4245 C CA . SER B 1 257 ? -24.734 -10.906 -20.984 1 52.78 257 SER B CA 1
ATOM 4246 C C . SER B 1 257 ? -25.703 -9.812 -20.562 1 52.78 257 SER B C 1
ATOM 4248 O O . SER B 1 257 ? -26.531 -9.367 -21.375 1 52.78 257 SER B O 1
ATOM 4250 N N . LEU B 1 258 ? -25.484 -9.422 -19.375 1 47.91 258 LEU B N 1
ATOM 4251 C CA . LEU B 1 258 ? -26.469 -8.453 -18.891 1 47.91 258 LEU B CA 1
ATOM 4252 C C . LEU B 1 258 ? -26.109 -7.043 -19.328 1 47.91 258 LEU B C 1
ATOM 4254 O O . LEU B 1 258 ? -26.984 -6.234 -19.625 1 47.91 258 LEU B O 1
ATOM 4258 N N . LEU B 1 259 ? -24.875 -6.738 -19.266 1 48.56 259 LEU B N 1
ATOM 4259 C CA . LEU B 1 259 ? -24.5 -5.418 -19.75 1 48.56 259 LEU B CA 1
ATOM 4260 C C . LEU B 1 259 ? -24.766 -5.309 -21.25 1 48.56 259 LEU B C 1
ATOM 4262 O O . LEU B 1 259 ? -25.234 -4.27 -21.734 1 48.56 259 LEU B O 1
ATOM 4266 N N . ALA B 1 260 ? -24.547 -6.309 -21.953 1 48.31 260 ALA B N 1
ATOM 4267 C CA . ALA B 1 260 ? -25 -6.371 -23.344 1 48.31 260 ALA B CA 1
ATOM 4268 C C . ALA B 1 260 ? -26.531 -6.395 -23.422 1 48.31 260 ALA B C 1
ATOM 4270 O O . ALA B 1 260 ? -27.125 -5.719 -24.266 1 48.31 260 ALA B O 1
ATOM 4271 N N . ALA B 1 261 ? -27.094 -7.016 -22.469 1 48.5 261 ALA B N 1
ATOM 4272 C CA . ALA B 1 261 ? -28.547 -7.016 -22.438 1 48.5 261 ALA B CA 1
ATOM 4273 C C . ALA B 1 261 ? -29.078 -5.672 -21.953 1 48.5 261 ALA B C 1
ATOM 4275 O O . ALA B 1 261 ? -30.062 -5.145 -22.5 1 48.5 261 ALA B O 1
ATOM 4276 N N . ALA B 1 262 ? -28.406 -5.156 -21.047 1 47.88 262 ALA B N 1
ATOM 4277 C CA . ALA B 1 262 ? -28.797 -3.83 -20.562 1 47.88 262 ALA B CA 1
ATOM 4278 C C . ALA B 1 262 ? -28.484 -2.762 -21.609 1 47.88 262 ALA B C 1
ATOM 4280 O O . ALA B 1 262 ? -29.297 -1.861 -21.844 1 47.88 262 ALA B O 1
ATOM 4281 N N . ALA B 1 263 ? -27.391 -2.828 -22.219 1 48.19 263 ALA B N 1
ATOM 4282 C CA . ALA B 1 263 ? -27.062 -1.95 -23.344 1 48.19 263 ALA B CA 1
ATOM 4283 C C . ALA B 1 263 ? -28 -2.211 -24.516 1 48.19 263 ALA B C 1
ATOM 4285 O O . ALA B 1 263 ? -28.469 -1.271 -25.156 1 48.19 263 ALA B O 1
ATOM 4286 N N . ALA B 1 264 ? -28.312 -3.41 -24.781 1 49.31 264 ALA B N 1
ATOM 4287 C CA . ALA B 1 264 ? -29.297 -3.779 -25.797 1 49.31 264 ALA B CA 1
ATOM 4288 C C . ALA B 1 264 ? -30.703 -3.322 -25.391 1 49.31 264 ALA B C 1
ATOM 4290 O O . ALA B 1 264 ? -31.453 -2.812 -26.219 1 49.31 264 ALA B O 1
ATOM 4291 N N . ALA B 1 265 ? -31.031 -3.426 -24.172 1 47.16 265 ALA B N 1
ATOM 4292 C CA . ALA B 1 265 ? -32.312 -2.949 -23.656 1 47.16 265 ALA B CA 1
ATOM 4293 C C . ALA B 1 265 ? -32.344 -1.424 -23.609 1 47.16 265 ALA B C 1
ATOM 4295 O O . ALA B 1 265 ? -33.375 -0.814 -23.938 1 47.16 265 ALA B O 1
ATOM 4296 N N . ALA B 1 266 ? -31.312 -0.888 -23.188 1 47.19 266 ALA B N 1
ATOM 4297 C CA . ALA B 1 266 ? -31.203 0.568 -23.234 1 47.19 266 ALA B CA 1
ATOM 4298 C C . ALA B 1 266 ? -31.219 1.069 -24.688 1 47.19 266 ALA B C 1
ATOM 4300 O O . ALA B 1 266 ? -31.828 2.105 -24.984 1 47.19 266 ALA B O 1
ATOM 4301 N N . GLY B 1 267 ? -30.516 0.467 -25.578 1 43.12 267 GLY B N 1
ATOM 4302 C CA . GLY B 1 267 ? -30.609 0.731 -27 1 43.12 267 GLY B CA 1
ATOM 4303 C C . GLY B 1 267 ? -32 0.476 -27.562 1 43.12 267 GLY B C 1
ATOM 4304 O O . GLY B 1 267 ? -32.469 1.233 -28.406 1 43.12 267 GLY B O 1
ATOM 4305 N N . ALA B 1 268 ? -32.625 -0.561 -27.141 1 43.47 268 ALA B N 1
ATOM 4306 C CA . ALA B 1 268 ? -33.969 -0.875 -27.562 1 43.47 268 ALA B CA 1
ATOM 4307 C C . ALA B 1 268 ? -34.969 0.118 -26.984 1 43.47 268 ALA B C 1
ATOM 4309 O O . ALA B 1 268 ? -35.969 0.49 -27.641 1 43.47 268 ALA B O 1
ATOM 4310 N N . ALA B 1 269 ? -34.688 0.478 -25.766 1 42.53 269 ALA B N 1
ATOM 4311 C CA . ALA B 1 269 ? -35.562 1.48 -25.141 1 42.53 269 ALA B CA 1
ATOM 4312 C C . ALA B 1 269 ? -35.406 2.84 -25.828 1 42.53 269 ALA B C 1
ATOM 4314 O O . ALA B 1 269 ? -36.375 3.59 -25.969 1 42.53 269 ALA B O 1
ATOM 4315 N N . HIS B 1 270 ? -34.188 3.133 -26.156 1 41.47 270 HIS B N 1
ATOM 4316 C CA . HIS B 1 270 ? -33.969 4.332 -26.953 1 41.47 270 HIS B CA 1
ATOM 4317 C C . HIS B 1 270 ? -34.531 4.164 -28.359 1 41.47 270 HIS B C 1
ATOM 4319 O O . HIS B 1 270 ? -34.906 5.148 -29 1 41.47 270 HIS B O 1
ATOM 4325 N N . ALA B 1 271 ? -34.531 2.932 -28.781 1 42.34 271 ALA B N 1
ATOM 4326 C CA . ALA B 1 271 ? -35.094 2.68 -30.094 1 42.34 271 ALA B CA 1
ATOM 4327 C C . ALA B 1 271 ? -36.625 2.768 -30.031 1 42.34 271 ALA B C 1
ATOM 4329 O O . ALA B 1 271 ? -37.281 2.979 -31.062 1 42.34 271 ALA B O 1
ATOM 4330 N N . SER B 1 272 ? -37.094 2.285 -28.844 1 38.03 272 SER B N 1
ATOM 4331 C CA . SER B 1 272 ? -38.531 2.277 -28.812 1 38.03 272 SER B CA 1
ATOM 4332 C C . SER B 1 272 ? -39.094 3.66 -28.484 1 38.03 272 SER B C 1
ATOM 4334 O O . SER B 1 272 ? -40.281 3.811 -28.219 1 38.03 272 SER B O 1
ATOM 4336 N N . ALA B 1 273 ? -38.125 4.527 -28.109 1 34.78 273 ALA B N 1
ATOM 4337 C CA . ALA B 1 273 ? -38.75 5.844 -27.984 1 34.78 273 ALA B CA 1
ATOM 4338 C C . ALA B 1 273 ? -39.469 6.242 -29.281 1 34.78 273 ALA B C 1
ATOM 4340 O O . ALA B 1 273 ? -38.906 6.156 -30.359 1 34.78 273 ALA B O 1
ATOM 4341 N N . PRO B 1 274 ? -40.75 6.082 -29.188 1 30.44 274 PRO B N 1
ATOM 4342 C CA . PRO B 1 274 ? -41.531 6.344 -30.391 1 30.44 274 PRO B CA 1
ATOM 4343 C C . PRO B 1 274 ? -41.031 7.555 -31.172 1 30.44 274 PRO B C 1
ATOM 4345 O O . PRO B 1 274 ? -40.5 8.5 -30.594 1 30.44 274 PRO B O 1
ATOM 4348 N N . ALA B 1 275 ? -40.469 7.262 -32.344 1 30.61 275 ALA B N 1
ATOM 4349 C CA . ALA B 1 275 ? -40.156 8.352 -33.281 1 30.61 275 ALA B CA 1
ATOM 4350 C C . ALA B 1 275 ? -41.156 9.484 -33.156 1 30.61 275 ALA B C 1
ATOM 4352 O O . ALA B 1 275 ? -42.375 9.266 -33.312 1 30.61 275 ALA B O 1
ATOM 4353 N N . LYS B 1 276 ? -40.938 10.391 -32.188 1 31.3 276 LYS B N 1
ATOM 4354 C CA . LYS B 1 276 ? -41.844 11.539 -32.188 1 31.3 276 LYS B CA 1
ATOM 4355 C C . LYS B 1 276 ? -42.219 11.93 -33.625 1 31.3 276 LYS B C 1
ATOM 4357 O O . LYS B 1 276 ? -41.375 11.953 -34.5 1 31.3 276 LYS B O 1
ATOM 4362 N N . PRO B 1 277 ? -43.531 11.875 -34 1 26.64 277 PRO B N 1
ATOM 4363 C CA . PRO B 1 277 ? -44 12.148 -35.344 1 26.64 277 PRO B CA 1
ATOM 4364 C C . PRO B 1 277 ? -43.312 13.359 -36 1 26.64 277 PRO B C 1
ATOM 4366 O O . PRO B 1 277 ? -43.031 14.344 -35.281 1 26.64 277 PRO B O 1
ATOM 4369 N N . ALA B 1 278 ? -42.375 13.094 -36.906 1 27.88 278 ALA B N 1
ATOM 4370 C CA . ALA B 1 278 ? -41.75 14.125 -37.719 1 27.88 278 ALA B CA 1
ATOM 4371 C C . ALA B 1 278 ? -42.719 15.219 -38.125 1 27.88 278 ALA B C 1
ATOM 4373 O O . ALA B 1 278 ? -43.75 14.953 -38.75 1 27.88 278 ALA B O 1
ATOM 4374 N N . ALA B 1 279 ? -43.031 16.156 -37.219 1 25.69 279 ALA B N 1
ATOM 4375 C CA . ALA B 1 279 ? -43.875 17.281 -37.625 1 25.69 279 ALA B CA 1
ATOM 4376 C C . ALA B 1 279 ? -43.5 17.766 -39 1 25.69 279 ALA B C 1
ATOM 4378 O O . ALA B 1 279 ? -42.312 17.859 -39.344 1 25.69 279 ALA B O 1
ATOM 4379 N N . ARG B 1 280 ? -44.406 17.516 -39.969 1 23.27 280 ARG B N 1
ATOM 4380 C CA . ARG B 1 280 ? -44.469 17.938 -41.344 1 23.27 280 ARG B CA 1
ATOM 4381 C C . ARG B 1 280 ? -44 19.375 -41.5 1 23.27 280 ARG B C 1
ATOM 4383 O O . ARG B 1 280 ? -44.625 20.297 -41 1 23.27 280 ARG B O 1
ATOM 4390 N N . ARG B 1 281 ? -42.719 19.609 -41.25 1 23.62 281 ARG B N 1
ATOM 4391 C CA . ARG B 1 281 ? -42.25 20.953 -41.625 1 23.62 281 ARG B CA 1
ATOM 4392 C C . ARG B 1 281 ? -42.781 21.359 -42.969 1 23.62 281 ARG B C 1
ATOM 4394 O O . ARG B 1 281 ? -42.594 20.641 -43.969 1 23.62 281 ARG B O 1
ATOM 4401 N N . ALA B 1 282 ? -43.938 22.062 -43 1 21.67 282 ALA B N 1
ATOM 4402 C CA . ALA B 1 282 ? -44.562 22.719 -44.156 1 21.67 282 ALA B CA 1
ATOM 4403 C C . ALA B 1 282 ? -43.5 23.344 -45.062 1 21.67 282 ALA B C 1
ATOM 4405 O O . ALA B 1 282 ? -42.5 23.859 -44.562 1 21.67 282 ALA B O 1
ATOM 4406 N N . ALA B 1 283 ? -43.469 22.781 -46.281 1 22.58 283 ALA B N 1
ATOM 4407 C CA . ALA B 1 283 ? -42.75 23.125 -47.531 1 22.58 283 ALA B CA 1
ATOM 4408 C C . ALA B 1 283 ? -42.719 24.641 -47.75 1 22.58 283 ALA B C 1
ATOM 4410 O O . ALA B 1 283 ? -43.781 25.25 -47.969 1 22.58 283 ALA B O 1
ATOM 4411 N N . ALA B 1 284 ? -42.344 25.375 -46.781 1 19.36 284 ALA B N 1
ATOM 4412 C CA . ALA B 1 284 ? -42.438 26.75 -47.25 1 19.36 284 ALA B CA 1
ATOM 4413 C C . ALA B 1 284 ? -41.75 26.922 -48.594 1 19.36 284 ALA B C 1
ATOM 4415 O O . ALA B 1 284 ? -40.688 26.328 -48.844 1 19.36 284 ALA B O 1
ATOM 4416 N N . LYS B 1 285 ? -42.625 27.297 -49.625 1 21.02 285 LYS B N 1
ATOM 4417 C CA . LYS B 1 285 ? -42.438 27.672 -51.031 1 21.02 285 LYS B CA 1
ATOM 4418 C C . LYS B 1 285 ? -41.25 28.609 -51.188 1 21.02 285 LYS B C 1
ATOM 4420 O O . LYS B 1 285 ? -41.156 29.625 -50.5 1 21.02 285 LYS B O 1
ATOM 4425 N N . PRO B 1 286 ? -40.156 28 -51.625 1 21.62 286 PRO B N 1
ATOM 4426 C CA . PRO B 1 286 ? -38.938 28.781 -51.906 1 21.62 286 PRO B CA 1
ATOM 4427 C C . PRO B 1 286 ? -39.219 30.016 -52.75 1 21.62 286 PRO B C 1
ATOM 4429 O O . PRO B 1 286 ? -40.031 29.969 -53.656 1 21.62 286 PRO B O 1
ATOM 4432 N N . ALA B 1 287 ? -39.375 31.109 -52.094 1 17.42 287 ALA B N 1
ATOM 4433 C CA . ALA B 1 287 ? -39.531 32.312 -52.906 1 17.42 287 ALA B CA 1
ATOM 4434 C C . ALA B 1 287 ? -38.5 32.344 -54.031 1 17.42 287 ALA B C 1
ATOM 4436 O O . ALA B 1 287 ? -37.406 31.75 -53.906 1 17.42 287 ALA B O 1
ATOM 4437 N N . ALA B 1 288 ? -38.969 32.875 -55.188 1 15.87 288 ALA B N 1
ATOM 4438 C CA . ALA B 1 288 ? -38.688 33.062 -56.594 1 15.87 288 ALA B CA 1
ATOM 4439 C C . ALA B 1 288 ? -37.406 33.875 -56.781 1 15.87 288 ALA B C 1
ATOM 4441 O O . ALA B 1 288 ? -36.812 33.875 -57.875 1 15.87 288 ALA B O 1
ATOM 4442 N N . ALA B 1 289 ? -36.875 34.719 -55.812 1 16.58 289 ALA B N 1
ATOM 4443 C CA . ALA B 1 289 ? -36.531 35.875 -56.594 1 16.58 289 ALA B CA 1
ATOM 4444 C C . ALA B 1 289 ? -35.469 35.562 -57.656 1 16.58 289 ALA B C 1
ATOM 4446 O O . ALA B 1 289 ? -34.688 34.625 -57.5 1 16.58 289 ALA B O 1
ATOM 4447 N N . ALA B 1 290 ? -35.5 36.438 -58.844 1 15.07 290 ALA B N 1
ATOM 4448 C CA . ALA B 1 290 ? -35.25 36.719 -60.25 1 15.07 290 ALA B CA 1
ATOM 4449 C C . ALA B 1 290 ? -33.781 37.031 -60.5 1 15.07 290 ALA B C 1
ATOM 4451 O O . ALA B 1 290 ? -33.281 36.906 -61.625 1 15.07 290 ALA B O 1
ATOM 4452 N N . ALA B 1 291 ? -33 37.688 -59.531 1 15.2 291 ALA B N 1
ATOM 4453 C CA . ALA B 1 291 ? -32.312 38.719 -60.312 1 15.2 291 ALA B CA 1
ATOM 4454 C C . ALA B 1 291 ? -31.344 38.094 -61.312 1 15.2 291 ALA B C 1
ATOM 4456 O O . ALA B 1 291 ? -30.969 36.906 -61.156 1 15.2 291 ALA B O 1
ATOM 4457 N N . GLY B 1 292 ? -30.547 39.094 -61.938 1 14.99 292 GLY B N 1
ATOM 4458 C CA . GLY B 1 292 ? -30.047 39.625 -63.188 1 14.99 292 GLY B CA 1
ATOM 4459 C C . GLY B 1 292 ? -28.781 38.938 -63.656 1 14.99 292 GLY B C 1
ATOM 4460 O O . GLY B 1 292 ? -28.156 38.188 -62.906 1 14.99 292 GLY B O 1
ATOM 4461 N N . SER B 1 293 ? -28.141 39.688 -64.688 1 14.45 293 SER B N 1
ATOM 4462 C CA . SER B 1 293 ? -27.609 39.469 -66.062 1 14.45 293 SER B CA 1
ATOM 4463 C C . SER B 1 293 ? -26.125 39.094 -66 1 14.45 293 SER B C 1
ATOM 4465 O O . SER B 1 293 ? -25.719 38.125 -66.688 1 14.45 293 SER B O 1
ATOM 4467 N N . ALA B 1 294 ? -25.172 40.031 -65.625 1 14.32 294 ALA B N 1
ATOM 4468 C CA . ALA B 1 294 ? -24.328 40.469 -66.688 1 14.32 294 ALA B CA 1
ATOM 4469 C C . ALA B 1 294 ? -23.281 39.438 -67.062 1 14.32 294 ALA B C 1
ATOM 4471 O O . ALA B 1 294 ? -23 38.531 -66.25 1 14.32 294 ALA B O 1
ATOM 4472 N N . ALA B 1 295 ? -22.219 40.062 -67.875 1 14.22 295 ALA B N 1
ATOM 4473 C CA . ALA B 1 295 ? -21.578 39.875 -69.188 1 14.22 295 ALA B CA 1
ATOM 4474 C C . ALA B 1 295 ? -20.359 38.969 -69.062 1 14.22 295 ALA B C 1
ATOM 4476 O O . ALA B 1 295 ? -19.922 38.625 -67.938 1 14.22 295 ALA B O 1
ATOM 4477 N N . GLY B 1 296 ? -19.25 39.5 -69.75 1 13.89 296 GLY B N 1
ATOM 4478 C CA . GLY B 1 296 ? -18.578 39.062 -71 1 13.89 296 GLY B CA 1
ATOM 4479 C C . GLY B 1 296 ? -17.391 38.125 -70.688 1 13.89 296 GLY B C 1
ATOM 4480 O O . GLY B 1 296 ? -17.094 37.844 -69.562 1 13.89 296 GLY B O 1
ATOM 4481 N N . GLY B 1 297 ? -16.172 38.625 -71.375 1 13.61 297 GLY B N 1
ATOM 4482 C CA . GLY B 1 297 ? -15.453 38.031 -72.5 1 13.61 297 GLY B CA 1
ATOM 4483 C C . GLY B 1 297 ? -14.297 37.156 -72.062 1 13.61 297 GLY B C 1
ATOM 4484 O O . GLY B 1 297 ? -14.258 35.969 -72.375 1 13.61 297 GLY B O 1
ATOM 4485 N N . LYS B 1 298 ? -13 37.844 -72 1 14.52 298 LYS B N 1
ATOM 4486 C CA . LYS B 1 298 ? -11.953 37.656 -73 1 14.52 298 LYS B CA 1
ATOM 4487 C C . LYS B 1 298 ? -11.133 36.406 -72.688 1 14.52 298 LYS B C 1
ATOM 4489 O O . LYS B 1 298 ? -11.133 35.906 -71.562 1 14.52 298 LYS B O 1
ATOM 4494 N N . GLY B 1 299 ? -10.156 36.188 -73.688 1 13.63 299 GLY B N 1
ATOM 4495 C CA . GLY B 1 299 ? -9.516 35.219 -74.562 1 13.63 299 GLY B CA 1
ATOM 4496 C C . GLY B 1 299 ? -8.367 34.5 -73.875 1 13.63 299 GLY B C 1
ATOM 4497 O O . GLY B 1 299 ? -8.586 33.531 -73.125 1 13.63 299 GLY B O 1
ATOM 4498 N N . ASP B 1 300 ? -7.145 34.75 -74.5 1 13.98 300 ASP B N 1
ATOM 4499 C CA . ASP B 1 300 ? -6.355 33.844 -75.375 1 13.98 300 ASP B CA 1
ATOM 4500 C C . ASP B 1 300 ? -5.234 33.188 -74.562 1 13.98 300 ASP B C 1
ATOM 4502 O O . ASP B 1 300 ? -5.129 31.969 -74.5 1 13.98 300 ASP B O 1
ATOM 4506 N N . GLY B 1 301 ? -3.932 33.906 -74.625 1 13.52 301 GLY B N 1
ATOM 4507 C CA . GLY B 1 301 ? -2.787 33.438 -75.375 1 13.52 301 GLY B CA 1
ATOM 4508 C C . GLY B 1 301 ? -1.977 32.375 -74.688 1 13.52 301 GLY B C 1
ATOM 4509 O O . GLY B 1 301 ? -2.246 32.031 -73.562 1 13.52 301 GLY B O 1
ATOM 4510 N N . SER B 1 302 ? -0.52 32.562 -74.875 1 13.97 302 SER B N 1
ATOM 4511 C CA . SER B 1 302 ? 0.545 31.891 -75.625 1 13.97 302 SER B CA 1
ATOM 4512 C C . SER B 1 302 ? 1.3 30.891 -74.75 1 13.97 302 SER B C 1
ATOM 4514 O O . SER B 1 302 ? 1.265 29.688 -75 1 13.97 302 SER B O 1
ATOM 4516 N N . GLY B 1 303 ? 2.736 31.188 -74.625 1 13.38 303 GLY B N 1
ATOM 4517 C CA . GLY B 1 303 ? 3.896 30.594 -75.312 1 13.38 303 GLY B CA 1
ATOM 4518 C C . GLY B 1 303 ? 4.555 29.5 -74.438 1 13.38 303 GLY B C 1
ATOM 4519 O O . GLY B 1 303 ? 4.164 28.328 -74.562 1 13.38 303 GLY B O 1
ATOM 4520 N N . ASP B 1 304 ? 5.945 29.719 -74.062 1 14.05 304 ASP B N 1
ATOM 4521 C CA . ASP B 1 304 ? 7.199 29.203 -74.625 1 14.05 304 ASP B CA 1
ATOM 4522 C C . ASP B 1 304 ? 7.66 27.969 -73.812 1 14.05 304 ASP B C 1
ATOM 4524 O O . ASP B 1 304 ? 7.207 27.75 -72.688 1 14.05 304 ASP B O 1
ATOM 4528 N N . THR B 1 305 ? 9.008 27.594 -74.188 1 13.93 305 THR B N 1
ATOM 4529 C CA . THR B 1 305 ? 9.906 26.578 -74.75 1 13.93 305 THR B CA 1
ATOM 4530 C C . THR B 1 305 ? 10.586 25.797 -73.625 1 13.93 305 THR B C 1
ATOM 4532 O O . THR B 1 305 ? 10.531 24.578 -73.625 1 13.93 305 THR B O 1
ATOM 4535 N N . ALA B 1 306 ? 12.031 26.172 -73.438 1 13.24 306 ALA B N 1
ATOM 4536 C CA . ALA B 1 306 ? 13.219 25.453 -73.875 1 13.24 306 ALA B CA 1
ATOM 4537 C C . ALA B 1 306 ? 13.688 24.469 -72.812 1 13.24 306 ALA B C 1
ATOM 4539 O O . ALA B 1 306 ? 13.875 23.281 -73.125 1 13.24 306 ALA B O 1
ATOM 4540 N N . ALA B 1 307 ? 14.922 24.844 -72.062 1 13.67 307 ALA B N 1
ATOM 4541 C CA . ALA B 1 307 ? 16.297 24.422 -72.312 1 13.67 307 ALA B CA 1
ATOM 4542 C C . ALA B 1 307 ? 16.641 23.156 -71.5 1 13.67 307 ALA B C 1
ATOM 4544 O O . ALA B 1 307 ? 16.016 22.859 -70.5 1 13.67 307 ALA B O 1
ATOM 4545 N N . ALA B 1 308 ? 18.125 22.672 -71.688 1 13.57 308 ALA B N 1
ATOM 4546 C CA . ALA B 1 308 ? 19.094 21.656 -72.062 1 13.57 308 ALA B CA 1
ATOM 4547 C C . ALA B 1 308 ? 19.594 20.859 -70.875 1 13.57 308 ALA B C 1
ATOM 4549 O O . ALA B 1 308 ? 19.531 19.625 -70.875 1 13.57 308 ALA B O 1
ATOM 4550 N N . ALA B 1 309 ? 21.031 21.141 -70.5 1 13.57 309 ALA B N 1
ATOM 4551 C CA . ALA B 1 309 ? 22.234 20.391 -70.812 1 13.57 309 ALA B CA 1
ATOM 4552 C C . ALA B 1 309 ? 22.562 19.391 -69.688 1 13.57 309 ALA B C 1
ATOM 4554 O O . ALA B 1 309 ? 22.75 18.203 -69.938 1 13.57 309 ALA B O 1
ATOM 4555 N N . ALA B 1 310 ? 23.734 19.688 -68.812 1 14.03 310 ALA B N 1
ATOM 4556 C CA . ALA B 1 310 ? 25.094 19.188 -68.875 1 14.03 310 ALA B CA 1
ATOM 4557 C C . ALA B 1 310 ? 25.297 17.969 -68 1 14.03 310 ALA B C 1
ATOM 4559 O O . ALA B 1 310 ? 24.562 17.766 -67 1 14.03 310 ALA B O 1
ATOM 4560 N N . ALA B 1 311 ? 26.688 17.266 -68.062 1 14.3 311 ALA B N 1
ATOM 4561 C CA . ALA B 1 311 ? 27.469 16.047 -68.312 1 14.3 311 ALA B CA 1
ATOM 4562 C C . ALA B 1 311 ? 27.906 15.438 -67 1 14.3 311 ALA B C 1
ATOM 4564 O O . ALA B 1 311 ? 27.75 14.234 -66.75 1 14.3 311 ALA B O 1
ATOM 4565 N N . PRO B 1 312 ? 29.047 16 -66.188 1 14.1 312 PRO B N 1
ATOM 4566 C CA . PRO B 1 312 ? 30.344 15.328 -66.25 1 14.1 312 PRO B CA 1
ATOM 4567 C C . PRO B 1 312 ? 30.438 14.094 -65.375 1 14.1 312 PRO B C 1
ATOM 4569 O O . PRO B 1 312 ? 29.578 13.883 -64.5 1 14.1 312 PRO B O 1
ATOM 4572 N N . ALA B 1 313 ? 31.875 13.844 -64.75 1 14.08 313 ALA B N 1
ATOM 4573 C CA . ALA B 1 313 ? 33.062 13 -64.875 1 14.08 313 ALA B CA 1
ATOM 4574 C C . ALA B 1 313 ? 33.125 11.945 -63.781 1 14.08 313 ALA B C 1
ATOM 4576 O O . ALA B 1 313 ? 32.344 11.992 -62.812 1 14.08 313 ALA B O 1
ATOM 4577 N N . GLY B 1 314 ? 34.469 11.797 -63.031 1 14.21 314 GLY B N 1
ATOM 4578 C CA . GLY B 1 314 ? 35.594 10.891 -63.094 1 14.21 314 GLY B CA 1
ATOM 4579 C C . GLY B 1 314 ? 35.625 9.859 -62 1 14.21 314 GLY B C 1
ATOM 4580 O O . GLY B 1 314 ? 34.562 9.406 -61.531 1 14.21 314 GLY B O 1
ATOM 4581 N N . LEU B 1 315 ? 36.875 9.781 -61 1 14.91 315 LEU B N 1
ATOM 4582 C CA . LEU B 1 315 ? 38.062 8.945 -60.938 1 14.91 315 LEU B CA 1
ATOM 4583 C C . LEU B 1 315 ? 37.906 7.859 -59.875 1 14.91 315 LEU B C 1
ATOM 4585 O O . LEU B 1 315 ? 37.125 8.023 -58.938 1 14.91 315 LEU B O 1
ATOM 4589 N N . THR B 1 316 ? 39.062 6.773 -59.781 1 15.21 316 THR B N 1
ATOM 4590 C CA . THR B 1 316 ? 39.625 5.422 -59.688 1 15.21 316 THR B CA 1
ATOM 4591 C C . THR B 1 316 ? 40.156 5.125 -58.312 1 15.21 316 THR B C 1
ATOM 4593 O O . THR B 1 316 ? 40.562 4 -58.031 1 15.21 316 THR B O 1
ATOM 4596 N N . LYS B 1 317 ? 39.906 5.492 -57.188 1 16.08 317 LYS B N 1
ATOM 4597 C CA . LYS B 1 317 ? 41 5.316 -56.25 1 16.08 317 LYS B CA 1
ATOM 4598 C C . LYS B 1 317 ? 41.406 3.85 -56.156 1 16.08 317 LYS B C 1
ATOM 4600 O O . LYS B 1 317 ? 40.562 2.969 -55.969 1 16.08 317 LYS B O 1
ATOM 4605 N N . PRO B 1 318 ? 42.938 3.467 -56.094 1 15.17 318 PRO B N 1
ATOM 4606 C CA . PRO B 1 318 ? 43.875 2.361 -56.312 1 15.17 318 PRO B CA 1
ATOM 4607 C C . PRO B 1 318 ? 43.844 1.346 -55.188 1 15.17 318 PRO B C 1
ATOM 4609 O O . PRO B 1 318 ? 43.312 1.626 -54.094 1 15.17 318 PRO B O 1
ATOM 4612 N N . ALA B 1 319 ? 45.125 0.214 -55.125 1 15.99 319 ALA B N 1
ATOM 4613 C CA . ALA B 1 319 ? 45.625 -1.156 -55.062 1 15.99 319 ALA B CA 1
ATOM 4614 C C . ALA B 1 319 ? 46.281 -1.45 -53.719 1 15.99 319 ALA B C 1
ATOM 4616 O O . ALA B 1 319 ? 46.25 -2.582 -53.219 1 15.99 319 ALA B O 1
ATOM 4617 N N . ALA B 1 320 ? 47.188 -0.752 -52.906 1 16.27 320 ALA B N 1
ATOM 4618 C CA . ALA B 1 320 ? 48.531 -1.263 -52.625 1 16.27 320 ALA B CA 1
ATOM 4619 C C . ALA B 1 320 ? 48.469 -2.449 -51.656 1 16.27 320 ALA B C 1
ATOM 4621 O O . ALA B 1 320 ? 47.562 -2.57 -50.875 1 16.27 320 ALA B O 1
ATOM 4622 N N . ARG B 1 321 ? 49.844 -3.459 -51.531 1 15.88 321 ARG B N 1
ATOM 4623 C CA . ARG B 1 321 ? 50.562 -4.715 -51.438 1 15.88 321 ARG B CA 1
ATOM 4624 C C . ARG B 1 321 ? 51.094 -4.938 -50.031 1 15.88 321 ARG B C 1
ATOM 4626 O O . ARG B 1 321 ? 51.594 -6.016 -49.688 1 15.88 321 ARG B O 1
ATOM 4633 N N . ARG B 1 322 ? 51.031 -4.449 -48.906 1 16.28 322 ARG B N 1
ATOM 4634 C CA . ARG B 1 322 ? 52.25 -4.527 -48.125 1 16.28 322 ARG B CA 1
ATOM 4635 C C . ARG B 1 322 ? 52.594 -5.977 -47.781 1 16.28 322 ARG B C 1
ATOM 4637 O O . ARG B 1 322 ? 51.719 -6.812 -47.625 1 16.28 322 ARG B O 1
ATOM 4644 N N . SER B 1 323 ? 54.094 -6.41 -47.344 1 16.77 323 SER B N 1
ATOM 4645 C CA . SER B 1 323 ? 55.312 -7.227 -47.312 1 16.77 323 SER B CA 1
ATOM 4646 C C . SER B 1 323 ? 55.25 -8.25 -46.188 1 16.77 323 SER B C 1
ATOM 4648 O O . SER B 1 323 ? 54.469 -8.125 -45.281 1 16.77 323 SER B O 1
ATOM 4650 N N . GLY B 1 324 ? 56.625 -9.195 -45.875 1 17.16 324 GLY B N 1
ATOM 4651 C CA . GLY B 1 324 ? 57.438 -10.414 -45.781 1 17.16 324 GLY B CA 1
ATOM 4652 C C . GLY B 1 324 ? 57.844 -10.766 -44.375 1 17.16 324 GLY B C 1
ATOM 4653 O O . GLY B 1 324 ? 58.438 -11.812 -44.125 1 17.16 324 GLY B O 1
ATOM 4654 N N . ARG B 1 325 ? 58 -10.148 -43.219 1 17.92 325 ARG B N 1
ATOM 4655 C CA . ARG B 1 325 ? 59.219 -10.398 -42.469 1 17.92 325 ARG B CA 1
ATOM 4656 C C . 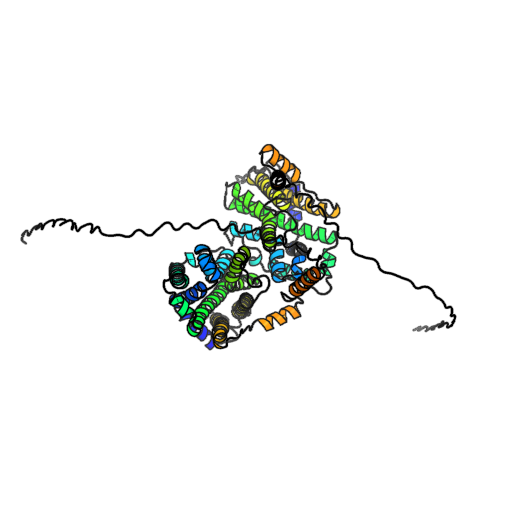ARG B 1 325 ? 59.281 -11.844 -41.969 1 17.92 325 ARG B C 1
ATOM 4658 O O . ARG B 1 325 ? 58.25 -12.469 -41.719 1 17.92 325 ARG B O 1
ATOM 4665 N N . THR B 1 326 ? 60.688 -12.383 -41.5 1 19.02 326 THR B N 1
ATOM 4666 C CA . THR B 1 326 ? 61.812 -13.312 -41.375 1 19.02 326 THR B CA 1
ATOM 4667 C C . THR B 1 326 ? 61.594 -14.281 -40.219 1 19.02 326 THR B C 1
ATOM 4669 O O . THR B 1 326 ? 60.75 -14.039 -39.344 1 19.02 326 THR B O 1
ATOM 4672 N N . ALA B 1 327 ? 62.875 -15.234 -39.812 1 20.52 327 ALA B N 1
ATOM 4673 C CA . ALA B 1 327 ? 63.531 -16.516 -39.594 1 20.52 327 ALA B CA 1
ATOM 4674 C C . ALA B 1 327 ? 63.875 -16.719 -38.125 1 20.52 327 ALA B C 1
ATOM 4676 O O . ALA B 1 327 ? 64.375 -17.797 -37.75 1 20.52 327 ALA B O 1
ATOM 4677 N N . LYS B 1 328 ? 63.938 -16.062 -37.094 1 20.72 328 LYS B N 1
ATOM 4678 C CA . LYS B 1 328 ? 65.062 -16.391 -36.156 1 20.72 328 LYS B CA 1
ATOM 4679 C C . LYS B 1 328 ? 64.938 -17.844 -35.688 1 20.72 328 LYS B C 1
ATOM 4681 O O . LYS B 1 328 ? 63.875 -18.297 -35.281 1 20.72 328 LYS B O 1
ATOM 4686 N N . ALA B 1 329 ? 66.125 -18.719 -35.812 1 22.47 329 ALA B N 1
ATOM 4687 C CA . ALA B 1 329 ? 67 -19.906 -35.688 1 22.47 329 ALA B CA 1
ATOM 4688 C C . ALA B 1 329 ? 67.125 -20.328 -34.219 1 22.47 329 ALA B C 1
ATOM 4690 O O . ALA B 1 329 ? 67 -21.516 -33.906 1 22.47 329 ALA B O 1
ATOM 4691 N N . SER B 1 330 ? 68.062 -19.656 -33.344 1 20.67 330 SER B N 1
ATOM 4692 C CA . SER B 1 330 ? 68.75 -20.266 -32.219 1 20.67 330 SER B CA 1
ATOM 4693 C C . SER B 1 330 ? 67.75 -20.703 -31.125 1 20.67 330 SER B C 1
ATOM 4695 O O . SER B 1 330 ? 66.75 -20.031 -30.875 1 20.67 330 SER B O 1
#

Secondary structure (DSSP, 8-state):
---------SB--HHHHHHHHHHHTS-HHHHHHHHHHHHHTS-GGGTTT-HHHHHHHHHHHHHHHHHHHHHHHT-TTTS--HHHH-HHHHHHHHHHHHHHHT-GGGHHHHHHHSHHHHHHHHHHHHHHHHHHHHHHHHHHHHHSTT-SHHHHHHHHHHHHHHHHHHHHHHHHTT--SS--TTTS--HHHHHHHHHHHHHIIIIIIS--B-HHHHHHHHHHHHHHHHHHHHHHTS---TTHHHHHHHHHHHTPPPTTHHHHHHHHHHHHHHHSS---------------------------------------------------------/---------SB--HHHHHHHHHHHTS-HHHHHHHHHHHHHTS-GGGTTT-HHHHHHHHHHHHHHHHHHHHHHHT-TTTS--HHHH-HHHHHHHHHHHHHHHTSTT-HHHHHHTSHHHHHHHHHHHHHHHHHHHHHHHHHHHHHSTT-SHHHHHHHHHHHHHHHHHHHHHHHHTT---S--TTTS--HHHHHHHHHHHHHIIIIIIS--B-HHHHHHHHHHHHHHHHHHHHHHTS---TTHHHHHHHHHHHTPPPTTHHHHHHHHHHHHHHHSS---------------------------------------------------------

Radius of gyration: 37.65 Å; Cα contacts (8 Å, |Δi|>4): 776; chains: 2; bounding box: 128×93×154 Å

Foldseek 3Di:
DPPPPPPDQQDEDVVLLVLLVVLVPPDPLLLLLLQLLQLLLPPLVCLVVDVVLSLVLSLLLQQVLLVVLLVVVVDCVLRNRPVPPDVSNVVSNVVSNCLQRPNPPNVSVVVCPDLVSVLVSLLSSLSVLLVQLLSQLVVQCVVPPPDPCRSLVSQLSSQQRSQQVSLVSCVVVVNDPDDRCVLAPDLRNQLSNVLSNQLCVCCPVVNNYPNSSSSSVSSVVSSVLSNCCSVVVHHDRPRVVVVVVCCVVVVPDHRPPVVVVVCVVVVVVVVPPPPPPPPPPPPPDPPDPPPPDPDDPDDDDDDDDDDDDDPDDDPDDDDDDDDDDDDDDD/DPPPPPPPQQDEDVVLLVLLVVLVVPDPLQLLLLQLLLLLLPPLVCLVVDVVLSLVLSLLLQQVLLVVLLVVVVDCVLRNRPVPPDVSNVVSNVVSNCLCRPNPPNPSVVVCPDLVSVLSSLLSSLSVLLVQLLSQLVVQCVVPPPDPCRSLVSQLSSQQRSQQVSLVSCVVVVNDPDDRCVQAPDLRNLLSNVLSNQLCVCCPVVNNYPNSSSSSVSSVVSSVLSNCCSVVVHHDRPRVVVVVVCCVVVVPDHGPVVVVVVVVVVVVVVVPPPPPPPPPPPPPDPDDDDDDDDYDDDDDDDDDDDDDDDDDYDDDDDDDDDDDDDDDDD

Nearest PDB structures (foldseek):
  6iyx-assembly1_A  TM=8.415E-01  e=1.195E-06  Gallus gallus
  6iz3-assembly1_B  TM=8.542E-01  e=3.026E-06  Xenopus laevis
  5eik-assembly1_A  TM=8.054E-01  e=1.247E-06  Caenorhabditis elegans
  6iz1-assembly1_A  TM=8.585E-01  e=4.241E-06  Gallus gallus
  6iz0-assembly1_A  TM=8.584E-01  e=5.021E-06  Gallus gallus

Sequence (660 aa):
MLGSLAPTSPLDLPWAAELAAGWDSVPLWAKLTGHSLFVAGLAPEFKGVSWLVHLVLTFCWGFGGGILSSLLIMDPKRAPIALFASNEVGLIYLACWWLVAYCPGGLLERICGRWYVKTFTKSCTSLLRAGLIVARVDLACSMFPGVVAAPLVLGTIAGCGGKVIVDAIKFGWGAMTGAAEMSQPGFASRSAFVAAAAYYFLAHAARAVEARAAAGLVVTALMAHSLLTEPLGRPLDFTEPLADLVHTVCFVPKPGSLLAAAAAAAGAAHASAPAKPAARRAAAKPAAAAA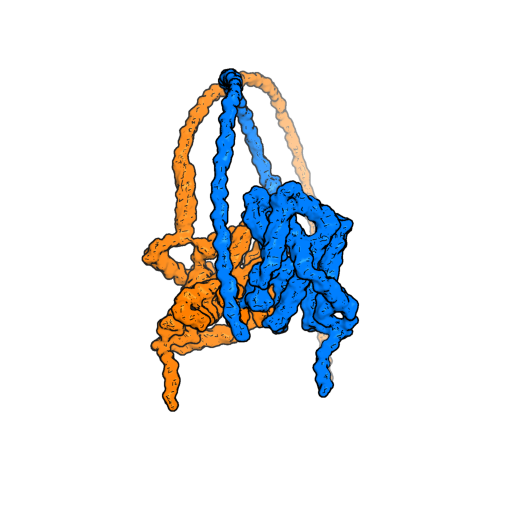GSAAGGKGDGSGDTAAAAAAPAGLTKPAARRSGRTAKASMLGSLAPTSPLDLPWAAELAAGWDSVPLWAKLTGHSLFVAGLAPEFKGVSWLVHLVLTFCWGFGGGILSSLLIMDPKRAPIALFASNEVGLIYLACWWLVAYCPGGLLERICGRWYVKTFTKSCTSLLRAGLIVARVDLACSMFPGVVAAPLVLGTIAGCGGKVIVDAIKFGWGAMTGAAEMSQPGFASRSAFVAAAAYYFLAHAARAVEARAAAGLVVTALMAHSLLTEPLGRPLDFTEPLADLVHTVCFVPKPGSLLAAAAAAAGAAHASAPAKPAARRAAAKPAAAAAGSAAGGKGDGSGDTAAAAAAPAGLTKPAARRSGRTAKAS